Protein 4KBM (pdb70)

Organism: Mycobacterium tuberculosis (strain ATCC 25618 / H37Rv) (NCBI:txid83332)

Radius of gyration: 32.63 Å; Cα contacts (8 Å, |Δi|>4): 946; chains: 2; bounding box: 74×84×81 Å

Sequence (534 aa):
RGSHMMLLDVQTDSFEWLIGSPRWRESAAERGDVNPVGGLEEVLYELSPIEDFSGSMSLSFSDPRFDDVKAPVDECKDKDMTYAAPLFVTAEFINNNTGEIKSQTVFMGDFPMMTEKGTFIINGTERVVVSQLVRSPGVYFDETIDKSTDKTLHSVKVIPSRGAWLEFDVDKRDTVGVRIDRKRRQPVTVLLKALGWTSEQIVERFGFSEIMRSTLEKDNTVGTDEALLDIYRKLRPGEPPTKESAQTLLENLFFKEKRYDLARVGRYKVNKKLGLHVGEPITSSTLTEEDVVATIEYLVRLHEGQTTMTVPGGVEVPVETDDIDHFGNRRLRTVGELIQNQIRVGMSRMERVVRERMTTQDVEAITPQTLINIRPVVAAIKEFFGIFKVGDTVVYPHHGAALVEAIETREQKEYLVLKVAQGDLTVRVPAENAEYVGVRDVVGQEGLDKVFQVLRAPWSRRYKANLEKLASGDVNKVAEVVRDLWRRDQERGLSAGEKRMLAKARQILVGELALAESTDDAKAETILDEVLAA

InterPro domains:
  IPR007120 DNA-directed RNA polymerase, subunit 2, hybrid-binding domain [PF00562] (643-1062)
  IPR007121 RNA polymerase, beta subunit, conserved site [PS01166] (882-894)
  IPR007641 RNA polymerase Rpb2, domain 7 [PF04560] (1064-1138)
  IPR007642 RNA polymerase Rpb2, domain 2 [PF04561] (181-379)
  IPR007644 RNA polymerase, beta subunit, protrusion [PF04563] (117-423)
  IPR007645 RNA polymerase Rpb2, domain 3 [PF04565] (438-506)
  IPR010243 DNA-directed RNA polymerase beta subunit, bacterial-type [MF_01321] (39-1140)
  IPR010243 DNA-directed RNA polymerase beta subunit, bacterial-type [TIGR02013] (250-856)
  IPR014724 RNA polymerase Rpb2, OB-fold [G3DSA:2.40.50.150] (752-878)
  IPR015712 DNA-directed RNA polymerase, subunit 2 [PTHR20856] (523-1135)
  IPR015712 DNA-directed RNA polymerase, subunit 2 [cd00653] (53-1137)
  IPR019462 DNA-directed RNA polymerase, beta subunit, external 1 domain [PF10385] (516-582)
  IPR037033 DNA-directed RNA polymerase, subunit 2, hybrid-binding domain superfamily [G3DSA:2.40.270.10] (41-1040)
  IPR037034 RNA polymerase Rpb2, domain 2 superfamily [G3DSA:3.90.1110.10] (185-371)
  IPR042107 DNA-directed RNA polymerase, beta subunit, external 1 domain superfamily [G3DSA:2.30.150.10] (517-584)

GO terms:
  GO:0005886 plasma membrane (C, HDA)
  GO:0005829 cytosol (C, TAS)
  GO:0005515 protein binding (F, IPI)

Foldseek 3Di:
DFDPDDDLVVQQLLQCQQQVHPVNVVVCVVVVPDPRAGLLQLLQLLPPWQAADPRFKTKGKHDKHWDDWPDDLVCCQVVQHWGWTWIKIKMWMAGNVVRDIFIDIDTQDTAFDADPRCWTRHSNDTGHDTWDKDFAFAKFKDWDADVPDRDIKIKMWGDAPFAAIWMWIQDPVLAIWIQTSNWDTAGLVLVVQLVPDDPVVQCVQCVVFPRSVVSVVPRPADGNQSSLQVVCCGVPPPDDGDRVVSNVCVCSRFPDPSGTFNDPVNQVNLCQQLFHPVVHDDDGGTDDPQSSSSSSVLRRCVSVVHFWDAGVVGDIDTRDGDPCVDPVRIDIQHPSNVLSVLLSVLVVVQSSQLNVCVVPDDSVPDHCVVRGDSVSNNVSSVVVVD/DDDAQAWKQQPPQGIWGQHDWDWPVTAIWTWIFRVRVRDTDIDGPVCCVVRPIDRAQEPVRVCLLLVLLQDDPPVVVVQLVVLVVVLPLNSLSNLLNVLVVCCVDVRDDPVSVVSNVVSLVSNLVRQCRHVVHDPPVSVVVVVVSNVD

Structure (mmCIF, N/CA/C/O backbone):
data_4KBM
#
_entry.id   4KBM
#
_cell.length_a   49.152
_cell.length_b   128.889
_cell.length_c   225.526
_cell.angle_alpha   90.00
_cell.angle_beta   90.00
_cell.angle_gamma   90.00
#
_symmetry.space_group_name_H-M   'C 2 2 21'
#
loop_
_entity.id
_entity.type
_entity.pdbx_description
1 polymer 'DNA-directed RNA polymerase subunit beta'
2 polymer 'RNA polymerase-binding transcription factor CarD'
3 water water
#
loop_
_atom_site.group_PDB
_atom_site.id
_atom_site.type_symbol
_atom_site.label_atom_id
_atom_site.label_alt_id
_atom_site.label_comp_id
_atom_site.label_asym_id
_atom_site.label_entity_id
_atom_site.label_seq_id
_atom_site.pdbx_PDB_ins_code
_atom_site.Cartn_x
_atom_site.Cartn_y
_atom_site.Cartn_z
_atom_site.occupancy
_atom_site.B_iso_or_equiv
_atom_site.auth_seq_id
_atom_site.auth_comp_id
_atom_site.auth_asym_id
_atom_site.auth_atom_id
_atom_site.pdbx_PDB_model_num
ATOM 1 N N . ARG A 1 17 ? -0.981 -22.659 52.045 1.00 63.56 -5 ARG A N 1
ATOM 2 C CA . ARG A 1 17 ? -0.169 -22.045 53.093 1.00 63.62 -5 ARG A CA 1
ATOM 3 C C . ARG A 1 17 ? -0.018 -20.541 52.878 1.00 59.85 -5 ARG A C 1
ATOM 4 O O . ARG A 1 17 ? 0.413 -20.098 51.811 1.00 53.30 -5 ARG A O 1
ATOM 6 N N . GLY A 1 18 ? -0.379 -19.759 53.892 1.00 61.63 -4 GLY A N 1
ATOM 7 C CA . GLY A 1 18 ? -0.189 -18.321 53.843 1.00 62.46 -4 GLY A CA 1
ATOM 8 C C . GLY A 1 18 ? 1.277 -17.966 54.009 1.00 65.53 -4 GLY A C 1
ATOM 9 O O . GLY A 1 18 ? 2.051 -18.741 54.580 1.00 67.14 -4 GLY A O 1
ATOM 10 N N . SER A 1 19 ? 1.663 -16.797 53.507 1.00 65.32 -3 SER A N 1
ATOM 11 C CA . SER A 1 19 ? 3.039 -16.328 53.635 1.00 66.10 -3 SER A CA 1
ATOM 12 C C . SER A 1 19 ? 3.384 -16.070 55.102 1.00 66.42 -3 SER A C 1
ATOM 13 O O . SER A 1 19 ? 2.490 -15.921 55.937 1.00 66.69 -3 SER A O 1
ATOM 16 N N . HIS A 1 20 ? 4.677 -16.021 55.411 1.00 65.69 -2 HIS A N 1
ATOM 17 C CA . HIS A 1 20 ? 5.140 -15.677 56.754 1.00 67.13 -2 HIS A CA 1
ATOM 18 C C . HIS A 1 20 ? 5.666 -14.239 56.767 1.00 60.92 -2 HIS A C 1
ATOM 19 O O . HIS A 1 20 ? 5.745 -13.590 57.816 1.00 55.60 -2 HIS A O 1
ATOM 26 N N . MET A 1 21 ? 6.022 -13.756 55.579 1.00 58.83 -1 MET A N 1
ATOM 27 C CA . MET A 1 21 ? 6.396 -12.362 55.372 1.00 53.75 -1 MET A CA 1
ATOM 28 C C . MET A 1 21 ? 5.926 -11.899 53.990 1.00 50.99 -1 MET A C 1
ATOM 29 O O . MET A 1 21 ? 6.032 -12.641 53.009 1.00 53.78 -1 MET A O 1
ATOM 34 N N . MET A 1 22 ? 5.382 -10.686 53.920 1.00 41.09 0 MET A N 1
ATOM 35 C CA . MET A 1 22 ? 4.898 -10.134 52.658 1.00 36.54 0 MET A CA 1
ATOM 36 C C . MET A 1 22 ? 5.644 -8.862 52.274 1.00 35.83 0 MET A C 1
ATOM 37 O O . MET A 1 22 ? 5.950 -8.033 53.130 1.00 34.41 0 MET A O 1
ATOM 42 N N . LEU A 1 23 ? 5.927 -8.714 50.983 1.00 32.47 47 LEU A N 1
ATOM 43 C CA . LEU A 1 23 ? 6.421 -7.450 50.445 1.00 31.43 47 LEU A CA 1
ATOM 44 C C . LEU A 1 23 ? 5.236 -6.521 50.178 1.00 29.48 47 LEU A C 1
ATOM 45 O O . LEU A 1 23 ? 4.395 -6.812 49.322 1.00 31.15 47 LEU A O 1
ATOM 50 N N . LEU A 1 24 ? 5.160 -5.410 50.908 1.00 23.44 48 LEU A N 1
ATOM 51 C CA . LEU A 1 24 ? 3.997 -4.524 50.819 1.00 26.91 48 LEU A CA 1
ATOM 52 C C . LEU A 1 24 ? 3.684 -4.065 49.389 1.00 27.11 48 LEU A C 1
ATOM 53 O O . LEU A 1 24 ? 2.535 -4.133 48.945 1.00 25.54 48 LEU A O 1
ATOM 58 N N . ASP A 1 25 ? 4.698 -3.602 48.667 1.00 25.58 49 ASP A N 1
ATOM 59 C CA . ASP A 1 25 ? 4.464 -3.033 47.340 1.00 31.64 49 ASP A CA 1
ATOM 60 C C . ASP A 1 25 ? 3.986 -4.057 46.311 1.00 25.51 49 ASP A C 1
ATOM 61 O O . ASP A 1 25 ? 3.233 -3.723 45.399 1.00 23.07 49 ASP A O 1
ATOM 66 N N . VAL A 1 26 ? 4.421 -5.303 46.459 1.00 27.10 50 VAL A N 1
ATOM 67 C CA . VAL A 1 26 ? 3.906 -6.379 45.616 1.00 26.49 50 VAL A CA 1
ATOM 68 C C . VAL A 1 26 ? 2.394 -6.530 45.805 1.00 30.19 50 VAL A C 1
ATOM 69 O O . VAL A 1 26 ? 1.648 -6.694 44.834 1.00 33.01 50 VAL A O 1
ATOM 73 N N . GLN A 1 27 ? 1.938 -6.450 47.053 1.00 27.39 51 GLN A N 1
ATOM 74 C CA . GLN A 1 27 ? 0.512 -6.600 47.350 1.00 21.96 51 GLN A CA 1
ATOM 75 C C . GLN A 1 27 ? -0.319 -5.405 46.903 1.00 23.02 51 GLN A C 1
ATOM 76 O O . GLN A 1 27 ? -1.406 -5.574 46.355 1.00 25.58 51 GLN A O 1
ATOM 82 N N . THR A 1 28 ? 0.167 -4.196 47.162 1.00 21.89 52 THR A N 1
ATOM 83 C CA . THR A 1 28 ? -0.593 -3.009 46.764 1.00 22.50 52 THR A CA 1
ATOM 84 C C . THR A 1 28 ? -0.640 -2.881 45.241 1.00 23.94 52 THR A C 1
ATOM 85 O O . THR A 1 28 ? -1.663 -2.493 44.676 1.00 26.59 52 THR A O 1
ATOM 89 N N . ASP A 1 29 ? 0.467 -3.211 44.582 1.00 26.63 53 ASP A N 1
ATOM 90 C CA . ASP A 1 29 ? 0.493 -3.226 43.119 1.00 28.81 53 ASP A CA 1
ATOM 91 C C . ASP A 1 29 ? -0.479 -4.263 42.567 1.00 27.00 53 ASP A C 1
ATOM 92 O O . ASP A 1 29 ? -1.125 -4.036 41.553 1.00 24.29 53 ASP A O 1
ATOM 97 N N . SER A 1 30 ? -0.582 -5.404 43.240 1.00 27.84 54 SER A N 1
ATOM 98 C CA . SER A 1 30 ? -1.501 -6.449 42.797 1.00 20.31 54 SER A CA 1
ATOM 99 C C . SER A 1 30 ? -2.942 -5.967 42.870 1.00 26.86 54 SER A C 1
ATOM 100 O O . SER A 1 30 ? -3.780 -6.354 42.051 1.00 25.48 54 SER A O 1
ATOM 103 N N . PHE A 1 31 ? -3.241 -5.109 43.840 1.00 24.72 55 PHE A N 1
ATOM 104 C CA . PHE A 1 31 ? -4.602 -4.600 43.948 1.00 24.99 55 PHE A CA 1
ATOM 105 C C . PHE A 1 31 ? -4.905 -3.585 42.856 1.00 20.65 55 PHE A C 1
ATOM 106 O O . PHE A 1 31 ? -6.010 -3.557 42.320 1.00 19.89 55 PHE A O 1
ATOM 114 N N . GLU A 1 32 ? -3.929 -2.744 42.537 1.00 25.70 56 GLU A N 1
ATOM 115 C CA . GLU A 1 32 ? -4.091 -1.765 41.466 1.00 26.28 56 GLU A CA 1
ATOM 116 C C . GLU A 1 32 ? -4.322 -2.480 40.141 1.00 26.50 56 GLU A C 1
ATOM 117 O O . GLU A 1 32 ? -5.112 -2.032 39.309 1.00 23.07 56 GLU A O 1
ATOM 123 N N . TRP A 1 33 ? -3.615 -3.590 39.947 1.00 23.02 57 TRP A N 1
ATOM 124 C CA . TRP A 1 33 ? -3.821 -4.441 38.777 1.00 23.69 57 TRP A CA 1
ATOM 125 C C . TRP A 1 33 ? -5.235 -4.991 38.753 1.00 23.45 57 TRP A C 1
ATOM 126 O O . TRP A 1 33 ? -5.906 -4.978 37.718 1.00 25.31 57 TRP A O 1
ATOM 137 N N . LEU A 1 34 ? -5.686 -5.487 39.900 1.00 21.67 58 LEU A N 1
ATOM 138 C CA . LEU A 1 34 ? -7.007 -6.099 39.994 1.00 20.13 58 LEU A CA 1
ATOM 139 C C . LEU A 1 34 ? -8.103 -5.143 39.532 1.00 21.60 58 LEU A C 1
ATOM 140 O O . LEU A 1 34 ? -8.964 -5.512 38.728 1.00 19.58 58 LEU A O 1
ATOM 145 N N . ILE A 1 35 ? -8.059 -3.912 40.038 1.00 17.01 59 ILE A N 1
ATOM 146 C CA . ILE A 1 35 ? -9.082 -2.919 39.721 1.00 20.77 59 ILE A CA 1
ATOM 147 C C . ILE A 1 35 ? -8.759 -2.148 38.438 1.00 23.65 59 ILE A C 1
ATOM 148 O O . ILE A 1 35 ? -9.512 -1.256 38.044 1.00 28.17 59 ILE A O 1
ATOM 153 N N . GLY A 1 36 ? -7.633 -2.480 37.805 1.00 25.20 60 GLY A N 1
ATOM 154 C CA . GLY A 1 36 ? -7.228 -1.847 36.555 1.00 23.02 60 GLY A CA 1
ATOM 155 C C . GLY A 1 36 ? -7.131 -0.329 36.636 1.00 26.98 60 GLY A C 1
ATOM 156 O O . GLY A 1 36 ? -7.585 0.388 35.739 1.00 28.18 60 GLY A O 1
ATOM 157 N N . SER A 1 37 ? -6.523 0.156 37.712 1.00 24.74 61 SER A N 1
ATOM 158 C CA . SER A 1 37 ? -6.465 1.585 37.995 1.00 27.77 61 SER A CA 1
ATOM 159 C C . SER A 1 37 ? -5.628 2.360 36.971 1.00 32.93 61 SER A C 1
ATOM 160 O O . SER A 1 37 ? -4.837 1.766 36.230 1.00 28.62 61 SER A O 1
ATOM 163 N N . PRO A 1 38 ? -5.820 3.691 36.908 1.00 33.40 62 PRO A N 1
ATOM 164 C CA . PRO A 1 38 ? -4.990 4.536 36.045 1.00 34.32 62 PRO A CA 1
ATOM 165 C C . PRO A 1 38 ? -3.491 4.387 36.307 1.00 32.35 62 PRO A C 1
ATOM 166 O O . PRO A 1 38 ? -2.724 4.311 35.346 1.00 34.08 62 PRO A O 1
ATOM 170 N N . ARG A 1 39 ? -3.069 4.347 37.568 1.00 29.73 63 ARG A N 1
ATOM 171 C CA . ARG A 1 39 ? -1.641 4.225 37.841 1.00 36.37 63 ARG A CA 1
ATOM 172 C C . ARG A 1 39 ? -1.094 2.839 37.473 1.00 30.01 63 ARG A C 1
ATOM 173 O O . ARG A 1 39 ? 0.060 2.725 37.077 1.00 30.81 63 ARG A O 1
ATOM 181 N N . TRP A 1 40 ? -1.909 1.790 37.580 1.00 24.06 64 TRP A N 1
ATOM 182 C CA . TRP A 1 40 ? -1.465 0.486 37.091 1.00 25.84 64 TRP A CA 1
ATOM 183 C C . TRP A 1 40 ? -1.340 0.543 35.577 1.00 25.98 64 TRP A C 1
ATOM 184 O O . TRP A 1 40 ? -0.403 0.003 35.001 1.00 25.90 64 TRP A O 1
ATOM 195 N N . ARG A 1 41 ? -2.306 1.192 34.937 1.00 29.90 65 ARG A N 1
ATOM 196 C CA . ARG A 1 41 ? -2.340 1.266 33.480 1.00 33.89 65 ARG A CA 1
ATOM 197 C C . ARG A 1 41 ? -1.168 2.072 32.923 1.00 34.05 65 ARG A C 1
ATOM 198 O O . ARG A 1 41 ? -0.566 1.689 31.920 1.00 35.02 65 ARG A O 1
ATOM 206 N N . GLU A 1 42 ? -0.833 3.178 33.581 1.00 36.05 66 GLU A N 1
ATOM 207 C CA . GLU A 1 42 ? 0.285 4.007 33.135 1.00 37.64 66 GLU A CA 1
ATOM 208 C C . GLU A 1 42 ? 1.624 3.318 33.362 1.00 31.48 66 GLU A C 1
ATOM 209 O O . GLU A 1 42 ? 2.539 3.439 32.549 1.00 30.06 66 GLU A O 1
ATOM 215 N N . SER A 1 43 ? 1.740 2.599 34.472 1.00 30.63 67 SER A N 1
ATOM 216 C CA . SER A 1 43 ? 2.952 1.832 34.743 1.00 35.05 67 SER A CA 1
ATOM 217 C C . SER A 1 43 ? 3.155 0.721 33.716 1.00 32.32 67 SER A C 1
ATOM 218 O O . SER A 1 43 ? 4.284 0.432 33.334 1.00 34.25 67 SER A O 1
ATOM 221 N N . ALA A 1 44 ? 2.062 0.101 33.278 1.00 29.55 68 ALA A N 1
ATOM 222 C CA . ALA A 1 44 ? 2.131 -0.916 32.230 1.00 28.51 68 ALA A CA 1
ATOM 223 C C . ALA A 1 44 ? 2.620 -0.299 30.922 1.00 31.97 68 ALA A C 1
ATOM 224 O O . ALA A 1 44 ? 3.450 -0.878 30.222 1.00 35.49 68 ALA A O 1
ATOM 226 N N . ALA A 1 45 ? 2.096 0.880 30.601 1.00 30.91 69 ALA A N 1
ATOM 227 C CA . ALA A 1 45 ? 2.516 1.623 29.416 1.00 33.51 69 ALA A CA 1
ATOM 228 C C . ALA A 1 45 ? 3.996 1.996 29.466 1.00 41.20 69 ALA A C 1
ATOM 229 O O . ALA A 1 45 ? 4.675 2.006 28.435 1.00 43.79 69 ALA A O 1
ATOM 231 N N . GLU A 1 46 ? 4.494 2.319 30.657 1.00 41.61 70 GLU A N 1
ATOM 232 C CA . GLU A 1 46 ? 5.899 2.695 30.811 1.00 47.64 70 GLU A CA 1
ATOM 233 C C . GLU A 1 46 ? 6.830 1.506 30.592 1.00 44.23 70 GLU A C 1
ATOM 234 O O . GLU A 1 46 ? 7.907 1.649 30.012 1.00 41.74 70 GLU A O 1
ATOM 240 N N . ARG A 1 47 ? 6.411 0.335 31.066 1.00 42.93 71 ARG A N 1
ATOM 241 C CA . ARG A 1 47 ? 7.190 -0.887 30.888 1.00 42.41 71 ARG A CA 1
ATOM 242 C C . ARG A 1 47 ? 7.052 -1.414 29.461 1.00 37.84 71 ARG A C 1
ATOM 243 O O . ARG A 1 47 ? 7.806 -2.292 29.038 1.00 38.89 71 ARG A O 1
ATOM 251 N N . GLY A 1 48 ? 6.092 -0.863 28.723 1.00 35.53 72 GLY A N 1
ATOM 252 C CA . GLY A 1 48 ? 5.815 -1.309 27.370 1.00 37.14 72 GLY A CA 1
ATOM 253 C C . GLY A 1 48 ? 5.119 -2.660 27.353 1.00 35.85 72 GLY A C 1
ATOM 254 O O . GLY A 1 48 ? 5.305 -3.447 26.421 1.00 32.04 72 GLY A O 1
ATOM 255 N N . ASP A 1 49 ? 4.336 -2.931 28.396 1.00 34.56 73 ASP A N 1
ATOM 256 C CA . ASP A 1 49 ? 3.556 -4.163 28.481 1.00 40.24 73 ASP A CA 1
ATOM 257 C C . ASP A 1 49 ? 2.687 -4.333 27.233 1.00 41.81 73 ASP A C 1
ATOM 258 O O . ASP A 1 49 ? 2.042 -3.382 26.777 1.00 42.96 73 ASP A O 1
ATOM 263 N N . VAL A 1 50 ? 2.686 -5.537 26.673 1.00 39.51 74 VAL A N 1
ATOM 264 C CA . VAL A 1 50 ? 1.862 -5.829 25.505 1.00 44.27 74 VAL A CA 1
ATOM 265 C C . VAL A 1 50 ? 0.460 -6.264 25.933 1.00 48.55 74 VAL A C 1
ATOM 266 O O . VAL A 1 50 ? 0.308 -7.244 26.667 1.00 51.36 74 VAL A O 1
ATOM 270 N N . ASN A 1 51 ? -0.552 -5.524 25.480 1.00 50.60 75 ASN A N 1
ATOM 271 C CA . ASN A 1 51 ? -1.946 -5.776 25.860 1.00 51.45 75 ASN A CA 1
ATOM 272 C C . ASN A 1 51 ? -2.136 -5.914 27.374 1.00 46.45 75 ASN A C 1
ATOM 273 O O . ASN A 1 51 ? -2.363 -7.018 27.876 1.00 46.86 75 ASN A O 1
ATOM 278 N N . PRO A 1 52 ? -2.026 -4.794 28.110 1.00 43.83 76 PRO A N 1
ATOM 279 C CA . PRO A 1 52 ? -2.205 -4.844 29.566 1.00 39.86 76 PRO A CA 1
ATOM 280 C C . PRO A 1 52 ? -3.669 -5.108 29.875 1.00 35.41 76 PRO A C 1
ATOM 281 O O . PRO A 1 52 ? -4.526 -4.422 29.317 1.00 34.48 76 PRO A O 1
ATOM 285 N N . VAL A 1 53 ? -3.954 -6.084 30.732 1.00 32.76 77 VAL A N 1
ATOM 286 C CA . VAL A 1 53 ? -5.328 -6.391 31.117 1.00 27.70 77 VAL A CA 1
ATOM 287 C C . VAL A 1 53 ? -5.442 -6.468 32.637 1.00 23.89 77 VAL A C 1
ATOM 288 O O . VAL A 1 53 ? -4.665 -7.181 33.286 1.00 20.49 77 VAL A O 1
ATOM 292 N N . GLY A 1 54 ? -6.401 -5.733 33.202 1.00 20.19 78 GLY A N 1
ATOM 293 C CA . GLY A 1 54 ? -6.619 -5.744 34.643 1.00 24.04 78 GLY A CA 1
ATOM 294 C C . GLY A 1 54 ? -7.269 -7.033 35.136 1.00 24.04 78 GLY A C 1
ATOM 295 O O . GLY A 1 54 ? -7.807 -7.801 34.335 1.00 26.47 78 GLY A O 1
ATOM 296 N N . GLY A 1 55 ? -7.238 -7.262 36.449 1.00 22.23 79 GLY A N 1
ATOM 297 C CA . GLY A 1 55 ? -7.761 -8.490 37.031 1.00 21.82 79 GLY A CA 1
ATOM 298 C C . GLY A 1 55 ? -9.248 -8.716 36.814 1.00 23.70 79 GLY A C 1
ATOM 299 O O . GLY A 1 55 ? -9.671 -9.796 36.388 1.00 22.07 79 GLY A O 1
ATOM 300 N N . LEU A 1 56 ? -10.049 -7.700 37.115 1.00 22.09 80 LEU A N 1
ATOM 301 C CA . LEU A 1 56 ? -11.491 -7.800 36.934 1.00 23.41 80 LEU A CA 1
ATOM 302 C C . LEU A 1 56 ? -11.803 -7.856 35.448 1.00 25.07 80 LEU A C 1
ATOM 303 O O . LEU A 1 56 ? -12.710 -8.561 35.018 1.00 23.93 80 LEU A O 1
ATOM 308 N N . GLU A 1 57 ? -11.034 -7.111 34.667 1.00 25.06 81 GLU A N 1
ATOM 309 C CA . GLU A 1 57 ? -11.216 -7.061 33.221 1.00 27.76 81 GLU A CA 1
ATOM 310 C C . GLU A 1 57 ? -10.982 -8.444 32.605 1.00 25.54 81 GLU A C 1
ATOM 311 O O . GLU A 1 57 ? -11.661 -8.853 31.657 1.00 21.32 81 GLU A O 1
ATOM 317 N N . GLU A 1 58 ? -10.018 -9.166 33.163 1.00 20.83 82 GLU A N 1
ATOM 318 C CA . GLU A 1 58 ? -9.678 -10.501 32.678 1.00 22.29 82 GLU A CA 1
ATOM 319 C C . GLU A 1 58 ? -10.802 -11.494 32.971 1.00 22.05 82 GLU A C 1
ATOM 320 O O . GLU A 1 58 ? -11.121 -12.339 32.135 1.00 24.90 82 GLU A O 1
ATOM 326 N N . VAL A 1 59 ? -11.408 -11.381 34.152 1.00 20.44 83 VAL A N 1
ATOM 327 C CA . VAL A 1 59 ? -12.531 -12.246 34.531 1.00 22.75 83 VAL A CA 1
ATOM 328 C C . VAL A 1 59 ? -13.730 -12.045 33.601 1.00 26.46 83 VAL A C 1
ATOM 329 O O . VAL A 1 59 ? -14.367 -13.007 33.163 1.00 22.62 83 VAL A O 1
ATOM 333 N N . LEU A 1 60 ? -14.031 -10.787 33.300 1.00 21.58 84 LEU A N 1
ATOM 334 C CA . LEU A 1 60 ? -15.138 -10.455 32.405 1.00 20.99 84 LEU A CA 1
ATOM 335 C C . LEU A 1 60 ? -14.887 -10.990 30.998 1.00 21.04 84 LEU A C 1
ATOM 336 O O . LEU A 1 60 ? -15.808 -11.459 30.322 1.00 24.59 84 LEU A O 1
ATOM 341 N N . TYR A 1 61 ? -13.636 -10.906 30.557 1.00 18.51 85 TYR A N 1
ATOM 342 C CA . TYR A 1 61 ? -13.237 -11.425 29.255 1.00 23.12 85 TYR A CA 1
ATOM 343 C C . TYR A 1 61 ? -13.348 -12.950 29.232 1.00 27.48 85 TYR A C 1
ATOM 344 O O . TYR A 1 61 ? -13.729 -13.539 28.216 1.00 26.48 85 TYR A O 1
ATOM 353 N N . GLU A 1 62 ? -13.000 -13.584 30.349 1.00 24.62 86 GLU A N 1
ATOM 354 C CA . GLU A 1 62 ? -13.008 -15.046 30.441 1.00 26.81 86 GLU A CA 1
ATOM 355 C C . GLU A 1 62 ? -14.381 -15.640 30.166 1.00 33.03 86 GLU A C 1
ATOM 356 O O . GLU A 1 62 ? -14.493 -16.692 29.538 1.00 33.52 86 GLU A O 1
ATOM 362 N N . LEU A 1 63 ? -15.424 -14.969 30.647 1.00 32.47 87 LEU A N 1
ATOM 363 C CA . LEU A 1 63 ? -16.780 -15.520 30.570 1.00 34.34 87 LEU A CA 1
ATOM 364 C C . LEU A 1 63 ? -17.594 -15.008 29.378 1.00 28.40 87 LEU A C 1
ATOM 365 O O . LEU A 1 63 ? -18.684 -15.506 29.102 1.00 27.41 87 LEU A O 1
ATOM 370 N N . SER A 1 64 ? -17.058 -14.019 28.671 1.00 23.54 88 SER A N 1
ATOM 371 C CA . SER A 1 64 ? -17.732 -13.478 27.495 1.00 27.10 88 SER A CA 1
ATOM 372 C C . SER A 1 64 ? -17.301 -14.238 26.250 1.00 25.50 88 SER A C 1
ATOM 373 O O . SER A 1 64 ? -16.108 -14.433 26.029 1.00 26.40 88 SER A O 1
ATOM 376 N N . PRO A 1 65 ? -18.273 -14.656 25.421 1.00 27.14 89 PRO A N 1
ATOM 377 C CA . PRO A 1 65 ? -19.705 -14.431 25.643 1.00 23.16 89 PRO A CA 1
ATOM 378 C C . PRO A 1 65 ? -20.392 -15.608 26.333 1.00 31.76 89 PRO A C 1
ATOM 379 O O . PRO A 1 65 ? -19.930 -16.750 26.237 1.00 30.44 89 PRO A O 1
ATOM 383 N N . ILE A 1 66 ? -21.489 -15.324 27.028 1.00 30.02 90 ILE A N 1
ATOM 384 C CA . ILE A 1 66 ? -22.376 -16.375 27.503 1.00 29.32 90 ILE A CA 1
ATOM 385 C C . ILE A 1 66 ? -23.411 -16.598 26.408 1.00 30.68 90 ILE A C 1
ATOM 386 O O . ILE A 1 66 ? -24.152 -15.680 26.061 1.00 22.10 90 ILE A O 1
ATOM 391 N N . GLU A 1 67 ? -23.451 -17.804 25.851 1.00 30.46 91 GLU A N 1
ATOM 392 C CA . GLU A 1 67 ? -24.375 -18.110 24.763 1.00 38.35 91 GLU A CA 1
ATOM 393 C C . GLU A 1 67 ? -25.455 -19.056 25.252 1.00 39.45 91 GLU A C 1
ATOM 394 O O . GLU A 1 67 ? -25.228 -19.844 26.175 1.00 38.04 91 GLU A O 1
ATOM 400 N N . ASP A 1 68 ? -26.627 -18.993 24.627 1.00 35.10 92 ASP A N 1
ATOM 401 C CA . ASP A 1 68 ? -27.682 -19.938 24.950 1.00 40.10 92 ASP A CA 1
ATOM 402 C C . ASP A 1 68 ? -27.461 -21.266 24.231 1.00 45.71 92 ASP A C 1
ATOM 403 O O . ASP A 1 68 ? -26.457 -21.469 23.541 1.00 41.15 92 ASP A O 1
ATOM 408 N N . PHE A 1 69 ? -28.430 -22.153 24.426 1.00 54.79 93 PHE A N 1
ATOM 409 C CA . PHE A 1 69 ? -28.585 -23.421 23.726 1.00 68.93 93 PHE A CA 1
ATOM 410 C C . PHE A 1 69 ? -28.006 -23.470 22.311 1.00 70.17 93 PHE A C 1
ATOM 411 O O . PHE A 1 69 ? -27.096 -24.251 22.021 1.00 66.88 93 PHE A O 1
ATOM 419 N N . SER A 1 70 ? -28.551 -22.622 21.443 1.00 69.55 94 SER A N 1
ATOM 420 C CA . SER A 1 70 ? -28.401 -22.766 19.997 1.00 67.06 94 SER A CA 1
ATOM 421 C C . SER A 1 70 ? -27.404 -21.806 19.364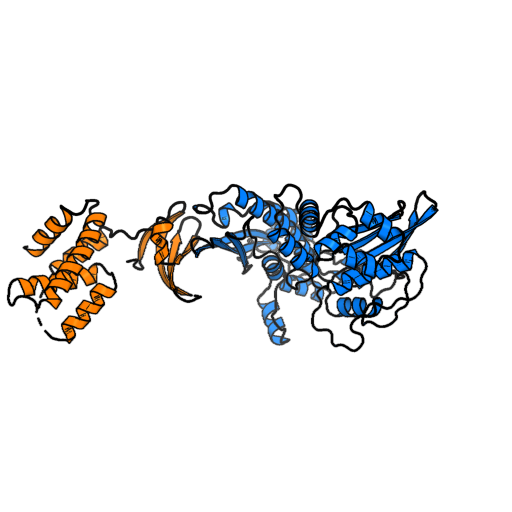 1.00 62.82 94 SER A C 1
ATOM 422 O O . SER A 1 70 ? -27.240 -21.789 18.142 1.00 61.92 94 SER A O 1
ATOM 425 N N . GLY A 1 71 ? -26.742 -21.003 20.188 1.00 57.79 95 GLY A N 1
ATOM 426 C CA . GLY A 1 71 ? -25.788 -20.045 19.671 1.00 57.74 95 GLY A CA 1
ATOM 427 C C . GLY A 1 71 ? -26.477 -18.882 18.984 1.00 60.90 95 GLY A C 1
ATOM 428 O O . GLY A 1 71 ? -25.857 -18.169 18.195 1.00 64.52 95 GLY A O 1
ATOM 429 N N . SER A 1 72 ? -27.761 -18.688 19.277 1.00 56.73 96 SER A N 1
ATOM 430 C CA . SER A 1 72 ? -28.479 -17.524 18.767 1.00 57.84 96 SER A CA 1
ATOM 431 C C . SER A 1 72 ? -28.201 -16.274 19.607 1.00 57.95 96 SER A C 1
ATOM 432 O O . SER A 1 72 ? -27.775 -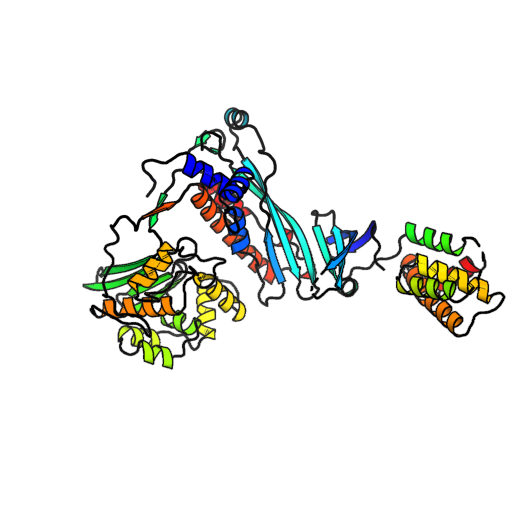15.248 19.083 1.00 62.86 96 SER A O 1
ATOM 435 N N . MET A 1 73 ? -28.428 -16.352 20.912 1.00 48.54 97 MET A N 1
ATOM 436 C CA . MET A 1 73 ? -28.230 -15.176 21.751 1.00 41.74 97 MET A CA 1
ATOM 437 C C . MET A 1 73 ? -26.912 -15.228 22.527 1.00 36.02 97 MET A C 1
ATOM 438 O O . MET A 1 73 ? -26.337 -16.301 22.752 1.00 31.58 97 MET A O 1
ATOM 443 N N . SER A 1 74 ? -26.421 -14.058 22.920 1.00 28.77 98 SER A N 1
ATOM 444 C CA . SER A 1 74 ? -25.196 -13.987 23.699 1.00 27.45 98 SER A CA 1
ATOM 445 C C . SER A 1 74 ? -25.201 -12.800 24.649 1.00 30.56 98 SER A C 1
ATOM 446 O O . SER A 1 74 ? -25.780 -11.747 24.353 1.00 29.55 98 SER A O 1
ATOM 449 N N . LEU A 1 75 ? -24.554 -12.977 25.795 1.00 25.99 99 LEU A N 1
ATOM 450 C CA . LEU A 1 75 ? -24.351 -11.885 26.740 1.00 21.97 99 LEU A CA 1
ATOM 451 C C . LEU A 1 75 ? -22.848 -11.732 26.995 1.00 26.29 99 LEU A C 1
ATOM 452 O O . LEU A 1 75 ? -22.165 -12.711 27.329 1.00 21.34 99 LEU A O 1
ATOM 457 N N . SER A 1 76 ? -22.334 -10.513 26.826 1.00 24.98 100 SER A N 1
ATOM 458 C CA . SER A 1 76 ? -20.908 -10.229 27.032 1.00 25.64 100 SER A CA 1
ATOM 459 C C . SER A 1 76 ? -20.697 -9.112 28.050 1.00 27.53 100 SER A C 1
ATOM 460 O O . SER A 1 76 ? -21.565 -8.257 28.230 1.00 24.66 100 SER A O 1
ATOM 463 N N . PHE A 1 77 ? -19.535 -9.114 28.702 1.00 27.24 101 PHE A N 1
ATOM 464 C CA . PHE A 1 77 ? -19.230 -8.135 29.745 1.00 22.37 101 PHE A CA 1
ATOM 465 C C . PHE A 1 77 ? -17.933 -7.391 29.432 1.00 24.48 101 PHE A C 1
ATOM 466 O O . PHE A 1 77 ? -16.985 -7.981 28.911 1.00 25.07 101 PHE A O 1
ATOM 474 N N . SER A 1 78 ? -17.881 -6.102 29.759 1.00 22.89 102 SER A N 1
ATOM 475 C CA . SER A 1 78 ? -16.663 -5.325 29.532 1.00 25.00 102 SER A CA 1
ATOM 476 C C . SER A 1 78 ? -16.559 -4.122 30.460 1.00 23.01 102 SER A C 1
ATOM 477 O O . SER A 1 78 ? -17.515 -3.782 31.164 1.00 21.56 102 SER A O 1
ATOM 480 N N . ASP A 1 79 ? -15.384 -3.493 30.455 1.00 23.92 103 ASP A N 1
ATOM 481 C CA . ASP A 1 79 ? -15.178 -2.177 31.067 1.00 25.45 103 ASP A CA 1
ATOM 482 C C . ASP A 1 79 ? -15.577 -2.094 32.539 1.00 23.59 103 ASP A C 1
ATOM 483 O O . ASP A 1 79 ? -16.453 -1.313 32.904 1.00 21.51 103 ASP A O 1
ATOM 488 N N . PRO A 1 80 ? -14.929 -2.891 33.397 1.00 27.55 104 PRO A N 1
ATOM 489 C CA . PRO A 1 80 ? -15.235 -2.741 34.821 1.00 28.55 104 PRO A CA 1
ATOM 490 C C . PRO A 1 80 ? -14.724 -1.391 35.306 1.00 30.71 104 PRO A C 1
ATOM 491 O O . PRO A 1 80 ? -13.611 -1.001 34.943 1.00 32.16 104 PRO A O 1
ATOM 495 N N . ARG A 1 81 ? -15.524 -0.682 36.095 1.00 26.40 105 ARG A N 1
ATOM 496 C CA . ARG A 1 81 ? -15.120 0.633 36.580 1.00 30.01 105 ARG A CA 1
ATOM 497 C C . ARG A 1 81 ? -15.812 0.987 37.887 1.00 31.40 105 ARG A C 1
ATOM 498 O O . ARG A 1 81 ? -16.795 0.356 38.278 1.00 34.14 105 ARG A O 1
ATOM 506 N N . PHE A 1 82 ? -15.293 2.004 38.563 1.00 28.61 106 PHE A N 1
ATOM 507 C CA . PHE A 1 82 ? -15.797 2.355 39.879 1.00 27.72 106 PHE A CA 1
ATOM 508 C C . PHE A 1 82 ? -16.235 3.810 39.954 1.00 32.34 106 PHE A C 1
ATOM 509 O O . PHE A 1 82 ? -15.647 4.676 39.300 1.00 30.59 106 PHE A O 1
ATOM 517 N N . ASP A 1 83 ? -17.280 4.075 40.734 1.00 33.08 107 ASP A N 1
ATOM 518 C CA . ASP A 1 83 ? -17.547 5.440 41.171 1.00 38.37 107 ASP A CA 1
ATOM 519 C C . ASP A 1 83 ? -16.644 5.695 42.375 1.00 40.11 107 ASP A C 1
ATOM 520 O O . ASP A 1 83 ? -15.912 4.795 42.798 1.00 34.01 107 ASP A O 1
ATOM 525 N N . ASP A 1 84 ? -16.687 6.909 42.919 1.00 40.84 108 ASP A N 1
ATOM 526 C CA . ASP A 1 84 ? -15.876 7.249 44.083 1.00 40.60 108 ASP A CA 1
ATOM 527 C C . ASP A 1 84 ? -16.240 6.364 45.274 1.00 35.11 108 ASP A C 1
ATOM 528 O O . ASP A 1 84 ? -17.340 5.812 45.323 1.00 33.42 108 ASP A O 1
ATOM 533 N N . VAL A 1 85 ? -15.317 6.217 46.223 1.00 36.36 109 VAL A N 1
ATOM 534 C CA . VAL A 1 85 ? -15.617 5.493 47.458 1.00 37.30 109 VAL A CA 1
ATOM 535 C C . VAL A 1 85 ? -16.802 6.150 48.157 1.00 38.19 109 VAL A C 1
ATOM 536 O O . VAL A 1 85 ? -16.967 7.373 48.087 1.00 37.20 109 VAL A O 1
ATOM 540 N N . LYS A 1 86 ? -17.634 5.341 48.808 1.00 41.12 110 LYS A N 1
ATOM 541 C CA . LYS A 1 86 ? -18.839 5.852 49.458 1.00 45.20 110 LYS A CA 1
ATOM 542 C C . LYS A 1 86 ? -18.494 6.838 50.572 1.00 43.00 110 LYS A C 1
ATOM 543 O O . LYS A 1 86 ? -19.230 7.797 50.807 1.00 40.76 110 LYS A O 1
ATOM 549 N N . ALA A 1 87 ? -17.370 6.603 51.247 1.00 43.54 111 ALA A N 1
ATOM 550 C CA . ALA A 1 87 ? -16.968 7.431 52.384 1.00 47.75 111 ALA A CA 1
ATOM 551 C C . ALA A 1 87 ? -15.469 7.357 52.676 1.00 46.69 111 ALA A C 1
ATOM 552 O O . ALA A 1 87 ? -14.832 6.339 52.405 1.00 46.73 111 ALA A O 1
ATOM 554 N N . PRO A 1 88 ? -14.907 8.443 53.235 1.00 48.57 112 PRO A N 1
ATOM 555 C CA . PRO A 1 88 ? -13.493 8.508 53.640 1.00 47.06 112 PRO A CA 1
ATOM 556 C C . PRO A 1 88 ? -13.112 7.406 54.639 1.00 41.34 112 PRO A C 1
ATOM 557 O O . PRO A 1 88 ? -13.986 6.931 55.369 1.00 38.76 112 PRO A O 1
ATOM 561 N N . VAL A 1 89 ? -11.835 7.021 54.681 1.00 42.31 113 VAL A N 1
ATOM 562 C CA . VAL A 1 89 ? -11.370 5.960 55.585 1.00 46.48 113 VAL A CA 1
ATOM 563 C C . VAL A 1 89 ? -11.719 6.222 57.055 1.00 50.25 113 VAL A C 1
ATOM 564 O O . VAL A 1 89 ? -12.212 5.330 57.751 1.00 50.09 113 VAL A O 1
ATOM 568 N N . ASP A 1 90 ? -11.464 7.448 57.511 1.00 54.14 114 ASP A N 1
ATOM 569 C CA . ASP A 1 90 ? -11.697 7.844 58.901 1.00 56.68 114 ASP A CA 1
ATOM 570 C C . ASP A 1 90 ? -13.159 7.695 59.302 1.00 48.87 114 ASP A C 1
ATOM 571 O O . ASP A 1 90 ? -13.465 7.217 60.398 1.00 49.77 114 ASP A O 1
ATOM 576 N N . GLU A 1 91 ? -14.051 8.119 58.410 1.00 40.20 115 GLU A N 1
ATOM 577 C CA . GLU A 1 91 ? -15.487 8.015 58.628 1.00 47.13 115 GLU A CA 1
ATOM 578 C C . GLU A 1 91 ? -15.931 6.559 58.692 1.00 45.90 115 GLU A C 1
ATOM 579 O O . GLU A 1 91 ? -16.808 6.199 59.482 1.00 47.05 115 GLU A O 1
ATOM 585 N N . CYS A 1 92 ? -15.337 5.729 57.838 1.00 41.72 116 CYS A N 1
ATOM 586 C CA . CYS A 1 92 ? -15.626 4.301 57.847 1.00 38.39 116 CYS A CA 1
ATOM 587 C C . CYS A 1 92 ? -15.204 3.705 59.185 1.00 36.48 116 CYS A C 1
ATOM 588 O O . CYS A 1 92 ? -15.901 2.864 59.746 1.00 39.59 116 CYS A O 1
ATOM 591 N N . LYS A 1 93 ? -14.063 4.156 59.698 1.00 36.48 117 LYS A N 1
ATOM 592 C CA . LYS A 1 93 ? -13.600 3.728 61.016 1.00 44.49 117 LYS A CA 1
ATOM 593 C C . LYS A 1 93 ? -14.480 4.282 62.136 1.00 49.16 117 LYS A C 1
ATOM 594 O O . LYS A 1 93 ? -14.872 3.547 63.041 1.00 50.74 117 LYS A O 1
ATOM 600 N N . ASP A 1 94 ? -14.795 5.574 62.063 1.00 53.77 118 ASP A N 1
ATOM 601 C CA . ASP A 1 94 ? -15.557 6.253 63.115 1.00 59.94 118 ASP A CA 1
ATOM 602 C C . ASP A 1 94 ? -17.047 5.895 63.130 1.00 60.50 118 ASP A C 1
ATOM 603 O O . ASP A 1 94 ? -17.709 6.023 64.158 1.00 63.32 118 ASP A O 1
ATOM 608 N N . LYS A 1 95 ? -17.574 5.459 61.990 1.00 58.81 119 LYS A N 1
ATOM 609 C CA . LYS A 1 95 ? -18.983 5.086 61.901 1.00 57.99 119 LYS A CA 1
ATOM 610 C C . LYS A 1 95 ? -19.137 3.595 61.611 1.00 52.68 119 LYS A C 1
ATOM 611 O O . LYS A 1 95 ? -20.218 3.132 61.239 1.00 49.57 119 LYS A O 1
ATOM 617 N N . ASP A 1 96 ? -18.043 2.857 61.787 1.00 49.56 120 ASP A N 1
ATOM 618 C CA . ASP A 1 96 ? -18.031 1.405 61.610 1.00 52.57 120 ASP A CA 1
ATOM 619 C C . ASP A 1 96 ? -18.572 0.959 60.248 1.00 48.84 120 ASP A C 1
ATOM 620 O O . ASP A 1 96 ? -19.418 0.069 60.163 1.00 47.08 120 ASP A O 1
ATOM 625 N N . MET A 1 97 ? -18.078 1.590 59.188 1.00 46.23 121 MET A N 1
ATOM 626 C CA . MET A 1 97 ? -18.512 1.268 57.834 1.00 45.12 121 MET A CA 1
ATOM 627 C C . MET A 1 97 ? -17.431 0.516 57.068 1.00 41.81 121 MET A C 1
ATOM 628 O O . MET A 1 97 ? -16.290 0.410 57.522 1.00 40.59 121 MET A O 1
ATOM 633 N N . THR A 1 98 ? -17.799 -0.007 55.903 1.00 36.90 122 THR A N 1
ATOM 634 C CA . THR A 1 98 ? -16.842 -0.665 55.023 1.00 34.22 122 THR A CA 1
ATOM 635 C C . THR A 1 98 ? -16.351 0.320 53.967 1.00 34.14 122 THR A C 1
ATOM 636 O O . THR A 1 98 ? -17.150 0.927 53.254 1.00 34.11 122 THR A O 1
ATOM 640 N N . TYR A 1 99 ? -15.032 0.485 53.886 1.00 33.11 123 TYR A N 1
ATOM 641 C CA . TYR A 1 99 ? -14.417 1.367 52.899 1.00 29.93 123 TYR A CA 1
ATOM 642 C C . TYR A 1 99 ? -14.504 0.712 51.520 1.00 27.87 123 TYR A C 1
ATOM 643 O O . TYR A 1 99 ? -13.810 -0.269 51.236 1.00 25.15 123 TYR A O 1
ATOM 652 N N . ALA A 1 100 ? -15.372 1.247 50.665 1.00 25.91 124 ALA A N 1
ATOM 653 C CA . ALA A 1 100 ? -15.666 0.603 49.387 1.00 24.41 124 ALA A CA 1
ATOM 654 C C . ALA A 1 100 ? -16.098 1.567 48.288 1.00 27.31 124 ALA A C 1
ATOM 655 O O . ALA A 1 100 ? -16.537 2.682 48.566 1.00 30.23 124 ALA A O 1
ATOM 657 N N . ALA A 1 101 ? -15.998 1.105 47.043 1.00 22.54 125 ALA A N 1
ATOM 658 C CA . ALA A 1 101 ? -16.491 1.847 45.886 1.00 24.02 125 ALA A CA 1
ATOM 659 C C . ALA A 1 101 ? -17.434 0.958 45.086 1.00 28.17 125 ALA A C 1
ATOM 660 O O . ALA A 1 101 ? -17.184 -0.242 44.945 1.00 27.22 125 ALA A O 1
ATOM 662 N N . PRO A 1 102 ? -18.525 1.542 44.563 1.00 28.56 126 PRO A N 1
ATOM 663 C CA . PRO A 1 102 ? -19.459 0.794 43.712 1.00 28.37 126 PRO A CA 1
ATOM 664 C C . PRO A 1 102 ? -18.800 0.343 42.407 1.00 25.72 126 PRO A C 1
ATOM 665 O O . PRO A 1 102 ? -18.190 1.167 41.715 1.00 24.85 126 PRO A O 1
ATOM 669 N N . LEU A 1 103 ? -18.922 -0.944 42.087 1.00 22.25 127 LEU A N 1
ATOM 670 C CA . LEU A 1 103 ? -18.407 -1.503 40.837 1.00 24.32 127 LEU A CA 1
ATOM 671 C C . LEU A 1 103 ? -19.485 -1.555 39.755 1.00 21.80 127 LEU A C 1
ATOM 672 O O . LEU A 1 103 ? -20.604 -2.015 39.998 1.00 22.63 127 LEU A O 1
ATOM 677 N N . PHE A 1 104 ? -19.137 -1.104 38.554 1.00 21.53 128 PHE A N 1
ATOM 678 C CA . PHE A 1 104 ? -20.050 -1.170 37.415 1.00 19.49 128 PHE A CA 1
ATOM 679 C C . PHE A 1 104 ? -19.365 -1.879 36.258 1.00 27.45 128 PHE A C 1
ATOM 680 O O . PHE A 1 104 ? -18.139 -1.839 36.142 1.00 23.89 128 PHE A O 1
ATOM 688 N N . VAL A 1 105 ? -20.155 -2.541 35.416 1.00 18.35 129 VAL A N 1
ATOM 689 C CA . VAL A 1 105 ? -19.630 -3.158 34.209 1.00 21.56 129 VAL A CA 1
ATOM 690 C C . VAL A 1 105 ? -20.586 -2.817 33.092 1.00 19.28 129 VAL A C 1
ATOM 691 O O . VAL A 1 105 ? -21.737 -2.480 33.346 1.00 24.85 129 VAL A O 1
ATOM 695 N N . THR A 1 106 ? -20.114 -2.894 31.855 1.00 17.33 130 THR A N 1
ATOM 696 C CA . THR A 1 106 ? -21.020 -2.752 30.726 1.00 19.81 130 THR A CA 1
ATOM 697 C C . THR A 1 106 ? -21.404 -4.152 30.261 1.00 21.67 130 THR A C 1
ATOM 698 O O . THR A 1 106 ? -20.541 -4.993 30.050 1.00 23.01 130 THR A O 1
ATOM 702 N N . ALA A 1 107 ? -22.700 -4.409 30.119 1.00 23.93 131 ALA A N 1
ATOM 703 C CA . ALA A 1 107 ? -23.154 -5.727 29.688 1.00 22.31 131 ALA A CA 1
ATOM 704 C C . ALA A 1 107 ? -23.942 -5.594 28.402 1.00 22.50 131 ALA A C 1
ATOM 705 O O . ALA A 1 107 ? -24.762 -4.685 28.256 1.00 18.20 131 ALA A O 1
ATOM 707 N N . GLU A 1 108 ? -23.707 -6.509 27.471 1.00 18.60 132 GLU A N 1
ATOM 708 C CA . GLU A 1 108 ? -24.277 -6.377 26.141 1.00 20.54 132 GLU A CA 1
ATOM 709 C C . GLU A 1 108 ? -24.952 -7.667 25.684 1.00 26.02 132 GLU A C 1
ATOM 710 O O . GLU A 1 108 ? -24.302 -8.709 25.546 1.00 25.16 132 GLU A O 1
ATOM 716 N N . PHE A 1 109 ? -26.260 -7.592 25.455 1.00 21.54 133 PHE A N 1
ATOM 717 C CA . PHE A 1 109 ? -27.009 -8.731 24.951 1.00 22.94 133 PHE A CA 1
ATOM 718 C C . PHE A 1 109 ? -27.215 -8.600 23.444 1.00 25.56 133 PHE A C 1
ATOM 719 O O . PHE A 1 109 ? -27.620 -7.542 22.954 1.00 20.24 133 PHE A O 1
ATOM 727 N N . ILE A 1 110 ? -26.943 -9.678 22.715 1.00 20.31 134 ILE A N 1
ATOM 728 C CA . ILE A 1 110 ? -27.103 -9.679 21.269 1.00 26.88 134 ILE A CA 1
ATOM 729 C C . ILE A 1 110 ? -28.050 -10.785 20.801 1.00 32.33 134 ILE A C 1
ATOM 730 O O . ILE A 1 110 ? -27.854 -11.963 21.122 1.00 30.96 134 ILE A O 1
ATOM 735 N N . ASN A 1 111 ? -29.074 -10.395 20.046 1.00 28.15 135 ASN A N 1
ATOM 736 C CA . ASN A 1 111 ? -29.934 -11.348 19.352 1.00 30.93 135 ASN A CA 1
ATOM 737 C C . ASN A 1 111 ? -29.436 -11.503 17.919 1.00 33.11 135 ASN A C 1
ATOM 738 O O . ASN A 1 111 ? -29.605 -10.594 17.096 1.00 28.39 135 ASN A O 1
ATOM 743 N N . ASN A 1 112 ? -28.827 -12.649 17.620 1.00 37.43 136 ASN A N 1
ATOM 744 C CA . ASN A 1 112 ? -28.295 -12.907 16.281 1.00 47.06 136 ASN A CA 1
ATOM 745 C C . ASN A 1 112 ? -29.362 -12.974 15.195 1.00 44.80 136 ASN A C 1
ATOM 746 O O . ASN A 1 112 ? -29.065 -12.725 14.026 1.00 48.03 136 ASN A O 1
ATOM 751 N N . ASN A 1 113 ? -30.591 -13.324 15.574 1.00 40.33 137 ASN A N 1
ATOM 752 C CA . ASN A 1 113 ? -31.698 -13.369 14.620 1.00 43.02 137 ASN A CA 1
ATOM 753 C C . ASN A 1 113 ? -32.046 -11.992 14.070 1.00 39.46 137 ASN A C 1
ATOM 754 O O . ASN A 1 113 ? -32.151 -11.800 12.860 1.00 43.78 137 ASN A O 1
ATOM 759 N N . THR A 1 114 ? -32.234 -11.039 14.977 1.00 31.76 138 THR A N 1
ATOM 760 C CA . THR A 1 114 ? -32.694 -9.703 14.615 1.00 28.96 138 THR A CA 1
ATOM 761 C C . THR A 1 114 ? -31.553 -8.699 14.480 1.00 31.23 138 THR A C 1
ATOM 762 O O . THR A 1 114 ? -31.732 -7.617 13.914 1.00 36.03 138 THR A O 1
ATOM 766 N N . GLY A 1 115 ? -30.392 -9.044 15.026 1.00 35.59 139 GLY A N 1
ATOM 767 C CA . GLY A 1 115 ? -29.261 -8.134 15.028 1.00 37.31 139 GLY A CA 1
ATOM 768 C C . GLY A 1 115 ? -29.392 -7.050 16.086 1.00 33.96 139 GLY A C 1
ATOM 769 O O . GLY A 1 115 ? -28.610 -6.094 16.115 1.00 37.70 139 GLY A O 1
ATOM 770 N N . GLU A 1 116 ? -30.394 -7.193 16.949 1.00 25.70 140 GLU A N 1
ATOM 771 C CA . GLU A 1 116 ? -30.560 -6.294 18.087 1.00 26.20 140 GLU A CA 1
ATOM 772 C C . GLU A 1 116 ? -29.359 -6.391 19.022 1.00 24.43 140 GLU A C 1
ATOM 773 O O . GLU A 1 116 ? -28.917 -7.487 19.370 1.00 25.47 140 GLU A O 1
ATOM 779 N N . ILE A 1 117 ? -28.836 -5.240 19.426 1.00 19.08 141 ILE A N 1
ATOM 780 C CA . ILE A 1 117 ? -27.777 -5.184 20.425 1.00 24.34 141 ILE A CA 1
ATOM 781 C C . ILE A 1 117 ? -28.296 -4.328 21.580 1.00 28.27 141 ILE A C 1
ATOM 782 O O . ILE A 1 117 ? -28.615 -3.143 21.399 1.00 24.84 141 ILE A O 1
ATOM 787 N N . LYS A 1 118 ? -28.417 -4.931 22.760 1.00 21.83 142 LYS A N 1
ATOM 788 C CA . LYS A 1 118 ? -29.027 -4.238 23.895 1.00 19.33 142 LYS A CA 1
ATOM 789 C C . LYS A 1 118 ? -28.018 -4.160 25.017 1.00 23.30 142 LYS A C 1
ATOM 790 O O . LYS A 1 118 ? -27.568 -5.185 25.534 1.00 19.80 142 LYS A O 1
ATOM 796 N N . SER A 1 119 ? -27.634 -2.945 25.384 1.00 22.48 143 SER A N 1
ATOM 797 C CA . SER A 1 119 ? -26.561 -2.795 26.349 1.00 23.68 143 SER A CA 1
ATOM 798 C C . SER A 1 119 ? -26.918 -1.823 27.455 1.00 24.21 143 SER A C 1
ATOM 799 O O . SER A 1 119 ? -27.659 -0.854 27.248 1.00 21.55 143 SER A O 1
ATOM 802 N N . GLN A 1 120 ? -26.389 -2.089 28.641 1.00 23.90 144 GLN A N 1
ATOM 803 C CA . GLN A 1 120 ? -26.594 -1.188 29.758 1.00 24.84 144 GLN A CA 1
ATOM 804 C C . GLN A 1 120 ? -25.476 -1.327 30.774 1.00 24.40 144 GLN A C 1
ATOM 805 O O . GLN A 1 120 ? -24.721 -2.302 30.772 1.00 22.26 144 GLN A O 1
ATOM 811 N N . THR A 1 121 ? -25.361 -0.322 31.624 1.00 24.71 145 THR A N 1
ATOM 812 C CA . THR A 1 121 ? -24.382 -0.336 32.695 1.00 24.76 145 THR A CA 1
ATOM 813 C C . THR A 1 121 ? -25.013 -1.101 33.842 1.00 25.15 145 THR A C 1
ATOM 814 O O . THR A 1 121 ? -26.162 -0.848 34.194 1.00 28.07 145 THR A O 1
ATOM 818 N N . VAL A 1 122 ? -24.276 -2.051 34.411 1.00 28.73 146 VAL A N 1
ATOM 819 C CA . VAL A 1 122 ? -24.827 -2.910 35.459 1.00 26.91 146 VAL A CA 1
ATOM 820 C C . VAL A 1 122 ? -24.035 -2.806 36.772 1.00 24.13 146 VAL A C 1
ATOM 821 O O . VAL A 1 122 ? -22.814 -2.981 36.787 1.00 23.64 146 VAL A O 1
ATOM 825 N N . PHE A 1 123 ? -24.741 -2.510 37.862 1.00 21.35 147 PHE A N 1
ATOM 826 C CA . PHE A 1 123 ? -24.145 -2.447 39.193 1.00 22.63 147 PHE A CA 1
ATOM 827 C C . PHE A 1 123 ? -23.797 -3.859 39.654 1.00 27.12 147 PHE A C 1
ATOM 828 O O . PHE A 1 123 ? -24.654 -4.746 39.655 1.00 26.11 147 PHE A O 1
ATOM 836 N N . MET A 1 124 ? -22.542 -4.063 40.043 1.00 26.74 148 MET A N 1
ATOM 837 C CA . MET A 1 124 ? -22.064 -5.393 40.410 1.00 32.74 148 MET A CA 1
ATOM 838 C C . MET A 1 124 ? -21.733 -5.529 41.893 1.00 36.93 148 MET A C 1
ATOM 839 O O . MET A 1 124 ? -21.216 -6.561 42.324 1.00 40.20 148 MET A O 1
ATOM 844 N N . GLY A 1 125 ? -22.034 -4.493 42.670 1.00 31.76 149 GLY A N 1
ATOM 845 C CA . GLY A 1 125 ? -21.801 -4.536 44.101 1.00 30.71 149 GLY A CA 1
ATOM 846 C C . GLY A 1 125 ? -20.782 -3.515 44.578 1.00 29.34 149 GLY A C 1
ATOM 847 O O . GLY A 1 125 ? -19.967 -3.020 43.794 1.00 29.75 149 GLY A O 1
ATOM 848 N N . ASP A 1 126 ? -20.835 -3.189 45.865 1.00 25.29 150 ASP A N 1
ATOM 849 C CA . ASP A 1 126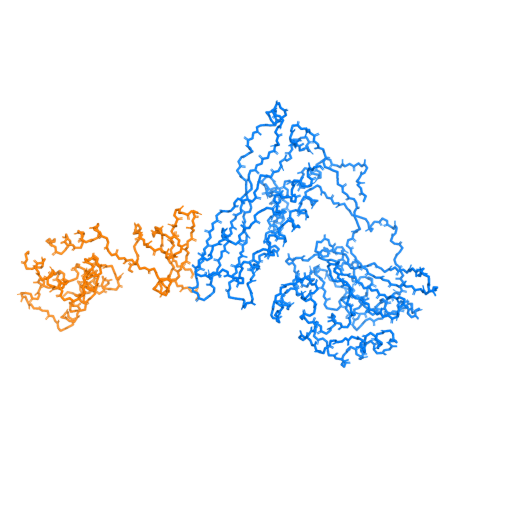 ? -19.827 -2.335 46.467 1.00 27.97 150 ASP A CA 1
ATOM 850 C C . ASP A 1 126 ? -18.572 -3.161 46.705 1.00 28.87 150 ASP A C 1
ATOM 851 O O . ASP A 1 126 ? -18.632 -4.258 47.263 1.00 30.50 150 ASP A O 1
ATOM 856 N N . PHE A 1 127 ? -17.439 -2.628 46.265 1.00 27.42 151 PHE A N 1
ATOM 857 C CA . PHE A 1 127 ? -16.188 -3.367 46.215 1.00 27.19 151 PHE A CA 1
ATOM 858 C C . PHE A 1 127 ? -15.216 -2.776 47.238 1.00 28.56 151 PHE A C 1
ATOM 859 O O . PHE A 1 127 ? -14.844 -1.605 47.136 1.00 28.65 151 PHE A O 1
ATOM 867 N N . PRO A 1 128 ? -14.822 -3.576 48.243 1.00 27.29 152 PRO A N 1
ATOM 868 C CA . PRO A 1 128 ? -13.904 -3.076 49.277 1.00 24.77 152 PRO A CA 1
ATOM 869 C C . PRO A 1 128 ? -12.583 -2.600 48.673 1.00 24.39 152 PRO A C 1
ATOM 870 O O . PRO A 1 128 ? -11.949 -3.326 47.901 1.00 23.88 152 PRO A O 1
ATOM 874 N N . MET A 1 129 ? -12.178 -1.381 49.017 1.00 24.75 153 MET A N 1
ATOM 875 C CA . MET A 1 129 ? -10.969 -0.791 48.447 1.00 26.56 153 MET A CA 1
ATOM 876 C C . MET A 1 129 ? -9.787 -0.856 49.419 1.00 26.79 153 MET A C 1
ATOM 877 O O . MET A 1 129 ? -9.962 -0.706 50.631 1.00 26.23 153 MET A O 1
ATOM 882 N N . MET A 1 130 ? -8.589 -1.079 48.880 1.00 24.22 154 MET A N 1
ATOM 883 C CA . MET A 1 130 ? -7.368 -1.132 49.685 1.00 27.73 154 MET A CA 1
ATOM 884 C C . MET A 1 130 ? -6.925 0.281 50.072 1.00 32.02 154 MET A C 1
ATOM 885 O O . MET A 1 130 ? -7.106 1.229 49.304 1.00 29.15 154 MET A O 1
ATOM 890 N N . THR A 1 131 ? -6.371 0.425 51.274 1.00 34.57 155 THR A N 1
ATOM 891 C CA . THR A 1 131 ? -5.874 1.721 51.735 1.00 37.23 155 THR A CA 1
ATOM 892 C C . THR A 1 131 ? -4.412 1.955 51.368 1.00 40.38 155 THR A C 1
ATOM 893 O O . THR A 1 131 ? -3.717 1.063 50.866 1.00 38.79 155 THR A O 1
ATOM 897 N N . GLU A 1 132 ? -3.964 3.172 51.654 1.00 50.73 156 GLU A N 1
ATOM 898 C CA . GLU A 1 132 ? -2.570 3.564 51.540 1.00 57.61 156 GLU A CA 1
ATOM 899 C C . GLU A 1 132 ? -1.667 2.589 52.285 1.00 55.17 156 GLU A C 1
ATOM 900 O O . GLU A 1 132 ? -0.541 2.326 51.859 1.00 64.03 156 GLU A O 1
ATOM 906 N N . LYS A 1 133 ? -2.182 2.051 53.391 1.00 47.06 157 LYS A N 1
ATOM 907 C CA . LYS A 1 133 ? -1.452 1.120 54.259 1.00 43.08 157 LYS A CA 1
ATOM 908 C C . LYS A 1 133 ? -1.443 -0.314 53.741 1.00 39.41 157 LYS A C 1
ATOM 909 O O . LYS A 1 133 ? -0.815 -1.193 54.335 1.00 43.60 157 LYS A O 1
ATOM 915 N N . GLY A 1 134 ? -2.158 -0.559 52.651 1.00 35.28 158 GLY A N 1
ATOM 916 C CA . GLY A 1 134 ? -2.289 -1.910 52.139 1.00 31.25 158 GLY A CA 1
ATOM 917 C C . GLY A 1 134 ? -3.321 -2.701 52.927 1.00 34.59 158 GLY A C 1
ATOM 918 O O . GLY A 1 134 ? -3.292 -3.934 52.952 1.00 37.10 158 GLY A O 1
ATOM 919 N N . THR A 1 135 ? -4.239 -1.986 53.573 1.00 31.77 159 THR A N 1
ATOM 920 C CA . THR A 1 135 ? -5.294 -2.616 54.360 1.00 26.98 159 THR A CA 1
ATOM 921 C C . THR A 1 135 ? -6.676 -2.394 53.754 1.00 29.73 159 THR A C 1
ATOM 922 O O . THR A 1 135 ? -6.850 -1.603 52.825 1.00 34.25 159 THR A O 1
ATOM 926 N N . PHE A 1 136 ? -7.654 -3.104 54.304 1.00 28.55 160 PHE A N 1
ATOM 927 C CA . PHE A 1 136 ? -9.055 -2.904 53.972 1.00 27.91 160 PHE A CA 1
ATOM 928 C C . PHE A 1 136 ? -9.785 -2.510 55.258 1.00 31.41 160 PHE A C 1
ATOM 929 O O . PHE A 1 136 ? -9.400 -2.936 56.352 1.00 30.49 160 PHE A O 1
ATOM 937 N N . ILE A 1 137 ? -10.810 -1.671 55.138 1.00 27.00 161 ILE A N 1
ATOM 938 C CA . ILE A 1 137 ? -11.648 -1.338 56.286 1.00 26.92 161 ILE A CA 1
ATOM 939 C C . ILE A 1 137 ? -12.965 -2.065 56.097 1.00 29.97 161 ILE A C 1
ATOM 940 O O . ILE A 1 137 ? -13.725 -1.753 55.177 1.00 30.04 161 ILE A O 1
ATOM 945 N N . ILE A 1 138 ? -13.224 -3.044 56.954 1.00 29.37 162 ILE A N 1
ATOM 946 C CA . ILE A 1 138 ? -14.425 -3.856 56.841 1.00 29.09 162 ILE A CA 1
ATOM 947 C C . ILE A 1 138 ? -15.298 -3.642 58.071 1.00 36.35 162 ILE A C 1
ATOM 948 O O . ILE A 1 138 ? -14.966 -4.118 59.162 1.00 37.31 162 ILE A O 1
ATOM 953 N N . ASN A 1 139 ? -16.401 -2.917 57.890 1.00 35.58 163 ASN A N 1
ATOM 954 C CA . ASN A 1 139 ? -17.305 -2.581 58.986 1.00 43.09 163 ASN A CA 1
ATOM 955 C C . ASN A 1 139 ? -16.575 -1.928 60.156 1.00 42.91 163 ASN A C 1
ATOM 956 O O . ASN A 1 139 ? -16.796 -2.279 61.313 1.00 45.05 163 ASN A O 1
ATOM 961 N N . GLY A 1 140 ? -15.687 -0.991 59.834 1.00 39.09 164 GLY A N 1
ATOM 962 C CA . GLY A 1 140 ? -14.988 -0.217 60.842 1.00 37.74 164 GLY A CA 1
ATOM 963 C C . GLY A 1 140 ? -13.610 -0.719 61.237 1.00 40.78 164 GLY A C 1
ATOM 964 O O . GLY A 1 140 ? -12.783 0.060 61.719 1.00 42.46 164 GLY A O 1
ATOM 965 N N . THR A 1 141 ? -13.355 -2.011 61.039 1.00 37.71 165 THR A N 1
ATOM 966 C CA . THR A 1 141 ? -12.093 -2.597 61.479 1.00 38.66 165 THR A CA 1
ATOM 967 C C . THR A 1 141 ? -11.078 -2.756 60.343 1.00 32.76 165 THR A C 1
ATOM 968 O O . THR A 1 141 ? -11.411 -3.209 59.243 1.00 27.55 165 THR A O 1
ATOM 972 N N . GLU A 1 142 ? -9.836 -2.377 60.626 1.00 32.13 166 GLU A N 1
ATOM 973 C CA . GLU A 1 142 ? -8.773 -2.393 59.628 1.00 31.38 166 GLU A CA 1
ATOM 974 C C . GLU A 1 142 ? -8.103 -3.764 59.567 1.00 32.89 166 GLU A C 1
ATOM 975 O O . GLU A 1 142 ? -7.622 -4.280 60.580 1.00 30.57 166 GLU A O 1
ATOM 981 N N . ARG A 1 143 ? -8.074 -4.356 58.377 1.00 31.86 167 ARG A N 1
ATOM 982 C CA . ARG A 1 143 ? -7.599 -5.728 58.228 1.00 39.06 167 ARG A CA 1
ATOM 983 C C . ARG A 1 143 ? -6.578 -5.878 57.098 1.00 36.72 167 ARG A C 1
ATOM 984 O O . ARG A 1 143 ? -6.599 -5.131 56.117 1.00 35.66 167 ARG A O 1
ATOM 992 N N . VAL A 1 144 ? -5.689 -6.854 57.248 1.00 31.61 168 VAL A N 1
ATOM 993 C CA . VAL A 1 144 ? -4.678 -7.141 56.240 1.00 30.09 168 VAL A CA 1
ATOM 994 C C . VAL A 1 144 ? -4.925 -8.514 55.618 1.00 29.61 168 VAL A C 1
ATOM 995 O O . VAL A 1 144 ? -5.017 -9.513 56.332 1.00 32.14 168 VAL A O 1
ATOM 999 N N . VAL A 1 145 ? -5.037 -8.561 54.292 1.00 27.18 169 VAL A N 1
ATOM 1000 C CA . VAL A 1 145 ? -5.158 -9.833 53.582 1.00 28.39 169 VAL A CA 1
ATOM 1001 C C . VAL A 1 145 ? -3.771 -10.446 53.397 1.00 30.67 169 VAL A C 1
ATOM 1002 O O . VAL A 1 145 ? -2.830 -9.765 52.982 1.00 34.35 169 VAL A O 1
ATOM 1006 N N . VAL A 1 146 ? -3.641 -11.728 53.720 1.00 29.10 170 VAL A N 1
ATOM 1007 C CA . VAL A 1 146 ? -2.353 -12.405 53.627 1.00 30.57 170 VAL A CA 1
ATOM 1008 C C . VAL A 1 146 ? -2.275 -13.223 52.342 1.00 36.03 170 VAL A C 1
ATOM 1009 O O . VAL A 1 146 ? -3.179 -14.003 52.035 1.00 37.98 170 VAL A O 1
ATOM 1013 N N . SER A 1 147 ? -1.199 -13.033 51.586 1.00 33.24 171 SER A N 1
ATOM 1014 C CA . SER A 1 147 ? -0.986 -13.803 50.365 1.00 36.60 171 SER A CA 1
ATOM 1015 C C . SER A 1 147 ? -0.781 -15.288 50.686 1.00 38.33 171 SER A C 1
ATOM 1016 O O . SER A 1 147 ? -0.584 -15.663 51.846 1.00 36.46 171 SER A O 1
ATOM 1019 N N . GLN A 1 148 ? -0.837 -16.132 49.661 1.00 38.14 172 GLN A N 1
ATOM 1020 C CA . GLN A 1 148 ? -0.726 -17.573 49.860 1.00 42.75 172 GLN A CA 1
ATOM 1021 C C . GLN A 1 148 ? 0.363 -18.176 48.984 1.00 46.24 172 GLN A C 1
ATOM 1022 O O . GLN A 1 148 ? 0.642 -17.670 47.898 1.00 47.81 172 GLN A O 1
ATOM 1028 N N . LEU A 1 149 ? 0.977 -19.255 49.460 1.00 47.92 173 LEU A N 1
ATOM 1029 C CA . LEU A 1 149 ? 1.878 -20.047 48.631 1.00 48.55 173 LEU A CA 1
ATOM 1030 C C . LEU A 1 149 ? 1.108 -21.250 48.091 1.00 46.86 173 LEU A C 1
ATOM 1031 O O . LEU A 1 149 ? 0.564 -22.041 48.864 1.00 46.40 173 LEU A O 1
ATOM 1036 N N . VAL A 1 150 ? 1.042 -21.369 46.767 1.00 45.35 174 VAL A N 1
ATOM 1037 C CA . VAL A 1 150 ? 0.356 -22.487 46.125 1.00 43.96 174 VAL A CA 1
ATOM 1038 C C . VAL A 1 150 ? 1.305 -23.185 45.154 1.00 44.42 174 VAL A C 1
ATOM 1039 O O . VAL A 1 150 ? 2.346 -22.630 44.800 1.00 41.46 174 VAL A O 1
ATOM 1043 N N . ARG A 1 151 ? 0.952 -24.395 44.727 1.00 44.74 175 ARG A N 1
ATOM 1044 C CA . ARG A 1 151 ? 1.781 -25.147 43.782 1.00 46.85 175 ARG A CA 1
ATOM 1045 C C . ARG A 1 151 ? 1.937 -24.386 42.461 1.00 36.82 175 ARG A C 1
ATOM 1046 O O . ARG A 1 151 ? 0.965 -23.866 41.915 1.00 36.12 175 ARG A O 1
ATOM 1054 N N . SER A 1 152 ? 3.164 -24.309 41.959 1.00 36.74 176 SER A N 1
ATOM 1055 C CA . SER A 1 152 ? 3.436 -23.604 40.714 1.00 35.06 176 SER A CA 1
ATOM 1056 C C . SER A 1 152 ? 2.983 -24.440 39.513 1.00 36.91 176 SER A C 1
ATOM 1057 O O . SER A 1 152 ? 2.848 -25.670 39.621 1.00 26.76 176 SER A O 1
ATOM 1060 N N . PRO A 1 153 ? 2.716 -23.774 38.372 1.00 37.04 177 PRO A N 1
ATOM 1061 C CA . PRO A 1 153 ? 2.265 -24.496 37.176 1.00 34.89 177 PRO A CA 1
ATOM 1062 C C . PRO A 1 153 ? 3.221 -25.602 36.738 1.00 31.64 177 PRO A C 1
ATOM 1063 O O . PRO A 1 153 ? 4.435 -25.475 36.885 1.00 28.46 177 PRO A O 1
ATOM 1067 N N . GLY A 1 154 ? 2.663 -26.683 36.206 1.00 29.40 178 GLY A N 1
ATOM 1068 C CA . GLY A 1 154 ? 3.458 -27.830 35.805 1.00 29.77 178 GLY A CA 1
ATOM 1069 C C . GLY A 1 154 ? 2.621 -29.091 35.802 1.00 25.78 178 GLY A C 1
ATOM 1070 O O . GLY A 1 154 ? 1.408 -29.039 36.007 1.00 25.33 178 GLY A O 1
ATOM 1071 N N . VAL A 1 155 ? 3.262 -30.228 35.565 1.00 28.65 179 VAL A N 1
ATOM 1072 C CA . VAL A 1 155 ? 2.561 -31.507 35.590 1.00 28.68 179 VAL A CA 1
ATOM 1073 C C . VAL A 1 155 ? 3.220 -32.409 36.636 1.00 27.15 179 VAL A C 1
ATOM 1074 O O . VAL A 1 155 ? 4.425 -32.641 36.596 1.00 29.10 179 VAL A O 1
ATOM 1078 N N . TYR A 1 156 ? 2.434 -32.893 37.591 1.00 25.48 180 TYR A N 1
ATOM 1079 C CA . TYR A 1 156 ? 2.999 -33.569 38.754 1.00 29.13 180 TYR A CA 1
ATOM 1080 C C . TYR A 1 156 ? 2.462 -34.985 38.918 1.00 27.83 180 TYR A C 1
ATOM 1081 O O . TYR A 1 156 ? 1.257 -35.183 39.062 1.00 26.23 180 TYR A O 1
ATOM 1090 N N . PHE A 1 157 ? 3.359 -35.966 38.894 1.00 30.77 181 PHE A N 1
ATOM 1091 C CA . PHE A 1 157 ? 2.974 -37.368 39.058 1.00 31.25 181 PHE A CA 1
ATOM 1092 C C . PHE A 1 157 ? 3.313 -37.841 40.467 1.00 33.34 181 PHE A C 1
ATOM 1093 O O . PHE A 1 157 ? 4.358 -37.481 41.012 1.00 32.24 181 PHE A O 1
ATOM 1101 N N . ASP A 1 158 ? 2.427 -38.642 41.056 1.00 31.34 182 ASP A N 1
ATOM 1102 C CA . ASP A 1 158 ? 2.623 -39.157 42.414 1.00 36.44 182 ASP A CA 1
ATOM 1103 C C . ASP A 1 158 ? 2.219 -40.631 42.564 1.00 40.22 182 ASP A C 1
ATOM 1104 O O . ASP A 1 158 ? 1.431 -41.149 41.774 1.00 34.87 182 ASP A O 1
ATOM 1109 N N . GLU A 1 159 ? 2.770 -41.295 43.578 1.00 42.52 183 GLU A N 1
ATOM 1110 C CA . GLU A 1 159 ? 2.496 -42.700 43.825 1.00 44.25 183 GLU A CA 1
ATOM 1111 C C . GLU A 1 159 ? 2.093 -42.877 45.282 1.00 44.39 183 GLU A C 1
ATOM 1112 O O . GLU A 1 159 ? 2.743 -42.336 46.176 1.00 44.92 183 GLU A O 1
ATOM 1118 N N . THR A 1 160 ? 1.014 -43.615 45.519 1.00 45.14 184 THR A N 1
ATOM 1119 C CA . THR A 1 160 ? 0.574 -43.911 46.882 1.00 49.03 184 THR A CA 1
ATOM 1120 C C . THR A 1 160 ? 0.226 -45.394 47.044 1.00 49.86 184 THR A C 1
ATOM 1121 O O . THR A 1 160 ? 0.234 -46.153 46.074 1.00 42.81 184 THR A O 1
ATOM 1125 N N . ILE A 1 161 ? -0.077 -45.796 48.277 1.00 53.50 185 ILE A N 1
ATOM 1126 C CA . ILE A 1 161 ? -0.516 -47.159 48.571 1.00 56.56 185 ILE A CA 1
ATOM 1127 C C . ILE A 1 161 ? -1.917 -47.098 49.183 1.00 60.08 185 ILE A C 1
ATOM 1128 O O . ILE A 1 161 ? -2.154 -46.308 50.097 1.00 58.24 185 ILE A O 1
ATOM 1133 N N . ASP A 1 162 ? -2.842 -47.919 48.684 1.00 65.53 186 ASP A N 1
ATOM 1134 C CA . ASP A 1 162 ? -4.241 -47.867 49.129 1.00 73.01 186 ASP A CA 1
ATOM 1135 C C . ASP A 1 162 ? -4.457 -48.464 50.521 1.00 78.49 186 ASP A C 1
ATOM 1136 O O . ASP A 1 162 ? -3.772 -49.406 50.918 1.00 73.51 186 ASP A O 1
ATOM 1141 N N . LYS A 1 163 ? -5.418 -47.896 51.242 1.00 89.32 187 LYS A N 1
ATOM 1142 C CA . LYS A 1 163 ? -5.925 -48.511 52.453 1.00 98.52 187 LYS A CA 1
ATOM 1143 C C . LYS A 1 163 ? -7.415 -48.831 52.275 1.00 100.38 187 LYS A C 1
ATOM 1144 O O . LYS A 1 163 ? -8.233 -47.919 52.164 1.00 103.12 187 LYS A O 1
ATOM 1150 N N . SER A 1 164 ? -7.725 -50.124 52.286 1.00 96.39 188 SER A N 1
ATOM 1151 C CA . SER A 1 164 ? -6.658 -51.116 52.247 1.00 93.52 188 SER A CA 1
ATOM 1152 C C . SER A 1 164 ? -6.869 -52.160 51.156 1.00 86.50 188 SER A C 1
ATOM 1153 O O . SER A 1 164 ? -7.739 -53.022 51.270 1.00 87.71 188 SER A O 1
ATOM 1156 N N . THR A 1 165 ? -6.055 -52.088 50.107 1.00 77.89 189 THR A N 1
ATOM 1157 C CA . THR A 1 165 ? -5.998 -53.136 49.097 1.00 73.08 189 THR A CA 1
ATOM 1158 C C . THR A 1 165 ? -4.581 -53.682 48.979 1.00 72.05 189 THR A C 1
ATOM 1159 O O . THR A 1 165 ? -4.366 -54.788 48.485 1.00 77.91 189 THR A O 1
ATOM 1163 N N . ASP A 1 166 ? -3.624 -52.875 49.429 1.00 68.01 190 ASP A N 1
ATOM 1164 C CA . ASP A 1 166 ? -2.199 -53.169 49.304 1.00 67.66 190 ASP A CA 1
ATOM 1165 C C . ASP A 1 166 ? -1.706 -52.797 47.906 1.00 61.05 190 ASP A C 1
ATOM 1166 O O . ASP A 1 166 ? -0.538 -52.993 47.574 1.00 63.55 190 ASP A O 1
ATOM 1171 N N . LYS A 1 167 ? -2.612 -52.260 47.095 1.00 57.25 191 LYS A N 1
ATOM 1172 C CA . LYS A 1 167 ? -2.294 -51.831 45.736 1.00 54.26 191 LYS A CA 1
ATOM 1173 C C . LYS A 1 167 ? -1.472 -50.545 45.694 1.00 44.54 191 LYS A C 1
ATOM 1174 O O . LYS A 1 167 ? -1.622 -49.675 46.551 1.00 39.22 191 LYS A O 1
ATOM 1180 N N . THR A 1 168 ? -0.614 -50.425 44.686 1.00 42.81 192 THR A N 1
ATOM 1181 C CA . THR A 1 168 ? 0.130 -49.193 44.462 1.00 42.62 192 THR A CA 1
ATOM 1182 C C . THR A 1 168 ? -0.645 -48.334 43.464 1.00 39.95 192 THR A C 1
ATOM 1183 O O . THR A 1 168 ? -0.900 -48.762 42.339 1.00 43.47 192 THR A O 1
ATOM 1187 N N . LEU A 1 169 ? -1.030 -47.132 43.883 1.00 38.42 193 LEU A N 1
ATOM 1188 C CA . LEU A 1 169 ? -1.825 -46.245 43.041 1.00 35.96 193 LEU A CA 1
ATOM 1189 C C . LEU A 1 169 ? -0.994 -45.086 42.498 1.00 35.68 193 LEU A C 1
ATOM 1190 O O . LEU A 1 169 ? -0.034 -44.648 43.135 1.00 35.96 193 LEU A O 1
ATOM 1195 N N . HIS A 1 170 ? -1.366 -44.594 41.318 1.00 32.91 194 HIS A N 1
ATOM 1196 C CA . HIS A 1 170 ? -0.684 -43.454 40.715 1.00 30.27 194 HIS A CA 1
ATOM 1197 C C . HIS A 1 170 ? -1.692 -42.408 40.254 1.00 30.86 194 HIS A C 1
ATOM 1198 O O . HIS A 1 170 ? -2.823 -42.737 39.899 1.00 29.59 194 HIS A O 1
ATOM 1205 N N . SER A 1 171 ? -1.276 -41.148 40.265 1.00 28.36 195 SER A N 1
ATOM 1206 C CA . SER A 1 171 ? -2.139 -40.050 39.853 1.00 25.11 195 SER A CA 1
ATOM 1207 C C . SER A 1 171 ? -1.270 -38.909 39.351 1.00 25.64 195 SER A C 1
ATOM 1208 O O . SER A 1 171 ? -0.060 -38.886 39.598 1.00 26.38 195 SER A O 1
ATOM 1211 N N . VAL A 1 172 ? -1.882 -37.967 38.644 1.00 22.63 196 VAL A N 1
ATOM 1212 C CA . VAL A 1 172 ? -1.141 -36.849 38.079 1.00 21.47 196 VAL A CA 1
ATOM 1213 C C . VAL A 1 172 ? -2.046 -35.627 38.039 1.00 23.91 196 VAL A C 1
ATOM 1214 O O . VAL A 1 172 ? -3.244 -35.750 37.812 1.00 24.37 196 VAL A O 1
ATOM 1218 N N . LYS A 1 173 ? -1.479 -34.455 38.297 1.00 21.93 197 LYS A N 1
ATOM 1219 C CA . LYS A 1 173 ? -2.233 -33.219 38.197 1.00 29.05 197 LYS A CA 1
ATOM 1220 C C . LYS A 1 173 ? -1.549 -32.305 37.197 1.00 25.13 197 LYS A C 1
ATOM 1221 O O . LYS A 1 173 ? -0.333 -32.145 37.228 1.00 24.04 197 LYS A O 1
ATOM 1227 N N . VAL A 1 174 ? -2.329 -31.726 36.296 1.00 27.96 198 VAL A N 1
ATOM 1228 C CA . VAL A 1 174 ? -1.829 -30.674 35.432 1.00 25.68 198 VAL A CA 1
ATOM 1229 C C . VAL A 1 174 ? -2.334 -29.374 36.038 1.00 25.81 198 VAL A C 1
ATOM 1230 O O . VAL A 1 174 ? -3.537 -29.137 36.088 1.00 23.30 198 VAL A O 1
ATOM 1234 N N . ILE A 1 175 ? -1.415 -28.547 36.521 1.00 26.21 199 ILE A N 1
ATOM 1235 C CA . ILE A 1 175 ? -1.785 -27.306 37.196 1.00 28.69 199 ILE A CA 1
ATOM 1236 C C . ILE A 1 175 ? -1.335 -26.110 36.370 1.00 19.07 199 ILE A C 1
ATOM 1237 O O . ILE A 1 175 ? -0.162 -26.000 36.042 1.00 23.85 199 ILE A O 1
ATOM 1242 N N . PRO A 1 176 ? -2.272 -25.223 36.003 1.00 23.64 200 PRO A N 1
ATOM 1243 C CA . PRO A 1 176 ? -1.897 -24.060 35.191 1.00 27.15 200 PRO A CA 1
ATOM 1244 C C . PRO A 1 176 ? -1.550 -22.876 36.079 1.00 28.13 200 PRO A C 1
ATOM 1245 O O . PRO A 1 176 ? -1.618 -22.998 37.303 1.00 30.04 200 PRO A O 1
ATOM 1249 N N . SER A 1 177 ? -1.176 -21.750 35.479 1.00 26.45 201 SER A N 1
ATOM 1250 C CA . SER A 1 177 ? -1.031 -20.517 36.243 1.00 26.67 201 SER A CA 1
ATOM 1251 C C . SER A 1 177 ? -2.426 -19.948 36.482 1.00 27.72 201 SER A C 1
ATOM 1252 O O . SER A 1 177 ? -2.745 -19.477 37.579 1.00 28.42 201 SER A O 1
ATOM 1255 N N . ARG A 1 178 ? -3.253 -20.013 35.440 1.00 24.81 202 ARG A N 1
ATOM 1256 C CA . ARG A 1 178 ? -4.643 -19.565 35.490 1.00 28.61 202 ARG A CA 1
ATOM 1257 C C . ARG A 1 178 ? -5.524 -20.574 34.756 1.00 26.24 202 ARG A C 1
ATOM 1258 O O . ARG A 1 178 ? -5.217 -20.958 33.624 1.00 28.38 202 ARG A O 1
ATOM 1266 N N . GLY A 1 179 ? -6.610 -21.009 35.390 1.00 23.11 203 GLY A N 1
ATOM 1267 C CA . GLY A 1 179 ? -7.563 -21.881 34.720 1.00 26.61 203 GLY A CA 1
ATOM 1268 C C . GLY A 1 179 ? -7.866 -23.189 35.432 1.00 25.78 203 GLY A C 1
ATOM 1269 O O . GLY A 1 179 ? -7.430 -23.420 36.559 1.00 22.03 203 GLY A O 1
ATOM 1270 N N . ALA A 1 180 ? -8.615 -24.057 34.762 1.00 27.21 204 ALA A N 1
ATOM 1271 C CA . ALA A 1 180 ? -9.091 -25.294 35.380 1.00 27.55 204 ALA A CA 1
ATOM 1272 C C . ALA A 1 180 ? -8.002 -26.357 35.544 1.00 25.70 204 ALA A C 1
ATOM 1273 O O . ALA A 1 180 ? -7.060 -26.440 34.749 1.00 24.14 204 ALA A O 1
ATOM 1275 N N . TRP A 1 181 ? -8.146 -27.173 36.581 1.00 31.14 205 TRP A N 1
ATOM 1276 C CA . TRP A 1 181 ? -7.251 -28.306 36.798 1.00 34.48 205 TRP A CA 1
ATOM 1277 C C . TRP A 1 181 ? -7.601 -29.467 35.879 1.00 30.37 205 TRP A C 1
ATOM 1278 O O . TRP A 1 181 ? -8.724 -29.567 35.379 1.00 27.96 205 TRP A O 1
ATOM 1289 N N . LEU A 1 182 ? -6.624 -30.339 35.657 1.00 27.18 206 LEU A N 1
ATOM 1290 C CA . LEU A 1 182 ? -6.848 -31.583 34.934 1.00 24.95 206 LEU A CA 1
ATOM 1291 C C . LEU A 1 182 ? -6.098 -32.673 35.673 1.00 23.74 206 LEU A C 1
ATOM 1292 O O . LEU A 1 182 ? -4.873 -32.602 35.827 1.00 28.70 206 LEU A O 1
ATOM 1297 N N . GLU A 1 183 ? -6.828 -33.678 36.140 1.00 23.58 207 GLU A N 1
ATOM 1298 C CA . GLU A 1 183 ? -6.232 -34.723 36.958 1.00 28.92 207 GLU A CA 1
ATOM 1299 C C . GLU A 1 183 ? -6.519 -36.102 36.377 1.00 30.40 207 GLU A C 1
ATOM 1300 O O . GLU A 1 183 ? -7.610 -36.355 35.867 1.00 30.24 207 GLU A O 1
ATOM 1306 N N . PHE A 1 184 ? -5.534 -36.990 36.456 1.00 26.66 208 PHE A N 1
ATOM 1307 C CA . PHE A 1 184 ? -5.716 -38.375 36.036 1.00 24.88 208 PHE A CA 1
ATOM 1308 C C . PHE A 1 184 ? -5.258 -39.280 37.166 1.00 27.00 208 PHE A C 1
ATOM 1309 O O . PHE A 1 184 ? -4.450 -38.871 37.999 1.00 29.06 208 PHE A O 1
ATOM 1317 N N . ASP A 1 185 ? -5.761 -40.511 37.202 1.00 25.08 209 ASP A N 1
ATOM 1318 C CA . ASP A 1 185 ? -5.349 -41.444 38.247 1.00 25.51 209 ASP A CA 1
ATOM 1319 C C . ASP A 1 185 ? -5.706 -42.885 37.914 1.00 30.13 209 ASP A C 1
ATOM 1320 O O . ASP A 1 185 ? -6.627 -43.156 37.141 1.00 32.08 209 ASP A O 1
ATOM 1325 N N . VAL A 1 186 ? -4.957 -43.804 38.512 1.00 32.14 210 VAL A N 1
ATOM 1326 C CA . VAL A 1 186 ? -5.267 -45.223 38.460 1.00 31.46 210 VAL A CA 1
ATOM 1327 C C . VAL A 1 186 ? -5.730 -45.623 39.858 1.00 36.17 210 VAL A C 1
ATOM 1328 O O . VAL A 1 186 ? -4.959 -45.520 40.819 1.00 38.97 210 VAL A O 1
ATOM 1332 N N . ASP A 1 187 ? -6.987 -46.048 39.980 1.00 32.94 211 ASP A N 1
ATOM 1333 C CA . ASP A 1 187 ? -7.537 -46.437 41.282 1.00 36.52 211 ASP A CA 1
ATOM 1334 C C . ASP A 1 187 ? -7.323 -47.923 41.595 1.00 38.49 211 ASP A C 1
ATOM 1335 O O . ASP A 1 187 ? -6.713 -48.644 40.807 1.00 35.74 211 ASP A O 1
ATOM 1340 N N . LYS A 1 188 ? -7.845 -48.373 42.736 1.00 43.43 212 LYS A N 1
ATOM 1341 C CA . LYS A 1 188 ? -7.638 -49.747 43.200 1.00 47.94 212 LYS A CA 1
ATOM 1342 C C . LYS A 1 188 ? -8.408 -50.790 42.388 1.00 49.08 212 LYS A C 1
ATOM 1343 O O . LYS A 1 188 ? -8.182 -51.993 42.544 1.00 50.02 212 LYS A O 1
ATOM 1349 N N . ARG A 1 189 ? -9.321 -50.330 41.535 1.00 48.64 213 ARG A N 1
ATOM 1350 C CA . ARG A 1 189 ? -10.064 -51.223 40.648 1.00 47.81 213 ARG A CA 1
ATOM 1351 C C . ARG A 1 189 ? -9.325 -51.408 39.327 1.00 46.58 213 ARG A C 1
ATOM 1352 O O . ARG A 1 189 ? -9.830 -52.060 38.411 1.00 49.15 213 ARG A O 1
ATOM 1360 N N . ASP A 1 190 ? -8.133 -50.822 39.240 1.00 43.93 214 ASP A N 1
ATOM 1361 C CA . ASP A 1 190 ? -7.293 -50.903 38.045 1.00 46.88 214 ASP A CA 1
ATOM 1362 C C . ASP A 1 190 ? -7.936 -50.240 36.817 1.00 40.91 214 ASP A C 1
ATOM 1363 O O . ASP A 1 190 ? -7.840 -50.748 35.702 1.00 39.20 214 ASP A O 1
ATOM 1368 N N . THR A 1 191 ? -8.585 -49.100 37.034 1.00 34.46 215 THR A N 1
ATOM 1369 C CA . THR A 1 191 ? -9.108 -48.289 35.936 1.00 33.97 215 THR A CA 1
ATOM 1370 C C . THR A 1 191 ? -8.451 -46.910 35.920 1.00 29.75 215 THR A C 1
ATOM 1371 O O . THR A 1 191 ? -8.110 -46.367 36.974 1.00 25.33 215 THR A O 1
ATOM 1375 N N . VAL A 1 192 ? -8.297 -46.340 34.727 1.00 26.45 216 VAL A N 1
ATOM 1376 C CA . VAL A 1 192 ? -7.739 -45.003 34.595 1.00 24.27 216 VAL A CA 1
ATOM 1377 C C . VAL A 1 192 ? -8.880 -43.997 34.538 1.00 27.40 216 VAL A C 1
ATOM 1378 O O . VAL A 1 192 ? -9.797 -44.134 33.725 1.00 26.47 216 VAL A O 1
ATOM 1382 N N . GLY A 1 193 ? -8.832 -42.992 35.406 1.00 24.33 217 GLY A N 1
ATOM 1383 C CA . GLY A 1 193 ? -9.897 -42.004 35.457 1.00 24.82 217 GLY A CA 1
ATOM 1384 C C . GLY A 1 193 ? -9.400 -40.597 35.182 1.00 25.53 217 GLY A C 1
ATOM 1385 O O . GLY A 1 193 ? -8.201 -40.313 35.288 1.00 22.96 217 GLY A O 1
ATOM 1386 N N . VAL A 1 194 ? -10.320 -39.717 34.813 1.00 24.10 218 VAL A N 1
ATOM 1387 C CA . VAL A 1 194 ? -9.999 -38.303 34.663 1.00 23.23 218 VAL A CA 1
ATOM 1388 C C . VAL A 1 194 ? -10.936 -37.495 35.555 1.00 24.01 218 VAL A C 1
ATOM 1389 O O . VAL A 1 194 ? -12.097 -37.862 35.747 1.00 29.20 218 VAL A O 1
ATOM 1393 N N . ARG A 1 195 ? -10.414 -36.421 36.135 1.00 22.98 219 ARG A N 1
ATOM 1394 C CA . ARG A 1 195 ? -11.244 -35.445 36.820 1.00 24.25 219 ARG A CA 1
ATOM 1395 C C . ARG A 1 195 ? -10.991 -34.117 36.139 1.00 21.35 219 ARG A C 1
ATOM 1396 O O . ARG A 1 195 ? -9.871 -33.607 36.147 1.00 25.59 219 ARG A O 1
ATOM 1404 N N . ILE A 1 196 ? -12.030 -33.576 35.518 1.00 25.26 220 ILE A N 1
ATOM 1405 C CA . ILE A 1 196 ? -11.907 -32.328 34.782 1.00 31.64 220 ILE A CA 1
ATOM 1406 C C . ILE A 1 196 ? -12.418 -31.182 35.649 1.00 30.16 220 ILE A C 1
ATOM 1407 O O . ILE A 1 196 ? -13.562 -31.222 36.105 1.00 30.43 220 ILE A O 1
ATOM 1412 N N . ASP A 1 197 ? -11.571 -30.183 35.895 1.00 32.24 221 ASP A N 1
ATOM 1413 C CA . ASP A 1 197 ? -11.969 -29.010 36.677 1.00 35.58 221 ASP A CA 1
ATOM 1414 C C . ASP A 1 197 ? -12.508 -29.449 38.042 1.00 39.02 221 ASP A C 1
ATOM 1415 O O . ASP A 1 197 ? -13.532 -28.945 38.513 1.00 36.71 221 ASP A O 1
ATOM 1420 N N . ARG A 1 198 ? -11.819 -30.418 38.645 1.00 40.64 222 ARG A N 1
ATOM 1421 C CA . ARG A 1 198 ? -12.145 -30.937 39.976 1.00 44.39 222 ARG A CA 1
ATOM 1422 C C . ARG A 1 198 ? -13.536 -31.562 40.101 1.00 43.32 222 ARG A C 1
ATOM 1423 O O . ARG A 1 198 ? -14.062 -31.686 41.209 1.00 43.73 222 ARG A O 1
ATOM 1431 N N . LYS A 1 199 ? -14.130 -31.964 38.980 1.00 40.42 223 LYS A N 1
ATOM 1432 C CA . LYS A 1 199 ? -15.454 -32.587 39.017 1.00 41.28 223 LYS A CA 1
ATOM 1433 C C . LYS A 1 199 ? -15.381 -34.088 39.299 1.00 37.10 223 LYS A C 1
ATOM 1434 O O . LYS A 1 199 ? -14.331 -34.609 39.673 1.00 37.13 223 LYS A O 1
ATOM 1440 N N . ARG A 1 200 ? -16.508 -34.771 39.119 1.00 38.55 224 ARG A N 1
ATOM 1441 C CA . ARG A 1 200 ? -16.586 -36.216 39.318 1.00 43.89 224 ARG A CA 1
ATOM 1442 C C . ARG A 1 200 ? -15.653 -36.990 38.387 1.00 36.99 224 ARG A C 1
ATOM 1443 O O . ARG A 1 200 ? -15.446 -36.599 37.236 1.00 34.67 224 ARG A O 1
ATOM 1451 N N . ARG A 1 201 ? -15.114 -38.100 38.887 1.00 33.63 225 ARG A N 1
ATOM 1452 C CA . ARG A 1 201 ? -14.221 -38.960 38.109 1.00 29.97 225 ARG A CA 1
ATOM 1453 C C . ARG A 1 201 ? -14.939 -39.633 36.933 1.00 29.88 225 ARG A C 1
ATOM 1454 O O . ARG A 1 201 ? -16.044 -40.156 37.084 1.00 31.73 225 ARG A O 1
ATOM 1462 N N . GLN A 1 202 ? -14.304 -39.613 35.765 1.00 28.75 226 GLN A N 1
ATOM 1463 C CA . GLN A 1 202 ? -14.832 -40.272 34.575 1.00 31.35 226 GLN A CA 1
ATOM 1464 C C . GLN A 1 202 ? -13.763 -41.194 34.012 1.00 31.58 226 GLN A C 1
ATOM 1465 O O . GLN A 1 202 ? -12.576 -40.940 34.212 1.00 28.75 226 GLN A O 1
ATOM 1471 N N . PRO A 1 203 ? -14.174 -42.258 33.296 1.00 31.75 227 PRO A N 1
ATOM 1472 C CA . PRO A 1 203 ? -13.180 -43.080 32.589 1.00 30.10 227 PRO A CA 1
ATOM 1473 C C . PRO A 1 203 ? -12.373 -42.207 31.633 1.00 25.58 227 PRO A C 1
ATOM 1474 O O . PRO A 1 203 ? -12.966 -41.373 30.938 1.00 27.58 227 PRO A O 1
ATOM 1478 N N . VAL A 1 204 ? -11.053 -42.381 31.598 1.00 21.29 228 VAL A N 1
ATOM 1479 C CA . VAL A 1 204 ? -10.201 -41.463 30.842 1.00 28.18 228 VAL A CA 1
ATOM 1480 C C . VAL A 1 204 ? -10.499 -41.504 29.340 1.00 27.82 228 VAL A C 1
ATOM 1481 O O . VAL A 1 204 ? -10.291 -40.522 28.624 1.00 25.51 228 VAL A O 1
ATOM 1485 N N . THR A 1 205 ? -11.015 -42.638 28.876 1.00 22.75 229 THR A N 1
ATOM 1486 C CA . THR A 1 205 ? -11.328 -42.813 27.464 1.00 24.20 229 THR A CA 1
ATOM 1487 C C . THR A 1 205 ? -12.478 -41.912 27.026 1.00 24.34 229 THR A C 1
ATOM 1488 O O . THR A 1 205 ? -12.653 -41.659 25.833 1.00 29.35 229 THR A O 1
ATOM 1492 N N . VAL A 1 206 ? -13.281 -41.454 27.983 1.00 22.59 230 VAL A N 1
ATOM 1493 C CA . VAL A 1 206 ? -14.350 -40.506 27.669 1.00 28.78 230 VAL A CA 1
ATOM 1494 C C . VAL A 1 206 ? -13.746 -39.190 27.191 1.00 24.45 230 VAL A C 1
ATOM 1495 O O . VAL A 1 206 ? -14.250 -38.570 26.253 1.00 29.42 230 VAL A O 1
ATOM 1499 N N . LEU A 1 207 ? -12.655 -38.772 27.828 1.00 23.41 231 LEU A N 1
ATOM 1500 C CA . LEU A 1 207 ? -11.969 -37.544 27.416 1.00 27.82 231 LEU A CA 1
ATOM 1501 C C . LEU A 1 207 ? -11.272 -37.710 26.063 1.00 30.62 231 LEU A C 1
ATOM 1502 O O . LEU A 1 207 ? -11.255 -36.784 25.251 1.00 27.99 231 LEU A O 1
ATOM 1507 N N . LEU A 1 208 ? -10.697 -38.886 25.819 1.00 23.85 232 LEU A N 1
ATOM 1508 C CA . LEU A 1 208 ? -10.049 -39.144 24.532 1.00 27.59 232 LEU A CA 1
ATOM 1509 C C . LEU A 1 208 ? -11.080 -39.102 23.408 1.00 26.04 232 LEU A C 1
ATOM 1510 O O . LEU A 1 208 ? -10.875 -38.443 22.381 1.00 28.68 232 LEU A O 1
ATOM 1515 N N . LYS A 1 209 ? -12.196 -39.796 23.615 1.00 21.46 233 LYS A N 1
ATOM 1516 C CA . LYS A 1 209 ? -13.295 -39.802 22.651 1.00 24.59 233 LYS A CA 1
ATOM 1517 C C . LYS A 1 209 ? -13.844 -38.396 22.415 1.00 27.23 233 LYS A C 1
ATOM 1518 O O . LYS A 1 209 ? -14.142 -38.020 21.281 1.00 25.72 233 LYS A O 1
ATOM 1524 N N . ALA A 1 210 ? -13.960 -37.621 23.488 1.00 26.91 234 ALA A N 1
ATOM 1525 C CA . ALA A 1 210 ? -14.461 -36.248 23.396 1.00 30.03 234 ALA A CA 1
ATOM 1526 C C . ALA A 1 210 ? -13.556 -35.359 22.541 1.00 30.24 234 ALA A C 1
ATOM 1527 O O . ALA A 1 210 ? -14.023 -34.430 21.881 1.00 29.98 234 ALA A O 1
ATOM 1529 N N . LEU A 1 211 ? -12.259 -35.653 22.561 1.00 31.88 235 LEU A N 1
ATOM 1530 C CA . LEU A 1 211 ? -11.282 -34.913 21.771 1.00 29.74 235 LEU A CA 1
ATOM 1531 C C . LEU A 1 211 ? -11.225 -35.407 20.324 1.00 32.58 235 LEU A C 1
ATOM 1532 O O . LEU A 1 211 ? -10.472 -34.871 19.511 1.00 32.84 235 LEU A O 1
ATOM 1537 N N . GLY A 1 212 ? -12.006 -36.439 20.003 1.00 30.11 236 GLY A N 1
ATOM 1538 C CA . GLY A 1 212 ? -12.112 -36.898 18.626 1.00 33.26 236 GLY A CA 1
ATOM 1539 C C . GLY A 1 212 ? -11.487 -38.249 18.318 1.00 32.95 236 GLY A C 1
ATOM 1540 O O . GLY A 1 212 ? -11.510 -38.705 17.170 1.00 30.31 236 GLY A O 1
ATOM 1541 N N . TRP A 1 213 ? -10.932 -38.901 19.332 1.00 30.83 237 TRP A N 1
ATOM 1542 C CA . TRP A 1 213 ? -10.306 -40.209 19.128 1.00 27.71 237 TRP A CA 1
ATOM 1543 C C . TRP A 1 213 ? -11.332 -41.320 18.907 1.00 26.25 237 TRP A C 1
ATOM 1544 O O . TRP A 1 213 ? -12.307 -41.443 19.648 1.00 27.42 237 TRP A O 1
ATOM 1555 N N . THR A 1 214 ? -11.106 -42.115 17.867 1.00 29.31 238 THR A N 1
ATOM 1556 C CA . THR A 1 214 ? -11.900 -43.308 17.607 1.00 28.88 238 THR A CA 1
ATOM 1557 C C . THR A 1 214 ? -11.397 -44.429 18.504 1.00 27.45 238 THR A C 1
ATOM 1558 O O . THR A 1 214 ? -10.279 -44.360 19.018 1.00 28.75 238 THR A O 1
ATOM 1562 N N . SER A 1 215 ? -12.204 -45.469 18.676 1.00 28.79 239 SER A N 1
ATOM 1563 C CA . SER A 1 215 ? -11.754 -46.646 19.414 1.00 30.39 239 SER A CA 1
ATOM 1564 C C . SER A 1 215 ? -10.474 -47.211 18.805 1.00 28.43 239 SER A C 1
ATOM 1565 O O . SER A 1 215 ? -9.576 -47.654 19.524 1.00 29.31 239 SER A O 1
ATOM 1568 N N . GLU A 1 216 ? -10.386 -47.184 17.480 1.00 28.17 240 GLU A N 1
ATOM 1569 C CA . GLU A 1 216 ? -9.206 -47.708 16.800 1.00 30.85 240 GLU A CA 1
ATOM 1570 C C . GLU A 1 216 ? -7.934 -46.961 17.207 1.00 29.32 240 GLU A C 1
ATOM 1571 O O . GLU A 1 216 ? -6.934 -47.583 17.558 1.00 25.38 240 GLU A O 1
ATOM 1577 N N . GLN A 1 217 ? -7.957 -45.630 17.169 1.00 27.60 241 GLN A N 1
ATOM 1578 C CA . GLN A 1 217 ? -6.739 -44.890 17.508 1.00 26.83 241 GLN A CA 1
ATOM 1579 C C . GLN A 1 217 ? -6.383 -44.961 19.001 1.00 22.25 241 GLN A C 1
ATOM 1580 O O . GLN A 1 217 ? -5.206 -44.935 19.367 1.00 23.08 241 GLN A O 1
ATOM 1586 N N . ILE A 1 218 ? -7.393 -45.069 19.859 1.00 21.42 242 ILE A N 1
ATOM 1587 C CA . ILE A 1 218 ? -7.141 -45.280 21.287 1.00 18.52 242 ILE A CA 1
ATOM 1588 C C . ILE A 1 218 ? -6.378 -46.592 21.487 1.00 19.92 242 ILE A C 1
ATOM 1589 O O . ILE A 1 218 ? -5.377 -46.645 22.212 1.00 23.04 242 ILE A O 1
ATOM 1594 N N . VAL A 1 219 ? -6.838 -47.650 20.821 1.00 23.30 243 VAL A N 1
ATOM 1595 C CA . VAL A 1 219 ? -6.183 -48.957 20.919 1.00 23.89 243 VAL A CA 1
ATOM 1596 C C . VAL A 1 219 ? -4.786 -48.996 20.273 1.00 24.34 243 VAL A C 1
ATOM 1597 O O . VAL A 1 219 ? -3.864 -49.591 20.829 1.00 22.09 243 VAL A O 1
ATOM 1601 N N . GLU A 1 220 ? -4.621 -48.360 19.116 1.00 26.46 244 GLU A N 1
ATOM 1602 C CA . GLU A 1 220 ? -3.290 -48.235 18.508 1.00 32.34 244 GLU A CA 1
ATOM 1603 C C . GLU A 1 220 ? -2.276 -47.644 19.484 1.00 30.35 244 GLU A C 1
ATOM 1604 O O . GLU A 1 220 ? -1.144 -48.107 19.581 1.00 32.79 244 GLU A O 1
ATOM 1610 N N . ARG A 1 221 ? -2.701 -46.611 20.204 1.00 31.38 245 ARG A N 1
ATOM 1611 C CA . ARG A 1 221 ? -1.817 -45.855 21.088 1.00 29.31 245 ARG A CA 1
ATOM 1612 C C . ARG A 1 221 ? -1.693 -46.481 22.476 1.00 27.15 245 ARG A C 1
ATOM 1613 O O . ARG A 1 221 ? -0.605 -46.538 23.047 1.00 27.06 245 ARG A O 1
ATOM 1621 N N . PHE A 1 222 ? -2.813 -46.948 23.017 1.00 23.53 246 PHE A N 1
ATOM 1622 C CA . PHE A 1 222 ? -2.846 -47.401 24.404 1.00 25.96 246 PHE A CA 1
ATOM 1623 C C . PHE A 1 222 ? -3.150 -48.888 24.572 1.00 25.15 246 PHE A C 1
ATOM 1624 O O . PHE A 1 222 ? -3.324 -49.354 25.700 1.00 24.09 246 PHE A O 1
ATOM 1632 N N . GLY A 1 223 ? -3.218 -49.623 23.465 1.00 22.95 247 GLY A N 1
ATOM 1633 C CA . GLY A 1 223 ? -3.526 -51.049 23.506 1.00 28.55 247 GLY A CA 1
ATOM 1634 C C . GLY A 1 223 ? -2.533 -51.922 24.256 1.00 28.13 247 GLY A C 1
ATOM 1635 O O . GLY A 1 223 ? -2.882 -53.017 24.708 1.00 32.00 247 GLY A O 1
ATOM 1636 N N . PHE A 1 224 ? -1.295 -51.446 24.388 1.00 32.47 248 PHE A N 1
ATOM 1637 C CA . PHE A 1 224 ? -0.267 -52.171 25.140 1.00 34.81 248 PHE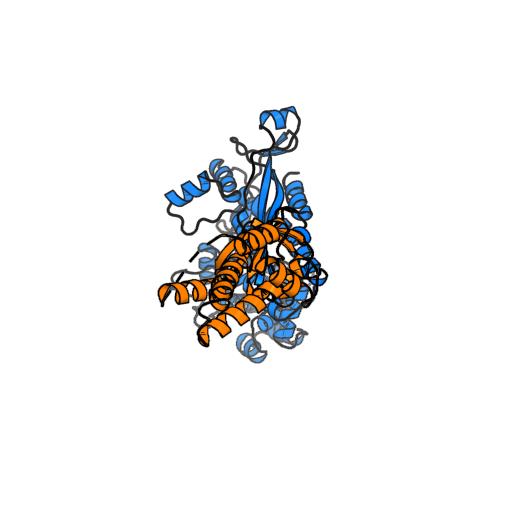 A CA 1
ATOM 1638 C C . PHE A 1 224 ? -0.654 -52.311 26.608 1.00 38.50 248 PHE A C 1
ATOM 1639 O O . PHE A 1 224 ? -0.185 -53.212 27.303 1.00 43.00 248 PHE A O 1
ATOM 1647 N N . SER A 1 225 ? -1.516 -51.412 27.072 1.00 34.05 249 SER A N 1
ATOM 1648 C CA . SER A 1 225 ? -1.822 -51.305 28.494 1.00 29.21 249 SER A CA 1
ATOM 1649 C C . SER A 1 225 ? -3.093 -52.036 28.909 1.00 26.52 249 SER A C 1
ATOM 1650 O O . SER A 1 225 ? -4.178 -51.770 28.391 1.00 26.04 249 SER A O 1
ATOM 1653 N N . GLU A 1 226 ? -2.947 -52.939 29.873 1.00 33.20 250 GLU A N 1
ATOM 1654 C CA . GLU A 1 226 ? -4.061 -53.718 30.414 1.00 35.87 250 GLU A CA 1
ATOM 1655 C C . GLU A 1 226 ? -5.137 -52.840 31.060 1.00 29.51 250 GLU A C 1
ATOM 1656 O O . GLU A 1 226 ? -6.339 -53.056 30.864 1.00 21.31 250 GLU A O 1
ATOM 1662 N N . ILE A 1 227 ? -4.708 -51.845 31.830 1.00 30.55 251 ILE A N 1
ATOM 1663 C CA . ILE A 1 227 ? -5.659 -50.971 32.514 1.00 31.63 251 ILE A CA 1
ATOM 1664 C C . ILE A 1 227 ? -6.392 -50.048 31.540 1.00 22.77 251 ILE A C 1
ATOM 1665 O O . ILE A 1 227 ? -7.529 -49.639 31.793 1.00 23.46 251 ILE A O 1
ATOM 1670 N N . MET A 1 228 ? -5.741 -49.710 30.432 1.00 20.61 252 MET A N 1
ATOM 1671 C CA . MET A 1 228 ? -6.391 -48.893 29.406 1.00 20.22 252 MET A CA 1
ATOM 1672 C C . MET A 1 228 ? -7.424 -49.712 28.620 1.00 24.92 252 MET A C 1
ATOM 1673 O O . MET A 1 228 ? -8.522 -49.228 28.344 1.00 25.00 252 MET A O 1
ATOM 1678 N N . ARG A 1 229 ? -7.085 -50.954 28.277 1.00 19.80 253 ARG A N 1
ATOM 1679 C CA . ARG A 1 229 ? -8.049 -51.846 27.629 1.00 20.64 253 ARG A CA 1
ATOM 1680 C C . ARG A 1 229 ? -9.276 -52.043 28.512 1.00 23.68 253 ARG A C 1
ATOM 1681 O O . ARG A 1 229 ? -10.414 -51.961 28.048 1.00 28.17 253 ARG A O 1
ATOM 1689 N N . SER A 1 230 ? -9.040 -52.305 29.793 1.00 25.80 254 SER A N 1
ATOM 1690 C CA . SER A 1 230 ? -10.131 -52.488 30.753 1.00 26.30 254 SER A CA 1
ATOM 1691 C C . SER A 1 230 ? -10.958 -51.207 30.924 1.00 28.87 254 SER A C 1
ATOM 1692 O O . SER A 1 230 ? -12.181 -51.258 31.056 1.00 29.62 254 SER A O 1
ATOM 1695 N N . THR A 1 231 ? -10.295 -50.056 30.907 1.00 24.54 255 THR A N 1
ATOM 1696 C CA . THR A 1 231 ? -11.013 -48.786 31.025 1.00 25.11 255 THR A CA 1
ATOM 1697 C C . THR A 1 231 ? -11.923 -48.544 29.818 1.00 25.27 255 THR A C 1
ATOM 1698 O O . THR A 1 231 ? -13.088 -48.171 29.972 1.00 23.60 255 THR A O 1
ATOM 1702 N N . LEU A 1 232 ? -11.390 -48.782 28.622 1.00 25.83 256 LEU A N 1
ATOM 1703 C CA . LEU A 1 232 ? -12.147 -48.615 27.383 1.00 27.83 256 LEU A CA 1
ATOM 1704 C C . LEU A 1 232 ? -13.403 -49.490 27.356 1.00 31.23 256 LEU A C 1
ATOM 1705 O O . LEU A 1 232 ? -14.486 -49.024 27.006 1.00 31.42 256 LEU A O 1
ATOM 1710 N N . GLU A 1 233 ? -13.263 -50.755 27.737 1.00 33.13 257 GLU A N 1
ATOM 1711 C CA . GLU A 1 233 ? -14.397 -51.675 27.716 1.00 36.22 257 GLU A CA 1
ATOM 1712 C C . GLU A 1 233 ? -15.490 -51.282 28.711 1.00 35.28 257 GLU A C 1
ATOM 1713 O O . GLU A 1 233 ? -16.681 -51.346 28.392 1.00 38.81 257 GLU A O 1
ATOM 1719 N N . LYS A 1 234 ? -15.080 -50.889 29.914 1.00 32.95 258 LYS A N 1
ATOM 1720 C CA . LYS A 1 234 ? -16.030 -50.544 30.974 1.00 40.33 258 LYS A CA 1
ATOM 1721 C C . LYS A 1 234 ? -16.549 -49.121 30.816 1.00 40.88 258 LYS A C 1
ATOM 1722 O O . LYS A 1 234 ? -17.510 -48.714 31.472 1.00 36.92 258 LYS A O 1
ATOM 1728 N N . ASP A 1 235 ? -15.894 -48.369 29.940 1.00 44.63 259 ASP A N 1
ATOM 1729 C CA . ASP A 1 235 ? -16.391 -47.069 29.515 1.00 51.52 259 ASP A CA 1
ATOM 1730 C C . ASP A 1 235 ? -17.699 -47.311 28.769 1.00 54.16 259 ASP A C 1
ATOM 1731 O O . ASP A 1 235 ? -17.728 -48.016 27.756 1.00 56.98 259 ASP A O 1
ATOM 1736 N N . ASN A 1 236 ? -18.783 -46.742 29.288 1.00 53.72 260 ASN A N 1
ATOM 1737 C CA . ASN A 1 236 ? -20.115 -46.963 28.733 1.00 57.53 260 ASN A CA 1
ATOM 1738 C C . ASN A 1 236 ? -20.477 -45.982 27.616 1.00 54.64 260 ASN A C 1
ATOM 1739 O O . ASN A 1 236 ? -21.626 -45.921 27.178 1.00 59.27 260 ASN A O 1
ATOM 1744 N N . THR A 1 237 ? -19.489 -45.223 27.155 1.00 47.59 261 THR A N 1
ATOM 1745 C CA . THR A 1 237 ? -19.717 -44.198 26.141 1.00 45.20 261 THR A CA 1
ATOM 1746 C C . THR A 1 237 ? -19.506 -44.721 24.715 1.00 41.92 261 THR A C 1
ATOM 1747 O O . THR A 1 237 ? -18.515 -45.395 24.427 1.00 40.55 261 THR A O 1
ATOM 1751 N N . VAL A 1 238 ? -20.449 -44.404 23.832 1.00 41.33 262 VAL A N 1
ATOM 1752 C CA . VAL A 1 238 ? -20.369 -44.781 22.424 1.00 45.31 262 VAL A CA 1
ATOM 1753 C C . VAL A 1 238 ? -20.172 -43.546 21.538 1.00 46.94 262 VAL A C 1
ATOM 1754 O O . VAL A 1 238 ? -21.129 -42.826 21.240 1.00 47.85 262 VAL A O 1
ATOM 1758 N N . GLY A 1 239 ? -18.928 -43.293 21.137 1.00 43.98 263 GLY A N 1
ATOM 1759 C CA . GLY A 1 239 ? -18.640 -42.237 20.182 1.00 39.60 263 GLY A CA 1
ATOM 1760 C C . GLY A 1 239 ? -18.312 -40.873 20.766 1.00 40.57 263 GLY A C 1
ATOM 1761 O O . GLY A 1 239 ? -18.548 -40.601 21.948 1.00 35.27 263 GLY A O 1
ATOM 1762 N N . THR A 1 240 ? -17.772 -40.006 19.913 1.00 41.44 264 THR A N 1
ATOM 1763 C CA . THR A 1 240 ? -17.355 -38.660 20.303 1.00 37.48 264 THR A CA 1
ATOM 1764 C C . THR A 1 240 ? -18.494 -37.811 20.873 1.00 29.99 264 THR A C 1
ATOM 1765 O O . THR A 1 240 ? -18.324 -37.147 21.897 1.00 31.21 264 THR A O 1
ATOM 1769 N N . ASP A 1 241 ? -19.650 -37.840 20.217 1.00 32.56 265 ASP A N 1
ATOM 1770 C CA . ASP A 1 241 ? -20.785 -37.019 20.637 1.00 41.58 265 ASP A CA 1
ATOM 1771 C C . ASP A 1 241 ? -21.296 -37.376 22.034 1.00 41.75 265 ASP A C 1
ATOM 1772 O O . ASP A 1 241 ? -21.564 -36.490 22.848 1.00 41.37 265 ASP A O 1
ATOM 1777 N N . GLU A 1 242 ? -21.431 -38.671 22.308 1.00 39.31 266 GLU A N 1
ATOM 1778 C CA . GLU A 1 242 ? -21.823 -39.126 23.639 1.00 37.08 266 GLU A CA 1
ATOM 1779 C C . GLU A 1 242 ? -20.808 -38.701 24.700 1.00 29.02 266 GLU A C 1
ATOM 1780 O O . GLU A 1 242 ? -21.174 -38.308 25.808 1.00 26.85 266 GLU A O 1
ATOM 1786 N N . ALA A 1 243 ? -19.530 -38.781 24.352 1.00 23.34 267 ALA A N 1
ATOM 1787 C CA . ALA A 1 243 ? -18.469 -38.398 25.274 1.00 25.78 267 ALA A CA 1
ATOM 1788 C C . ALA A 1 243 ? -18.535 -36.912 25.614 1.00 28.35 267 ALA A C 1
ATOM 1789 O O . ALA A 1 243 ? -18.337 -36.520 26.766 1.00 29.58 267 ALA A O 1
ATOM 1791 N N . LEU A 1 244 ? -18.812 -36.089 24.607 1.00 29.71 268 LEU A N 1
ATOM 1792 C CA . LEU A 1 244 ? -18.901 -34.642 24.804 1.00 32.91 268 LEU A CA 1
ATOM 1793 C C . LEU A 1 244 ? -20.051 -34.289 25.741 1.00 34.38 268 LEU A C 1
ATOM 1794 O O . LEU A 1 244 ? -19.905 -33.443 26.631 1.00 31.81 268 LEU A O 1
ATOM 1799 N N . LEU A 1 245 ? -21.190 -34.948 25.538 1.00 36.01 269 LEU A N 1
ATOM 1800 C CA . LEU A 1 245 ? -22.375 -34.716 26.358 1.00 34.62 269 LEU A CA 1
ATOM 1801 C C . LEU A 1 245 ? -22.151 -35.123 27.811 1.00 35.82 269 LEU A C 1
ATOM 1802 O O . LEU A 1 245 ? -22.604 -34.438 28.727 1.00 39.33 269 LEU A O 1
ATOM 1807 N N . ASP A 1 246 ? -21.452 -36.236 28.024 1.00 35.19 270 ASP A N 1
ATOM 1808 C CA . ASP A 1 246 ? -21.200 -36.721 29.380 1.00 34.69 270 ASP A CA 1
ATOM 1809 C C . ASP A 1 246 ? -20.273 -35.789 30.161 1.00 34.20 270 ASP A C 1
ATOM 1810 O O . ASP A 1 246 ? -20.433 -35.607 31.367 1.00 36.59 270 ASP A O 1
ATOM 1815 N N . ILE A 1 247 ? -19.299 -35.203 29.477 1.00 33.62 271 ILE A N 1
ATOM 1816 C CA . ILE A 1 247 ? -18.439 -34.211 30.115 1.00 35.81 271 ILE A CA 1
ATOM 1817 C C . ILE A 1 247 ? -19.271 -32.975 30.463 1.00 31.99 271 ILE A C 1
ATOM 1818 O O . ILE A 1 247 ? -19.092 -32.372 31.523 1.00 29.47 271 ILE A O 1
ATOM 1823 N N . TYR A 1 248 ? -20.202 -32.620 29.581 1.00 26.21 272 TYR A N 1
ATOM 1824 C CA . TYR A 1 248 ? -21.080 -31.479 29.829 1.00 33.93 272 TYR A CA 1
ATOM 1825 C C . TYR A 1 248 ? -21.969 -31.744 31.043 1.00 38.18 272 TYR A C 1
ATOM 1826 O O . TYR A 1 248 ? -22.166 -30.864 31.884 1.00 38.74 272 TYR A O 1
ATOM 1835 N N . ARG A 1 249 ? -22.500 -32.961 31.129 1.00 35.67 273 ARG A N 1
ATOM 1836 C CA . ARG A 1 249 ? -23.309 -33.372 32.272 1.00 34.76 273 ARG A CA 1
ATOM 1837 C C . ARG A 1 249 ? -22.536 -33.324 33.587 1.00 37.29 273 ARG A C 1
ATOM 1838 O O . ARG A 1 249 ? -23.115 -33.114 34.651 1.00 39.36 273 ARG A O 1
ATOM 1846 N N . LYS A 1 250 ? -21.227 -33.531 33.511 1.00 37.30 274 LYS A N 1
ATOM 1847 C CA . LYS A 1 250 ? -20.383 -33.500 34.697 1.00 35.76 274 LYS A CA 1
ATOM 1848 C C . LYS A 1 250 ? -20.018 -32.069 35.071 1.00 36.47 274 LYS A C 1
ATOM 1849 O O . LYS A 1 250 ? -19.925 -31.725 36.250 1.00 38.85 274 LYS A O 1
ATOM 1855 N N . LEU A 1 251 ? -19.820 -31.230 34.062 1.00 32.21 275 LEU A N 1
ATOM 1856 C CA . LEU A 1 251 ? -19.361 -29.863 34.300 1.00 34.46 275 LEU A CA 1
ATOM 1857 C C . LEU A 1 251 ? -20.534 -28.939 34.591 1.00 33.35 275 LEU A C 1
ATOM 1858 O O . LEU A 1 251 ? -20.441 -28.049 35.436 1.00 34.50 275 LEU A O 1
ATOM 1863 N N . ARG A 1 252 ? -21.637 -29.165 33.884 1.00 34.12 276 ARG A N 1
ATOM 1864 C CA . ARG A 1 252 ? -22.861 -28.398 34.083 1.00 37.03 276 ARG A CA 1
ATOM 1865 C C . ARG A 1 252 ? -24.054 -29.312 34.335 1.00 37.65 276 ARG A C 1
ATOM 1866 O O . ARG A 1 252 ? -24.891 -29.509 33.452 1.00 39.57 276 ARG A O 1
ATOM 1874 N N . PRO A 1 253 ? -24.133 -29.868 35.554 1.00 38.79 277 PRO A N 1
ATOM 1875 C CA . PRO A 1 253 ? -25.191 -30.821 35.907 1.00 44.81 277 PRO A CA 1
ATOM 1876 C C . PRO A 1 253 ? -26.541 -30.118 36.026 1.00 47.70 277 PRO A C 1
ATOM 1877 O O . PRO A 1 253 ? -26.633 -29.080 36.688 1.00 43.33 277 PRO A O 1
ATOM 1881 N N . GLY A 1 254 ? -27.568 -30.669 35.386 1.00 50.98 278 GLY A N 1
ATOM 1882 C CA . GLY A 1 254 ? -28.901 -30.097 35.457 1.00 53.49 278 GLY A CA 1
ATOM 1883 C C . GLY A 1 254 ? -29.260 -29.220 34.267 1.00 57.01 278 GLY A C 1
ATOM 1884 O O . GLY A 1 254 ? -30.387 -28.726 34.167 1.00 61.43 278 GLY A O 1
ATOM 1885 N N . GLU A 1 255 ? -28.300 -29.024 33.367 1.00 53.54 279 GLU A N 1
ATOM 1886 C CA . GLU A 1 255 ? -28.508 -28.204 32.180 1.00 50.80 279 GLU A CA 1
ATOM 1887 C C . GLU A 1 255 ? -28.553 -29.087 30.941 1.00 50.02 279 GLU A C 1
ATOM 1888 O O . GLU A 1 255 ? -27.899 -30.123 30.900 1.00 54.18 279 GLU A O 1
ATOM 1894 N N . PRO A 1 256 ? -29.336 -28.680 29.930 1.00 51.60 280 PRO A N 1
ATOM 1895 C CA . PRO A 1 256 ? -29.467 -29.457 28.691 1.00 50.82 280 PRO A CA 1
ATOM 1896 C C . PRO A 1 256 ? -28.160 -29.496 27.908 1.00 50.42 280 PRO A C 1
ATOM 1897 O O . PRO A 1 256 ? -27.737 -28.466 27.373 1.00 47.35 280 PRO A O 1
ATOM 1901 N N . PRO A 1 257 ? -27.526 -30.677 27.833 1.00 50.68 281 PRO A N 1
ATOM 1902 C CA . PRO A 1 257 ? -26.272 -30.770 27.085 1.00 47.34 281 PRO A CA 1
ATOM 1903 C C . PRO A 1 257 ? -26.549 -30.763 25.589 1.00 47.31 281 PRO A C 1
ATOM 1904 O O . PRO A 1 257 ? -27.449 -31.473 25.137 1.00 48.96 281 PRO A O 1
ATOM 1908 N N . THR A 1 258 ? -25.810 -29.953 24.837 1.00 48.09 282 THR A N 1
ATOM 1909 C CA . THR A 1 258 ? -25.843 -30.028 23.380 1.00 50.40 282 THR A CA 1
ATOM 1910 C C . THR A 1 258 ? -24.429 -30.203 22.855 1.00 45.01 282 THR A C 1
ATOM 1911 O O . THR A 1 258 ? -23.461 -29.937 23.564 1.00 37.83 282 THR A O 1
ATOM 1915 N N . LYS A 1 259 ? -24.321 -30.643 21.607 1.00 49.47 283 LYS A N 1
ATOM 1916 C CA . LYS A 1 259 ? -23.034 -30.912 20.977 1.00 51.46 283 LYS A CA 1
ATOM 1917 C C . LYS A 1 259 ? -22.134 -29.676 20.889 1.00 46.00 283 LYS A C 1
ATOM 1918 O O . LYS A 1 259 ? -21.025 -29.661 21.430 1.00 45.28 283 LYS A O 1
ATOM 1924 N N . GLU A 1 260 ? -22.625 -28.644 20.213 1.00 45.08 284 GLU A N 1
ATOM 1925 C CA . GLU A 1 260 ? -21.848 -27.435 19.949 1.00 46.59 284 GLU A CA 1
ATOM 1926 C C . GLU A 1 260 ? -21.372 -26.744 21.226 1.00 40.10 284 GLU A C 1
ATOM 1927 O O . GLU A 1 260 ? -20.261 -26.225 21.278 1.00 38.91 284 GLU A O 1
ATOM 1933 N N . SER A 1 261 ? -22.211 -26.743 22.256 1.00 35.61 285 SER A N 1
ATOM 1934 C CA . SER A 1 261 ? -21.849 -26.091 23.514 1.00 39.64 285 SER A CA 1
ATOM 1935 C C . SER A 1 261 ? -20.848 -26.931 24.309 1.00 35.20 285 SER A C 1
ATOM 1936 O O . SER A 1 261 ? -20.018 -26.395 25.046 1.00 29.51 285 SER A O 1
ATOM 1939 N N . ALA A 1 262 ? -20.933 -28.251 24.161 1.00 34.77 286 ALA A N 1
ATOM 1940 C CA . ALA A 1 262 ? -19.975 -29.153 24.795 1.00 32.54 286 ALA A CA 1
ATOM 1941 C C . ALA A 1 262 ? -18.592 -28.999 24.156 1.00 25.83 286 ALA A C 1
ATOM 1942 O O . ALA A 1 262 ? -17.568 -29.023 24.851 1.00 27.72 286 ALA A O 1
ATOM 1944 N N . GLN A 1 263 ? -18.565 -28.845 22.832 1.00 31.16 287 GLN A N 1
ATOM 1945 C CA . GLN A 1 263 ? -17.311 -28.627 22.106 1.00 32.38 287 GLN A CA 1
ATOM 1946 C C . GLN A 1 263 ? -16.627 -27.350 22.569 1.00 35.13 287 GLN A C 1
ATOM 1947 O O . GLN A 1 263 ? -15.427 -27.336 22.843 1.00 35.51 287 GLN A O 1
ATOM 1953 N N . THR A 1 264 ? -17.407 -26.276 22.638 1.00 32.87 288 THR A N 1
ATOM 1954 C CA . THR A 1 264 ? -16.910 -24.964 23.037 1.00 32.05 288 THR A CA 1
ATOM 1955 C C . THR A 1 264 ? -16.394 -24.977 24.476 1.00 31.85 288 THR A C 1
ATOM 1956 O O . THR A 1 264 ? -15.325 -24.432 24.776 1.00 29.71 288 THR A O 1
ATOM 1960 N N . LEU A 1 265 ? -17.152 -25.613 25.363 1.00 31.25 289 LEU A N 1
ATOM 1961 C CA . LEU A 1 265 ? -16.764 -25.704 26.769 1.00 33.22 289 LEU A CA 1
ATOM 1962 C C . LEU A 1 265 ? -15.429 -26.435 26.963 1.00 27.13 289 LEU A C 1
ATOM 1963 O O . LEU A 1 265 ? -14.557 -25.967 27.705 1.00 24.51 289 LEU A O 1
ATOM 1968 N N . LEU A 1 266 ? -15.273 -27.578 26.298 1.00 28.56 290 LEU A N 1
ATOM 1969 C CA . LEU A 1 266 ? -14.040 -28.365 26.400 1.00 27.83 290 LEU A CA 1
ATOM 1970 C C . LEU A 1 266 ? -12.863 -27.635 25.760 1.00 25.51 290 LEU A C 1
ATOM 1971 O O . LEU A 1 266 ? -11.751 -27.628 26.295 1.00 22.81 290 LEU A O 1
ATOM 1976 N N . GLU A 1 267 ? -13.119 -27.026 24.608 1.00 24.31 291 GLU A N 1
ATOM 1977 C CA . GLU A 1 267 ? -12.120 -26.238 23.898 1.00 31.01 291 GLU A CA 1
ATOM 1978 C C . GLU A 1 267 ? -11.596 -25.091 24.774 1.00 34.43 291 GLU A C 1
ATOM 1979 O O . GLU A 1 267 ? -10.387 -24.876 24.883 1.00 34.48 291 GLU A O 1
ATOM 1985 N N . ASN A 1 268 ? -12.515 -24.356 25.395 1.00 29.20 292 ASN A N 1
ATOM 1986 C CA . ASN A 1 268 ? -12.151 -23.211 26.223 1.00 33.83 292 ASN A CA 1
ATOM 1987 C C . ASN A 1 268 ? -11.536 -23.604 27.564 1.00 33.88 292 ASN A C 1
ATOM 1988 O O . ASN A 1 268 ? -10.850 -22.803 28.200 1.00 34.95 292 ASN A O 1
ATOM 1993 N N . LEU A 1 269 ? -11.800 -24.832 27.996 1.00 29.78 293 LEU A N 1
ATOM 1994 C CA . LEU A 1 269 ? -11.307 -25.306 29.281 1.00 29.00 293 LEU A CA 1
ATOM 1995 C C . LEU A 1 269 ? -9.783 -25.276 29.351 1.00 27.43 293 LEU A C 1
ATOM 1996 O O . LEU A 1 269 ? -9.204 -24.799 30.331 1.00 29.20 293 LEU A O 1
ATOM 2001 N N . PHE A 1 270 ? -9.137 -25.762 28.295 1.00 22.55 294 PHE A N 1
ATOM 2002 C CA . PHE A 1 270 ? -7.708 -26.060 28.348 1.00 23.83 294 PHE A CA 1
ATOM 2003 C C . PHE A 1 270 ? -6.930 -25.575 27.142 1.00 25.07 294 PHE A C 1
ATOM 2004 O O . PHE A 1 270 ? -5.729 -25.319 27.237 1.00 27.81 294 PHE A O 1
ATOM 2012 N N . PHE A 1 271 ? -7.602 -25.471 26.002 1.00 22.31 295 PHE A N 1
ATOM 2013 C CA . PHE A 1 271 ? -6.887 -25.356 24.736 1.00 22.12 295 PHE A CA 1
ATOM 2014 C C . PHE A 1 271 ? -6.913 -23.974 24.092 1.00 27.57 295 PHE A C 1
ATOM 2015 O O . PHE A 1 271 ? -6.409 -23.797 22.985 1.00 31.67 295 PHE A O 1
ATOM 2023 N N . LYS A 1 272 ? -7.492 -23.000 24.790 1.00 24.37 296 LYS A N 1
ATOM 2024 C CA . LYS A 1 272 ? -7.502 -21.615 24.314 1.00 28.55 296 LYS A CA 1
ATOM 2025 C C . LYS A 1 272 ? -7.042 -20.658 25.407 1.00 24.77 296 LYS A C 1
ATOM 2026 O O . LYS A 1 272 ? -7.242 -20.921 26.596 1.00 25.28 296 LYS A O 1
ATOM 2032 N N . GLU A 1 273 ? -6.424 -19.550 25.008 1.00 29.46 297 GLU A N 1
ATOM 2033 C CA . GLU A 1 273 ? -5.818 -18.641 25.975 1.00 37.12 297 GLU A CA 1
ATOM 2034 C C . GLU A 1 273 ? -6.843 -17.854 26.792 1.00 32.87 297 GLU A C 1
ATOM 2035 O O . GLU A 1 273 ? -6.497 -17.271 27.821 1.00 34.45 297 GLU A O 1
ATOM 2041 N N . LYS A 1 274 ? -8.098 -17.845 26.344 1.00 28.35 298 LYS A N 1
ATOM 2042 C CA . LYS A 1 274 ? -9.150 -17.082 27.025 1.00 28.21 298 LYS A CA 1
ATOM 2043 C C . LYS A 1 274 ? -9.296 -17.417 28.513 1.00 27.52 298 LYS A C 1
ATOM 2044 O O . LYS A 1 274 ? -9.374 -16.520 29.360 1.00 23.26 298 LYS A O 1
ATOM 2050 N N . ARG A 1 275 ? -9.336 -18.709 28.825 1.00 21.80 299 ARG A N 1
ATOM 2051 C CA . ARG A 1 275 ? -9.582 -19.146 30.194 1.00 24.48 299 ARG A CA 1
ATOM 2052 C C . ARG A 1 275 ? -8.458 -19.989 30.778 1.00 25.76 299 ARG A C 1
ATOM 2053 O O . ARG A 1 275 ? -8.527 -20.393 31.937 1.00 22.60 299 ARG A O 1
ATOM 2061 N N . TYR A 1 276 ? -7.442 -20.279 29.975 1.00 26.98 300 TYR A N 1
ATOM 2062 C CA . TYR A 1 276 ? -6.378 -21.175 30.420 1.00 24.52 300 TYR A CA 1
ATOM 2063 C C . TYR A 1 276 ? -5.000 -20.611 30.126 1.00 25.75 300 TYR A C 1
ATOM 2064 O O . TYR A 1 276 ? -4.747 -20.088 29.037 1.00 25.16 300 TYR A O 1
ATOM 2073 N N . ASP A 1 277 ? -4.107 -20.726 31.101 1.00 25.85 301 ASP A N 1
ATOM 2074 C CA . ASP A 1 277 ? -2.740 -20.282 30.906 1.00 28.03 301 ASP A CA 1
ATOM 2075 C C . ASP A 1 277 ? -1.791 -21.049 31.812 1.00 26.22 301 ASP A C 1
ATOM 2076 O O . ASP A 1 277 ? -1.894 -20.984 33.040 1.00 27.10 301 ASP A O 1
ATOM 2081 N N . LEU A 1 278 ? -0.882 -21.796 31.195 1.00 24.97 302 LEU A N 1
ATOM 2082 C CA . LEU A 1 278 ? 0.162 -22.491 31.934 1.00 28.60 302 LEU A CA 1
ATOM 2083 C C . LEU A 1 278 ? 1.243 -21.495 32.342 1.00 26.70 302 LEU A C 1
ATOM 2084 O O . LEU A 1 278 ? 2.045 -21.774 33.239 1.00 26.34 302 LEU A O 1
ATOM 2089 N N . ALA A 1 279 ? 1.250 -20.340 31.672 1.00 31.75 303 ALA A N 1
ATOM 2090 C CA . ALA A 1 279 ? 2.382 -19.398 31.665 1.00 28.31 303 ALA A CA 1
ATOM 2091 C C . ALA A 1 279 ? 3.610 -20.040 31.034 1.00 32.28 303 ALA A C 1
ATOM 2092 O O . ALA A 1 279 ? 3.655 -21.267 30.834 1.00 27.65 303 ALA A O 1
ATOM 2094 N N . ARG A 1 280 ? 4.603 -19.212 30.722 1.00 27.26 304 ARG A N 1
ATOM 2095 C CA . ARG A 1 280 ? 5.797 -19.669 30.010 1.00 29.85 304 ARG A CA 1
ATOM 2096 C C . ARG A 1 280 ? 6.578 -20.743 30.759 1.00 30.81 304 ARG A C 1
ATOM 2097 O O . ARG A 1 280 ? 7.128 -21.665 30.149 1.00 26.01 304 ARG A O 1
ATOM 2105 N N . VAL A 1 281 ? 6.652 -20.623 32.080 1.00 30.96 305 VAL A N 1
ATOM 2106 C CA . VAL A 1 281 ? 7.460 -21.571 32.851 1.00 35.41 305 VAL A CA 1
ATOM 2107 C C . VAL A 1 281 ? 6.750 -22.935 32.989 1.00 29.38 305 VAL A C 1
ATOM 2108 O O . VAL A 1 281 ? 7.390 -23.985 32.928 1.00 31.93 305 VAL A O 1
ATOM 2112 N N . GLY A 1 282 ? 5.426 -22.904 33.139 1.00 29.73 306 GLY A N 1
ATOM 2113 C CA . GLY A 1 282 ? 4.615 -24.111 33.172 1.00 28.51 306 GLY A CA 1
ATOM 2114 C C . GLY A 1 282 ? 4.621 -24.833 31.836 1.00 29.00 306 GLY A C 1
ATOM 2115 O O . GLY A 1 282 ? 4.721 -26.064 31.767 1.00 29.05 306 GLY A O 1
ATOM 2116 N N . ARG A 1 283 ? 4.498 -24.059 30.767 1.00 22.44 307 ARG A N 1
ATOM 2117 C CA . ARG A 1 283 ? 4.623 -24.587 29.417 1.00 25.84 307 ARG A CA 1
ATOM 2118 C C . ARG A 1 283 ? 6.000 -25.242 29.226 1.00 31.99 307 ARG A C 1
ATOM 2119 O O . ARG A 1 283 ? 6.105 -26.328 28.644 1.00 29.30 307 ARG A O 1
ATOM 2127 N N . TYR A 1 284 ? 7.051 -24.596 29.731 1.00 26.58 308 TYR A N 1
ATOM 2128 C CA . TYR A 1 284 ? 8.401 -25.157 29.639 1.00 24.75 308 TYR A CA 1
ATOM 2129 C C . TYR A 1 284 ? 8.517 -26.470 30.398 1.00 25.81 308 TYR A C 1
ATOM 2130 O O . TYR A 1 284 ? 9.062 -27.448 29.879 1.00 24.18 308 TYR A O 1
ATOM 2139 N N . LYS A 1 285 ? 8.015 -26.482 31.631 1.00 24.59 309 LYS A N 1
ATOM 2140 C CA . LYS A 1 285 ? 8.091 -27.670 32.480 1.00 27.83 309 LYS A CA 1
ATOM 2141 C C . LYS A 1 285 ? 7.289 -28.855 31.924 1.00 30.84 309 LYS A C 1
ATOM 2142 O O . LYS A 1 285 ? 7.740 -30.000 31.998 1.00 29.96 309 LYS A O 1
ATOM 2148 N N . VAL A 1 286 ? 6.114 -28.586 31.359 1.00 28.69 310 VAL A N 1
ATOM 2149 C CA . VAL A 1 286 ? 5.348 -29.645 30.697 1.00 24.40 310 VAL A CA 1
ATOM 2150 C C . VAL A 1 286 ? 6.110 -30.231 29.497 1.00 27.25 310 VAL A C 1
ATOM 2151 O O . VAL A 1 286 ? 6.214 -31.451 29.362 1.00 26.05 310 VAL A O 1
ATOM 2155 N N . ASN A 1 287 ? 6.660 -29.368 28.645 1.00 28.93 311 ASN A N 1
ATOM 2156 C CA . ASN A 1 287 ? 7.502 -29.818 27.533 1.00 27.31 311 ASN A CA 1
ATOM 2157 C C . ASN A 1 287 ? 8.649 -30.708 27.993 1.00 26.97 311 ASN A C 1
ATOM 2158 O O . ASN A 1 287 ? 8.909 -31.769 27.422 1.00 21.71 311 ASN A O 1
ATOM 2163 N N . LYS A 1 288 ? 9.336 -30.247 29.029 1.00 25.33 312 LYS A N 1
ATOM 2164 C CA . LYS A 1 288 ? 10.509 -30.927 29.558 1.00 29.01 312 LYS A CA 1
ATOM 2165 C C . LYS A 1 288 ? 10.147 -32.304 30.117 1.00 25.53 312 LYS A C 1
ATOM 2166 O O . LYS A 1 288 ? 10.782 -33.307 29.793 1.00 27.68 312 LYS A O 1
ATOM 2172 N N . LYS A 1 289 ? 9.105 -32.340 30.939 1.00 26.67 313 LYS A N 1
ATOM 2173 C CA . LYS A 1 289 ? 8.690 -33.558 31.634 1.00 28.67 313 LYS A CA 1
ATOM 2174 C C . LYS A 1 289 ? 8.273 -34.651 30.660 1.00 25.87 313 LYS A C 1
ATOM 2175 O O . LYS A 1 289 ? 8.623 -35.822 30.825 1.00 28.55 313 LYS A O 1
ATOM 2181 N N . LEU A 1 290 ? 7.535 -34.246 29.631 1.00 22.49 314 LEU A N 1
ATOM 2182 C CA . LEU A 1 290 ? 6.912 -35.175 28.698 1.00 24.57 314 LEU A CA 1
ATOM 2183 C C . LEU A 1 290 ? 7.754 -35.402 27.441 1.00 29.45 314 LEU A C 1
ATOM 2184 O O . LEU A 1 290 ? 7.519 -36.355 26.700 1.00 31.97 314 LEU A O 1
ATOM 2189 N N . GLY A 1 291 ? 8.715 -34.514 27.197 1.00 26.12 315 GLY A N 1
ATOM 2190 C CA . GLY A 1 291 ? 9.622 -34.651 26.066 1.00 33.00 315 GLY A CA 1
ATOM 2191 C C . GLY A 1 291 ? 9.080 -34.104 24.755 1.00 36.02 315 GLY A C 1
ATOM 2192 O O . GLY A 1 291 ? 9.303 -34.689 23.688 1.00 30.51 315 GLY A O 1
ATOM 2193 N N . LEU A 1 292 ? 8.378 -32.975 24.839 1.00 31.98 316 LEU A N 1
ATOM 2194 C CA . LEU A 1 292 ? 7.691 -32.383 23.691 1.00 35.17 316 LEU A CA 1
ATOM 2195 C C . LEU A 1 292 ? 8.338 -31.063 23.277 1.00 34.44 316 LEU A C 1
ATOM 2196 O O . LEU A 1 292 ? 8.648 -30.241 24.133 1.00 33.32 316 LEU A O 1
ATOM 2201 N N . HIS A 1 293 ? 8.519 -30.864 21.971 1.00 37.56 317 HIS A N 1
ATOM 2202 C CA . HIS A 1 293 ? 9.027 -29.603 21.413 1.00 42.54 317 HIS A CA 1
ATOM 2203 C C . HIS A 1 293 ? 10.368 -29.164 22.007 1.00 43.89 317 HIS A C 1
ATOM 2204 O O . HIS A 1 293 ? 10.527 -27.996 22.375 1.00 44.24 317 HIS A O 1
ATOM 2211 N N . VAL A 1 294 ? 11.345 -30.068 22.051 1.00 45.20 318 VAL A N 1
ATOM 2212 C CA . VAL A 1 294 ? 12.586 -29.848 22.807 1.00 51.84 318 VAL A CA 1
ATOM 2213 C C . VAL A 1 294 ? 13.497 -28.674 22.402 1.00 53.65 318 VAL A C 1
ATOM 2214 O O . VAL A 1 294 ? 13.984 -27.954 23.272 1.00 56.22 318 VAL A O 1
ATOM 2218 N N . GLY A 1 295 ? 13.725 -28.466 21.107 1.00 53.17 319 GLY A N 1
ATOM 2219 C CA . GLY A 1 295 ? 14.533 -27.339 20.666 1.00 57.70 319 GLY A CA 1
ATOM 2220 C C . GLY A 1 295 ? 13.747 -26.106 20.252 1.00 59.34 319 GLY A C 1
ATOM 2221 O O . GLY A 1 295 ? 14.277 -25.232 19.561 1.00 63.91 319 GLY A O 1
ATOM 2222 N N . GLU A 1 296 ? 12.495 -26.016 20.692 1.00 54.16 320 GLU A N 1
ATOM 2223 C CA . GLU A 1 296 ? 11.569 -25.022 20.154 1.00 52.65 320 GLU A CA 1
ATOM 2224 C C . GLU A 1 296 ? 11.262 -23.870 21.108 1.00 46.61 320 GLU A C 1
ATOM 2225 O O . GLU A 1 296 ? 11.137 -24.070 22.315 1.00 43.14 320 GLU A O 1
ATOM 2231 N N . PRO A 1 297 ? 11.143 -22.651 20.555 1.00 44.85 321 PRO A N 1
ATOM 2232 C CA . PRO A 1 297 ? 10.743 -21.483 21.344 1.00 41.23 321 PRO A CA 1
ATOM 2233 C C . PRO A 1 297 ? 9.332 -21.673 21.893 1.00 39.50 321 PRO A C 1
ATOM 2234 O O . PRO A 1 297 ? 8.473 -22.225 21.199 1.00 40.86 321 PRO A O 1
ATOM 2238 N N . ILE A 1 298 ? 9.099 -21.238 23.126 1.00 34.20 322 ILE A N 1
ATOM 2239 C CA . ILE A 1 298 ? 7.757 -21.237 23.684 1.00 32.31 322 ILE A CA 1
ATOM 2240 C C . ILE A 1 298 ? 6.992 -20.044 23.111 1.00 38.28 322 ILE A C 1
ATOM 2241 O O . ILE A 1 298 ? 7.412 -18.894 23.262 1.00 38.52 322 ILE A O 1
ATOM 2246 N N . THR A 1 299 ? 5.886 -20.328 22.429 1.00 38.36 323 THR A N 1
ATOM 2247 C CA . THR A 1 299 ? 4.996 -19.285 21.931 1.00 42.97 323 THR A CA 1
ATOM 2248 C C . THR A 1 299 ? 3.741 -19.250 22.794 1.00 48.03 323 THR A C 1
ATOM 2249 O O . THR A 1 299 ? 3.562 -18.347 23.612 1.00 49.92 323 THR A O 1
ATOM 2253 N N . SER A 1 300 ? 2.881 -20.249 22.625 1.00 49.82 324 SER A N 1
ATOM 2254 C CA . SER A 1 300 ? 1.644 -20.335 23.399 1.00 49.36 324 SER A CA 1
ATOM 2255 C C . SER A 1 300 ? 1.844 -21.086 24.713 1.00 42.74 324 SER A C 1
ATOM 2256 O O . SER A 1 300 ? 2.764 -21.896 24.845 1.00 40.19 324 SER A O 1
ATOM 2259 N N . SER A 1 301 ? 0.973 -20.806 25.679 1.00 39.85 325 SER A N 1
ATOM 2260 C CA . SER A 1 301 ? 1.032 -21.445 26.986 1.00 35.49 325 SER A CA 1
ATOM 2261 C C . SER A 1 301 ? -0.311 -22.076 27.331 1.00 32.43 325 SER A C 1
ATOM 2262 O O . SER A 1 301 ? -0.687 -22.164 28.500 1.00 28.35 325 SER A O 1
ATOM 2265 N N . THR A 1 302 ? -1.043 -22.483 26.297 1.00 25.23 326 THR A N 1
ATOM 2266 C CA . THR A 1 302 ? -2.240 -23.291 26.478 1.00 29.35 326 THR A CA 1
ATOM 2267 C C . THR A 1 302 ? -1.837 -24.760 26.500 1.00 29.43 326 THR A C 1
ATOM 2268 O O . THR A 1 302 ? -0.697 -25.106 26.171 1.00 25.31 326 THR A O 1
ATOM 2272 N N . LEU A 1 303 ? -2.771 -25.621 26.892 1.00 29.45 327 LEU A N 1
ATOM 2273 C CA . LEU A 1 303 ? -2.553 -27.054 26.825 1.00 27.84 327 LEU A CA 1
ATOM 2274 C C . LEU A 1 303 ? -2.873 -27.486 25.394 1.00 30.58 327 LEU A C 1
ATOM 2275 O O . LEU A 1 303 ? -3.601 -26.791 24.678 1.00 29.55 327 LEU A O 1
ATOM 2280 N N . THR A 1 304 ? -2.310 -28.612 24.966 1.00 36.39 328 THR A N 1
ATOM 2281 C CA . THR A 1 304 ? -2.625 -29.174 23.655 1.00 30.18 328 THR A CA 1
ATOM 2282 C C . THR A 1 304 ? -3.130 -30.608 23.806 1.00 30.29 328 THR A C 1
ATOM 2283 O O . THR A 1 304 ? -2.924 -31.235 24.847 1.00 28.47 328 THR A O 1
ATOM 2287 N N . GLU A 1 305 ? -3.785 -31.119 22.768 1.00 30.36 329 GLU A N 1
ATOM 2288 C CA . GLU A 1 305 ? -4.271 -32.496 22.766 1.00 36.29 329 GLU A CA 1
ATOM 2289 C C . GLU A 1 305 ? -3.099 -33.435 22.987 1.00 32.88 329 GLU A C 1
ATOM 2290 O O . GLU A 1 305 ? -3.204 -34.441 23.692 1.00 30.33 329 GLU A O 1
ATOM 2296 N N . GLU A 1 306 ? -1.975 -33.074 22.379 1.00 30.12 330 GLU A N 1
ATOM 2297 C CA . GLU A 1 306 ? -0.733 -33.825 22.472 1.00 30.21 330 GLU A CA 1
ATOM 2298 C C . GLU A 1 306 ? -0.287 -33.973 23.928 1.00 29.84 330 GLU A C 1
ATOM 2299 O O . GLU A 1 306 ? 0.186 -35.038 24.339 1.00 25.83 330 GLU A O 1
ATOM 2305 N N . ASP A 1 307 ? -0.439 -32.895 24.697 1.00 27.15 331 ASP A N 1
ATOM 2306 C CA . ASP A 1 307 ? -0.090 -32.877 26.119 1.00 28.11 331 ASP A CA 1
ATOM 2307 C C . ASP A 1 307 ? -0.942 -33.849 26.905 1.00 25.88 331 ASP A C 1
ATOM 2308 O O . ASP A 1 307 ? -0.441 -34.591 27.750 1.00 25.05 331 ASP A O 1
ATOM 2313 N N . VAL A 1 308 ? -2.244 -33.798 26.637 1.00 21.22 332 VAL A N 1
ATOM 2314 C CA . VAL A 1 308 ? -3.217 -34.623 27.330 1.00 22.38 332 VAL A CA 1
ATOM 2315 C C . VAL A 1 308 ? -2.895 -36.096 27.117 1.00 22.00 332 VAL A C 1
ATOM 2316 O O . VAL A 1 308 ? -2.901 -36.881 28.062 1.00 23.62 332 VAL A O 1
ATOM 2320 N N . VAL A 1 309 ? -2.604 -36.454 25.869 1.00 20.70 333 VAL A N 1
ATOM 2321 C CA . VAL A 1 309 ? -2.369 -37.849 25.497 1.00 25.40 333 VAL A CA 1
ATOM 2322 C C . VAL A 1 309 ? -1.048 -38.367 26.053 1.00 24.60 333 VAL A C 1
ATOM 2323 O O . VAL A 1 309 ? -0.971 -39.498 26.521 1.00 23.97 333 VAL A O 1
ATOM 2327 N N . ALA A 1 310 ? -0.011 -37.536 25.994 1.00 21.55 334 ALA A N 1
ATOM 2328 C CA . ALA A 1 310 ? 1.293 -37.898 26.548 1.00 27.17 334 ALA A CA 1
ATOM 2329 C C . ALA A 1 310 ? 1.253 -38.003 28.073 1.00 26.78 334 ALA A C 1
ATOM 2330 O O . ALA A 1 310 ? 1.985 -38.787 28.671 1.00 25.03 334 ALA A O 1
ATOM 2332 N N . THR A 1 311 ? 0.401 -37.200 28.703 1.00 26.24 335 THR A N 1
ATOM 2333 C CA . THR A 1 311 ? 0.265 -37.230 30.157 1.00 24.34 335 THR A CA 1
ATOM 2334 C C . THR A 1 311 ? -0.375 -38.552 30.593 1.00 23.49 335 THR A C 1
ATOM 2335 O O . THR A 1 311 ? 0.014 -39.151 31.593 1.00 22.78 335 THR A O 1
ATOM 2339 N N . ILE A 1 312 ? -1.352 -39.009 29.823 1.00 22.68 336 ILE A N 1
ATOM 2340 C CA . ILE A 1 312 ? -2.029 -40.268 30.113 1.00 21.48 336 ILE A CA 1
ATOM 2341 C C . ILE A 1 312 ? -1.074 -41.438 29.921 1.00 20.28 336 ILE A C 1
ATOM 2342 O O . ILE A 1 312 ? -1.009 -42.344 30.756 1.00 24.99 336 ILE A O 1
ATOM 2347 N N . GLU A 1 313 ? -0.333 -41.415 28.818 1.00 23.73 337 GLU A N 1
ATOM 2348 C CA . GLU A 1 313 ? 0.633 -42.468 28.518 1.00 27.20 337 GLU A CA 1
ATOM 2349 C C . GLU A 1 313 ? 1.714 -42.532 29.595 1.00 28.55 337 GLU A C 1
ATOM 2350 O O . GLU A 1 313 ? 2.126 -43.622 30.010 1.00 23.31 337 GLU A O 1
ATOM 2356 N N . TYR A 1 314 ? 2.165 -41.362 30.047 1.00 26.93 338 TYR A N 1
ATOM 2357 C CA . TYR A 1 314 ? 3.185 -41.269 31.096 1.00 29.84 338 TYR A CA 1
ATOM 2358 C C . TYR A 1 314 ? 2.683 -41.956 32.356 1.00 28.69 338 TYR A C 1
ATOM 2359 O O . TYR A 1 314 ? 3.357 -42.821 32.913 1.00 26.48 338 TYR A O 1
ATOM 2368 N N . LEU A 1 315 ? 1.487 -41.570 32.788 1.00 25.34 339 LEU A N 1
ATOM 2369 C CA . LEU A 1 315 ? 0.868 -42.141 33.984 1.00 27.32 339 LEU A CA 1
ATOM 2370 C C . LEU A 1 315 ? 0.714 -43.658 33.876 1.00 30.87 339 LEU A C 1
ATOM 2371 O O . LEU A 1 315 ? 0.962 -44.398 34.831 1.00 32.62 339 LEU A O 1
ATOM 2376 N N . VAL A 1 316 ? 0.298 -44.111 32.699 1.00 28.31 340 VAL A N 1
ATOM 2377 C CA . VAL A 1 316 ? 0.029 -45.522 32.464 1.00 28.16 340 VAL A CA 1
ATOM 2378 C C . VAL A 1 316 ? 1.314 -46.347 32.442 1.00 28.25 340 VAL A C 1
ATOM 2379 O O . VAL A 1 316 ? 1.372 -47.437 33.018 1.00 29.89 340 VAL A O 1
ATOM 2383 N N . ARG A 1 317 ? 2.345 -45.824 31.786 1.00 29.13 341 ARG A N 1
ATOM 2384 C CA . ARG A 1 317 ? 3.637 -46.498 31.755 1.00 36.08 341 ARG A CA 1
ATOM 2385 C C . ARG A 1 317 ? 4.291 -46.494 33.134 1.00 38.79 341 ARG A C 1
ATOM 2386 O O . ARG A 1 317 ? 4.953 -47.460 33.527 1.00 37.79 341 ARG A O 1
ATOM 2394 N N . LEU A 1 318 ? 4.097 -45.400 33.862 1.00 32.14 342 LEU A N 1
ATOM 2395 C CA . LEU A 1 318 ? 4.556 -45.298 35.244 1.00 34.98 342 LEU A CA 1
ATOM 2396 C C . LEU A 1 318 ? 3.933 -46.414 36.073 1.00 36.65 342 LEU A C 1
ATOM 2397 O O . LEU A 1 318 ? 4.607 -47.061 36.876 1.00 34.29 342 LEU A O 1
ATOM 2402 N N . HIS A 1 319 ? 2.643 -46.651 35.853 1.00 33.66 343 HIS A N 1
ATOM 2403 C CA . HIS A 1 319 ? 1.919 -47.663 36.609 1.00 35.74 343 HIS A CA 1
ATOM 2404 C C . HIS A 1 319 ? 2.447 -49.078 36.360 1.00 37.24 343 HIS A C 1
ATOM 2405 O O . HIS A 1 319 ? 2.531 -49.889 37.287 1.00 34.88 343 HIS A O 1
ATOM 2412 N N . GLU A 1 320 ? 2.808 -49.370 35.114 1.00 37.98 344 GLU A N 1
ATOM 2413 C CA . GLU A 1 320 ? 3.353 -50.680 34.765 1.00 41.25 344 GLU A CA 1
ATOM 2414 C C . GLU A 1 320 ? 4.845 -50.787 35.076 1.00 41.02 344 GLU A C 1
ATOM 2415 O O . GLU A 1 320 ? 5.508 -51.736 34.656 1.00 43.55 344 GLU A O 1
ATOM 2421 N N . GLY A 1 321 ? 5.370 -49.807 35.807 1.00 39.78 345 GLY A N 1
ATOM 2422 C CA . GLY A 1 321 ? 6.742 -49.867 36.281 1.00 44.88 345 GLY A CA 1
ATOM 2423 C C . GLY A 1 321 ? 7.790 -49.614 35.211 1.00 47.11 345 GLY A C 1
ATOM 2424 O O . GLY A 1 321 ? 8.958 -49.976 35.383 1.00 48.19 345 GLY A O 1
ATOM 2425 N N . GLN A 1 322 ? 7.381 -48.995 34.106 1.00 41.95 346 GLN A N 1
ATOM 2426 C CA . GLN A 1 322 ? 8.333 -48.610 33.069 1.00 43.27 346 GLN A CA 1
ATOM 2427 C C . GLN A 1 322 ? 9.092 -47.357 33.503 1.00 42.66 346 GLN A C 1
ATOM 2428 O O . GLN A 1 322 ? 8.613 -46.599 34.348 1.00 43.39 346 GLN A O 1
ATOM 2434 N N . THR A 1 323 ? 10.275 -47.148 32.930 1.00 44.42 347 THR A N 1
ATOM 2435 C CA . THR A 1 323 ? 11.174 -46.090 33.395 1.00 48.45 347 THR A CA 1
ATOM 2436 C C . THR A 1 323 ? 11.539 -45.053 32.333 1.00 42.90 347 THR A C 1
ATOM 2437 O O . THR A 1 323 ? 12.127 -44.023 32.653 1.00 41.62 347 THR A O 1
ATOM 2441 N N . THR A 1 324 ? 11.222 -45.341 31.073 1.00 42.11 348 THR A N 1
ATOM 2442 C CA . THR A 1 324 ? 11.387 -44.368 29.990 1.00 44.50 348 THR A CA 1
ATOM 2443 C C . THR A 1 324 ? 10.210 -44.431 29.029 1.00 44.19 348 THR A C 1
ATOM 2444 O O . THR A 1 324 ? 9.483 -45.426 28.993 1.00 43.55 348 THR A O 1
ATOM 2448 N N . MET A 1 325 ? 10.041 -43.371 28.241 1.00 42.41 349 MET A N 1
ATOM 2449 C CA . MET A 1 325 ? 9.055 -43.361 27.166 1.00 41.57 349 MET A CA 1
ATOM 2450 C C . MET A 1 325 ? 9.403 -42.307 26.125 1.00 42.00 349 MET A C 1
ATOM 2451 O O . MET A 1 325 ? 10.134 -41.354 26.408 1.00 41.70 349 MET A O 1
ATOM 2456 N N . THR A 1 326 ? 8.869 -42.483 24.923 1.00 40.87 350 THR A N 1
ATOM 2457 C CA . THR A 1 326 ? 9.040 -41.509 23.857 1.00 39.58 350 THR A CA 1
ATOM 2458 C C . THR A 1 326 ? 7.721 -41.366 23.119 1.00 40.04 350 THR A C 1
ATOM 2459 O O . THR A 1 326 ? 7.262 -42.309 22.473 1.00 40.80 350 THR A O 1
ATOM 2463 N N . VAL A 1 327 ? 7.106 -40.192 23.230 1.00 38.13 351 VAL A N 1
ATOM 2464 C CA . VAL A 1 327 ? 5.861 -39.924 22.524 1.00 41.12 351 VAL A CA 1
ATOM 2465 C C . VAL A 1 327 ? 6.166 -39.709 21.045 1.00 46.07 351 VAL A C 1
ATOM 2466 O O . VAL A 1 327 ? 7.305 -39.400 20.689 1.00 49.54 351 VAL A O 1
ATOM 2470 N N . PRO A 1 328 ? 5.157 -39.901 20.179 1.00 49.92 352 PRO A N 1
ATOM 2471 C CA . PRO A 1 328 ? 5.300 -39.652 18.740 1.00 51.63 352 PRO A CA 1
ATOM 2472 C C . PRO A 1 328 ? 5.899 -38.284 18.424 1.00 51.12 352 PRO A C 1
ATOM 2473 O O . PRO A 1 328 ? 5.286 -37.260 18.734 1.00 47.07 352 PRO A O 1
ATOM 2477 N N . GLY A 1 329 ? 7.083 -38.279 17.814 1.00 55.09 353 GLY A N 1
ATOM 2478 C CA . GLY A 1 329 ? 7.746 -37.047 17.423 1.00 57.98 353 GLY A CA 1
ATOM 2479 C C . GLY A 1 329 ? 8.506 -36.362 18.546 1.00 57.10 353 GLY A C 1
ATOM 2480 O O . GLY A 1 329 ? 9.112 -35.308 18.340 1.00 61.27 353 GLY A O 1
ATOM 2481 N N . GLY A 1 330 ? 8.471 -36.956 19.736 1.00 50.84 354 GLY A N 1
ATOM 2482 C CA . GLY A 1 330 ? 9.162 -36.396 20.884 1.00 45.42 354 GLY A CA 1
ATOM 2483 C C . GLY A 1 330 ? 10.490 -37.080 21.152 1.00 44.36 354 GLY A C 1
ATOM 2484 O O . GLY A 1 330 ? 10.928 -37.929 20.368 1.00 46.72 354 GLY A O 1
ATOM 2485 N N . VAL A 1 331 ? 11.138 -36.707 22.253 1.00 40.21 355 VAL A N 1
ATOM 2486 C CA . VAL A 1 331 ? 12.386 -37.347 22.656 1.00 42.03 355 VAL A CA 1
ATOM 2487 C C . VAL A 1 331 ? 12.183 -38.190 23.910 1.00 38.21 355 VAL A C 1
ATOM 2488 O O . VAL A 1 331 ? 11.228 -37.974 24.662 1.00 34.39 355 VAL A O 1
ATOM 2492 N N . GLU A 1 332 ? 13.078 -39.151 24.130 1.00 39.39 356 GLU A N 1
ATOM 2493 C CA . GLU A 1 332 ? 12.977 -40.048 25.282 1.00 42.03 356 GLU A CA 1
ATOM 2494 C C . GLU A 1 332 ? 13.127 -39.290 26.606 1.00 39.34 356 GLU A C 1
ATOM 2495 O O . GLU A 1 332 ? 13.996 -38.431 26.745 1.00 37.55 356 GLU A O 1
ATOM 2501 N N . VAL A 1 333 ? 12.261 -39.600 27.566 1.00 36.58 357 VAL A N 1
ATOM 2502 C CA . VAL A 1 333 ? 12.326 -38.997 28.894 1.00 36.79 357 VAL A CA 1
ATOM 2503 C C . VAL A 1 333 ? 12.171 -40.081 29.954 1.00 42.23 357 VAL A C 1
ATOM 2504 O O . VAL A 1 333 ? 11.580 -41.131 29.685 1.00 44.14 357 VAL A O 1
ATOM 2508 N N . PRO A 1 334 ? 12.711 -39.839 31.162 1.00 41.10 358 PRO A N 1
ATOM 2509 C CA . PRO A 1 334 ? 12.518 -40.817 32.239 1.00 39.81 358 PRO A CA 1
ATOM 2510 C C . PRO A 1 334 ? 11.092 -40.774 32.773 1.00 37.73 358 PRO A C 1
ATOM 2511 O O . PRO A 1 334 ? 10.497 -39.694 32.859 1.00 41.18 358 PRO A O 1
ATOM 2515 N N . VAL A 1 335 ? 10.554 -41.936 33.125 1.00 36.12 359 VAL A N 1
ATOM 2516 C CA . VAL A 1 335 ? 9.207 -42.028 33.674 1.00 36.04 359 VAL A CA 1
ATOM 2517 C C . VAL A 1 335 ? 9.290 -42.255 35.181 1.00 36.30 359 VAL A C 1
ATOM 2518 O O . VAL A 1 335 ? 9.739 -43.309 35.632 1.00 37.64 359 VAL A O 1
ATOM 2522 N N . GLU A 1 336 ? 8.854 -41.268 35.957 1.00 32.27 360 GLU A N 1
ATOM 2523 C CA . GLU A 1 336 ? 9.060 -41.298 37.400 1.00 36.64 360 GLU A CA 1
ATOM 2524 C C . GLU A 1 336 ? 8.134 -40.316 38.102 1.00 36.13 360 GLU A C 1
ATOM 2525 O O . GLU A 1 336 ? 7.524 -39.458 37.458 1.00 37.41 360 GLU A O 1
ATOM 2531 N N . THR A 1 337 ? 8.041 -40.439 39.425 1.00 34.10 361 THR A N 1
ATOM 2532 C CA . THR A 1 337 ? 7.230 -39.526 40.234 1.00 36.01 361 THR A CA 1
ATOM 2533 C C . THR A 1 337 ? 7.989 -38.233 40.524 1.00 40.24 361 THR A C 1
ATOM 2534 O O . THR A 1 337 ? 9.221 -38.210 40.508 1.00 43.60 361 THR A O 1
ATOM 2538 N N . ASP A 1 338 ? 7.255 -37.162 40.796 1.00 40.57 362 ASP A N 1
ATOM 2539 C CA . ASP A 1 338 ? 7.876 -35.884 41.110 1.00 49.45 362 ASP A CA 1
ATOM 2540 C C . ASP A 1 338 ? 7.910 -35.677 42.617 1.00 60.07 362 ASP A C 1
ATOM 2541 O O . ASP A 1 338 ? 6.869 -35.729 43.276 1.00 60.41 362 ASP A O 1
ATOM 2546 N N . ASP A 1 339 ? 9.109 -35.450 43.149 1.00 72.58 363 ASP A N 1
ATOM 2547 C CA . ASP A 1 339 ? 9.324 -35.320 44.591 1.00 83.81 363 ASP A CA 1
ATOM 2548 C C . ASP A 1 339 ? 8.352 -34.348 45.267 1.00 89.72 363 ASP A C 1
ATOM 2549 O O . ASP A 1 339 ? 7.923 -34.584 46.397 1.00 93.08 363 ASP A O 1
ATOM 2554 N N . ILE A 1 340 ? 8.006 -33.272 44.563 1.00 91.53 364 ILE A N 1
ATOM 2555 C CA . ILE A 1 340 ? 6.944 -32.348 44.976 1.00 94.55 364 ILE A CA 1
ATOM 2556 C C . ILE A 1 340 ? 6.999 -31.919 46.443 1.00 100.65 364 ILE A C 1
ATOM 2557 O O . ILE A 1 340 ? 5.968 -31.797 47.107 1.00 101.03 364 ILE A O 1
ATOM 2559 N N . ASP A 1 341 ? 8.213 -31.720 46.940 1.00 105.42 365 ASP A N 1
ATOM 2560 C CA . ASP A 1 341 ? 8.441 -31.056 48.213 1.00 108.04 365 ASP A CA 1
ATOM 2561 C C . ASP A 1 341 ? 9.417 -29.945 47.882 1.00 109.78 365 ASP A C 1
ATOM 2562 O O . ASP A 1 341 ? 9.691 -29.056 48.690 1.00 112.13 365 ASP A O 1
ATOM 2564 N N . HIS A 1 342 ? 9.928 -30.023 46.659 1.00 107.72 366 HIS A N 1
ATOM 2565 C CA . HIS A 1 342 ? 10.869 -29.055 46.123 1.00 107.18 366 HIS A CA 1
ATOM 2566 C C . HIS A 1 342 ? 10.279 -27.652 46.024 1.00 107.28 366 HIS A C 1
ATOM 2567 O O . HIS A 1 342 ? 9.118 -27.470 45.645 1.00 105.94 366 HIS A O 1
ATOM 2569 N N . PHE A 1 343 ? 11.093 -26.662 46.377 1.00 107.62 367 PHE A N 1
ATOM 2570 C CA . PHE A 1 343 ? 10.780 -25.275 46.076 1.00 105.43 367 PHE A CA 1
ATOM 2571 C C . PHE A 1 343 ? 10.924 -25.109 44.571 1.00 101.13 367 PHE A C 1
ATOM 2572 O O . PHE A 1 343 ? 11.669 -25.851 43.927 1.00 101.11 367 PHE A O 1
ATOM 2574 N N . GLY A 1 344 ? 10.216 -24.137 44.010 1.00 95.43 368 GLY A N 1
ATOM 2575 C CA . GLY A 1 344 ? 10.081 -24.045 42.570 1.00 88.61 368 GLY A CA 1
ATOM 2576 C C . GLY A 1 344 ? 8.750 -24.661 42.190 1.00 80.39 368 GLY A C 1
ATOM 2577 O O . GLY A 1 344 ? 8.165 -24.332 41.156 1.00 79.05 368 GLY A O 1
ATOM 2578 N N . ASN A 1 345 ? 8.274 -25.564 43.042 1.00 74.55 369 ASN A N 1
ATOM 2579 C CA . ASN A 1 345 ? 6.938 -26.121 42.900 1.00 70.05 369 ASN A CA 1
ATOM 2580 C C . ASN A 1 345 ? 5.960 -25.423 43.836 1.00 65.04 369 ASN A C 1
ATOM 2581 O O . ASN A 1 345 ? 4.840 -25.880 44.033 1.00 61.05 369 ASN A O 1
ATOM 2586 N N . ARG A 1 346 ? 6.404 -24.317 44.422 1.00 67.56 370 ARG A N 1
ATOM 2587 C CA . ARG A 1 346 ? 5.521 -23.434 45.176 1.00 69.39 370 ARG A CA 1
ATOM 2588 C C . ARG A 1 346 ? 5.524 -22.050 44.525 1.00 62.23 370 ARG A C 1
ATOM 2589 O O . ARG A 1 346 ? 6.532 -21.628 43.955 1.00 60.43 370 ARG A O 1
ATOM 2597 N N . ARG A 1 347 ? 4.397 -21.350 44.604 1.00 56.95 371 ARG A N 1
ATOM 2598 C CA . ARG A 1 347 ? 4.226 -20.095 43.879 1.00 51.01 371 ARG A CA 1
ATOM 2599 C C . ARG A 1 347 ? 3.425 -19.102 44.717 1.00 44.83 371 ARG A C 1
ATOM 2600 O O . ARG A 1 347 ? 2.536 -19.499 45.475 1.00 39.57 371 ARG A O 1
ATOM 2608 N N . LEU A 1 348 ? 3.732 -17.814 44.573 1.00 42.69 372 LEU A N 1
ATOM 2609 C CA . LEU A 1 348 ? 3.050 -16.780 45.347 1.00 45.03 372 LEU A CA 1
ATOM 2610 C C . LEU A 1 348 ? 1.747 -16.322 44.703 1.00 42.31 372 LEU A C 1
ATOM 2611 O O . LEU A 1 348 ? 1.701 -16.002 43.510 1.00 46.49 372 LEU A O 1
ATOM 2616 N N . ARG A 1 349 ? 0.691 -16.289 45.510 1.00 38.84 373 ARG A N 1
ATOM 2617 C CA . ARG A 1 349 ? -0.598 -15.753 45.095 1.00 34.86 373 ARG A CA 1
ATOM 2618 C C . ARG A 1 349 ? -0.862 -14.459 45.846 1.00 31.31 373 ARG A C 1
ATOM 2619 O O . ARG A 1 349 ? -1.080 -14.476 47.055 1.00 31.04 373 ARG A O 1
ATOM 2627 N N . THR A 1 350 ? -0.850 -13.341 45.128 1.00 27.36 374 THR A N 1
ATOM 2628 C CA . THR A 1 350 ? -1.003 -12.028 45.745 1.00 30.12 374 THR A CA 1
ATOM 2629 C C . THR A 1 350 ? -2.444 -11.772 46.159 1.00 29.20 374 THR A C 1
ATOM 2630 O O . THR A 1 350 ? -3.359 -12.496 45.738 1.00 24.91 374 THR A O 1
ATOM 2634 N N . VAL A 1 351 ? -2.647 -10.731 46.967 1.00 25.76 375 VAL A N 1
ATOM 2635 C CA . VAL A 1 351 ? -3.989 -10.366 47.416 1.00 27.75 375 VAL A CA 1
ATOM 2636 C C . VAL A 1 351 ? -4.923 -10.075 46.236 1.00 29.38 375 VAL A C 1
ATOM 2637 O O . VAL A 1 351 ? -6.083 -10.497 46.236 1.00 30.09 375 VAL A O 1
ATOM 2641 N N . GLY A 1 352 ? -4.414 -9.374 45.225 1.00 29.65 376 GLY A N 1
ATOM 2642 C CA . GLY A 1 352 ? -5.210 -9.076 44.045 1.00 21.06 376 GLY A CA 1
ATOM 2643 C C . GLY A 1 352 ? -5.646 -10.355 43.351 1.00 20.74 376 GLY A C 1
ATOM 2644 O O . GLY A 1 352 ? -6.782 -10.479 42.894 1.00 23.83 376 GLY A O 1
ATOM 2645 N N . GLU A 1 353 ? -4.743 -11.326 43.293 1.00 21.37 377 GLU A N 1
ATOM 2646 C CA . GLU A 1 353 ? -5.060 -12.604 42.667 1.00 23.79 377 GLU A CA 1
ATOM 2647 C C . GLU A 1 353 ? -6.090 -13.398 43.477 1.00 22.60 377 GLU A C 1
ATOM 2648 O O . GLU A 1 353 ? -7.008 -14.000 42.909 1.00 24.67 377 GLU A O 1
ATOM 2654 N N . LEU A 1 354 ? -5.951 -13.386 44.801 1.00 24.09 378 LEU A N 1
ATOM 2655 C CA . LEU A 1 354 ? -6.916 -14.055 45.682 1.00 22.61 378 LEU A CA 1
ATOM 2656 C C . LEU A 1 354 ? -8.318 -13.467 45.539 1.00 22.71 378 LEU A C 1
ATOM 2657 O O . LEU A 1 354 ? -9.315 -14.193 45.500 1.00 20.48 378 LEU A O 1
ATOM 2662 N N . ILE A 1 355 ? -8.397 -12.142 45.496 1.00 21.85 379 ILE A N 1
ATOM 2663 C CA . ILE A 1 355 ? -9.681 -11.492 45.308 1.00 21.70 379 ILE A CA 1
ATOM 2664 C C . ILE A 1 355 ? -10.190 -11.787 43.903 1.00 26.03 379 ILE A C 1
ATOM 2665 O O . ILE A 1 355 ? -11.376 -12.055 43.716 1.00 21.76 379 ILE A O 1
ATOM 2670 N N . GLN A 1 356 ? -9.290 -11.756 42.921 1.00 18.12 380 GLN A N 1
ATOM 2671 C CA . GLN A 1 356 ? -9.663 -12.064 41.538 1.00 21.10 380 GLN A CA 1
ATOM 2672 C C . GLN A 1 356 ? -10.269 -13.460 41.419 1.00 25.80 380 GLN A C 1
ATOM 2673 O O . GLN A 1 356 ? -11.278 -13.646 40.740 1.00 25.77 380 GLN A O 1
ATOM 2679 N N . ASN A 1 357 ? -9.657 -14.441 42.076 1.00 25.08 381 ASN A N 1
ATOM 2680 C CA . ASN A 1 357 ? -10.193 -15.802 42.043 1.00 25.32 381 ASN A CA 1
ATOM 2681 C C . ASN A 1 357 ? -11.565 -15.905 42.711 1.00 29.26 381 ASN A C 1
ATOM 2682 O O . ASN A 1 357 ? -12.421 -16.673 42.273 1.00 28.63 381 ASN A O 1
ATOM 2687 N N . GLN A 1 358 ? -11.769 -15.125 43.769 1.00 29.21 382 GLN A N 1
ATOM 2688 C CA . GLN A 1 358 ? -13.036 -15.140 44.499 1.00 29.93 382 GLN A CA 1
ATOM 2689 C C . GLN A 1 358 ? -14.162 -14.531 43.665 1.00 31.68 382 GLN A C 1
ATOM 2690 O O . GLN A 1 358 ? -15.277 -15.057 43.623 1.00 29.53 382 GLN A O 1
ATOM 2696 N N . ILE A 1 359 ? -13.858 -13.418 43.006 1.00 27.35 383 ILE A N 1
ATOM 2697 C CA . ILE A 1 359 ? -14.787 -12.791 42.077 1.00 28.99 383 ILE A CA 1
ATOM 2698 C C . ILE A 1 359 ? -15.166 -13.774 40.979 1.00 27.43 383 ILE A C 1
ATOM 2699 O O . ILE A 1 359 ? -16.340 -13.920 40.644 1.00 28.99 383 ILE A O 1
ATOM 2704 N N . ARG A 1 360 ? -14.165 -14.449 40.422 1.00 28.24 384 ARG A N 1
ATOM 2705 C CA . ARG A 1 360 ? -14.395 -15.442 39.371 1.00 28.61 384 ARG A CA 1
ATOM 2706 C C . ARG A 1 360 ? -15.406 -16.520 39.787 1.00 28.68 384 ARG A C 1
ATOM 2707 O O . ARG A 1 360 ? -16.269 -16.907 38.996 1.00 29.64 384 ARG A O 1
ATOM 2715 N N . VAL A 1 361 ? -15.306 -16.994 41.025 1.00 30.15 385 VAL A N 1
ATOM 2716 C CA . VAL A 1 361 ? -16.247 -17.994 41.532 1.00 31.86 385 VAL A CA 1
ATOM 2717 C C . VAL A 1 361 ? -17.662 -17.417 41.615 1.00 28.01 385 VAL A C 1
ATOM 2718 O O . VAL A 1 361 ? -18.631 -18.062 41.215 1.00 27.45 385 VAL A O 1
ATOM 2722 N N . GLY A 1 362 ? -17.775 -16.193 42.122 1.00 26.30 386 GLY A N 1
ATOM 2723 C CA . GLY A 1 362 ? -19.059 -15.517 42.172 1.00 29.09 386 GLY A CA 1
ATOM 2724 C C . GLY A 1 362 ? -19.666 -15.340 40.789 1.00 25.17 386 GLY A C 1
ATOM 2725 O O . GLY A 1 362 ? -20.848 -15.611 40.586 1.00 23.62 386 GLY A O 1
ATOM 2726 N N . MET A 1 363 ? -18.852 -14.891 39.836 1.00 23.84 387 MET A N 1
ATOM 2727 C CA . MET A 1 363 ? -19.316 -14.668 38.470 1.00 25.99 387 MET A CA 1
ATOM 2728 C C . MET A 1 363 ? -19.763 -15.957 37.800 1.00 24.31 387 MET A C 1
ATOM 2729 O O . MET A 1 363 ? -20.700 -15.952 37.008 1.00 30.06 387 MET A O 1
ATOM 2734 N N . SER A 1 364 ? -19.080 -17.055 38.102 1.00 23.24 388 SER A N 1
ATOM 2735 C CA . SER A 1 364 ? -19.400 -18.340 37.481 1.00 27.57 388 SER A CA 1
ATOM 2736 C C . SER A 1 364 ? -20.806 -18.783 37.862 1.00 25.83 388 SER A C 1
ATOM 2737 O O . SER A 1 364 ? -21.509 -19.402 37.064 1.00 28.84 388 SER A O 1
ATOM 2740 N N . ARG A 1 365 ? -21.211 -18.464 39.087 1.00 23.75 389 ARG A N 1
ATOM 2741 C CA . ARG A 1 365 ? -22.555 -18.774 39.559 1.00 26.22 389 ARG A CA 1
ATOM 2742 C C . ARG A 1 365 ? -23.565 -17.838 38.912 1.00 27.69 389 ARG A C 1
ATOM 2743 O O . ARG A 1 365 ? -24.674 -18.240 38.567 1.00 25.07 389 ARG A O 1
ATOM 2751 N N . MET A 1 366 ? -23.170 -16.581 38.75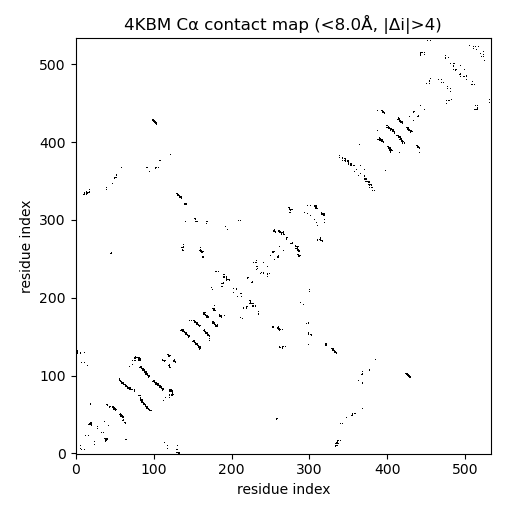3 1.00 27.97 390 MET A N 1
ATOM 2752 C CA . MET A 1 366 ? -23.989 -15.605 38.046 1.00 25.80 390 MET A CA 1
ATOM 2753 C C . MET A 1 366 ? -24.161 -16.055 36.595 1.00 19.62 390 MET A C 1
ATOM 2754 O O . MET A 1 366 ? -25.253 -15.994 36.026 1.00 22.72 390 MET A O 1
ATOM 2759 N N . GLU A 1 367 ? -23.060 -16.513 36.011 1.00 20.63 391 GLU A N 1
ATOM 2760 C CA . GLU A 1 367 ? -23.029 -17.059 34.655 1.00 29.37 391 GLU A CA 1
ATOM 2761 C C . GLU A 1 367 ? -24.039 -18.201 34.476 1.00 32.06 391 GLU A C 1
ATOM 2762 O O . GLU A 1 367 ? -24.670 -18.334 33.417 1.00 30.17 391 GLU A O 1
ATOM 2768 N N . ARG A 1 368 ? -24.204 -19.017 35.515 1.00 26.73 392 ARG A N 1
ATOM 2769 C CA . ARG A 1 368 ? -25.099 -20.175 35.431 1.00 32.52 392 ARG A CA 1
ATOM 2770 C C . ARG A 1 368 ? -26.558 -19.738 35.467 1.00 30.95 392 ARG A C 1
ATOM 2771 O O . ARG A 1 368 ? -27.400 -20.298 34.763 1.00 22.87 392 ARG A O 1
ATOM 2779 N N . VAL A 1 369 ? -26.851 -18.740 36.296 1.00 29.41 393 VAL A N 1
ATOM 2780 C CA . VAL A 1 369 ? -28.184 -18.152 36.344 1.00 32.99 393 VAL A CA 1
ATOM 2781 C C . VAL A 1 369 ? -28.560 -17.557 34.982 1.00 31.03 393 VAL A C 1
ATOM 2782 O O . VAL A 1 369 ? -29.715 -17.639 34.553 1.00 28.42 393 VAL A O 1
ATOM 2786 N N . VAL A 1 370 ? -27.579 -16.977 34.295 1.00 28.44 394 VAL A N 1
ATOM 2787 C CA . VAL A 1 370 ? -27.815 -16.424 32.965 1.00 25.91 394 VAL A CA 1
ATOM 2788 C C . VAL A 1 370 ? -28.267 -17.521 31.992 1.00 27.36 394 VAL A C 1
ATOM 2789 O O . VAL A 1 370 ? -29.293 -17.379 31.321 1.00 23.98 394 VAL A O 1
ATOM 2793 N N . ARG A 1 371 ? -27.512 -18.615 31.925 1.00 27.46 395 ARG A N 1
ATOM 2794 C CA . ARG A 1 371 ? -27.866 -19.720 31.033 1.00 29.28 395 ARG A CA 1
ATOM 2795 C C . ARG A 1 371 ? -29.257 -20.260 31.349 1.00 29.14 395 ARG A C 1
ATOM 2796 O O . ARG A 1 371 ? -30.050 -20.525 30.446 1.00 36.54 395 ARG A O 1
ATOM 2804 N N . GLU A 1 372 ? -29.553 -20.409 32.635 1.00 25.60 396 GLU A N 1
ATOM 2805 C CA . GLU A 1 372 ? -30.866 -20.877 33.065 1.00 34.55 396 GLU A CA 1
ATOM 2806 C C . GLU A 1 372 ? -31.998 -19.919 32.672 1.00 35.99 396 GLU A C 1
ATOM 2807 O O . GLU A 1 372 ? -33.059 -20.357 32.235 1.00 33.27 396 GLU A O 1
ATOM 2813 N N . ARG A 1 373 ? -31.770 -18.616 32.817 1.00 31.44 397 ARG A N 1
ATOM 2814 C CA . ARG A 1 373 ? -32.781 -17.629 32.430 1.00 28.13 397 ARG A CA 1
ATOM 2815 C C . ARG A 1 373 ? -32.951 -17.556 30.911 1.00 27.41 397 ARG A C 1
ATOM 2816 O O . ARG A 1 373 ? -34.020 -17.203 30.413 1.00 30.56 397 ARG A O 1
ATOM 2824 N N . MET A 1 374 ? -31.897 -17.906 30.179 1.00 25.24 398 MET A N 1
ATOM 2825 C CA . MET A 1 374 ? -31.956 -17.937 28.721 1.00 31.21 398 MET A CA 1
ATOM 2826 C C . MET A 1 374 ? -32.890 -19.031 28.180 1.00 36.34 398 MET A C 1
ATOM 2827 O O . MET A 1 374 ? -33.362 -18.949 27.046 1.00 33.41 398 MET A O 1
ATOM 2832 N N . THR A 1 375 ? -33.160 -20.048 28.993 1.00 36.42 399 THR A N 1
ATOM 2833 C CA . THR A 1 375 ? -34.019 -21.156 28.565 1.00 38.36 399 THR A CA 1
ATOM 2834 C C . THR A 1 375 ? -35.501 -20.806 28.650 1.00 33.02 399 THR A C 1
ATOM 2835 O O . THR A 1 375 ? -36.326 -21.375 27.940 1.00 36.76 399 THR A O 1
ATOM 2839 N N . THR A 1 376 ? -35.838 -19.874 29.531 1.00 28.65 400 THR A N 1
ATOM 2840 C CA . THR A 1 376 ? -37.240 -19.562 29.781 1.00 30.18 400 THR A CA 1
ATOM 2841 C C . THR A 1 376 ? -37.678 -18.165 29.356 1.00 32.36 400 THR A C 1
ATOM 2842 O O . THR A 1 376 ? -38.838 -17.967 29.015 1.00 27.30 400 THR A O 1
ATOM 2846 N N . GLN A 1 377 ? -36.778 -17.190 29.393 1.00 28.69 401 GLN A N 1
ATOM 2847 C CA . GLN A 1 377 ? -37.191 -15.823 29.064 1.00 29.05 401 GLN A CA 1
ATOM 2848 C C . GLN A 1 377 ? -37.523 -15.630 27.578 1.00 25.34 401 GLN A C 1
ATOM 2849 O O . GLN A 1 377 ? -36.939 -16.278 26.702 1.00 23.02 401 GLN A O 1
ATOM 2855 N N . ASP A 1 378 ? -38.478 -14.746 27.305 1.00 28.27 402 ASP A N 1
ATOM 2856 C CA . ASP A 1 378 ? -38.821 -14.379 25.934 1.00 28.43 402 ASP A CA 1
ATOM 2857 C C . ASP A 1 378 ? -37.635 -13.623 25.345 1.00 24.39 402 ASP A C 1
ATOM 2858 O O . ASP A 1 378 ? -37.258 -12.574 25.861 1.00 27.47 402 ASP A O 1
ATOM 2863 N N . VAL A 1 379 ? -37.045 -14.145 24.270 1.00 27.03 403 VAL A N 1
ATOM 2864 C CA . VAL A 1 379 ? -35.859 -13.516 23.679 1.00 25.30 403 VAL A CA 1
ATOM 2865 C C . VAL A 1 379 ? -36.066 -12.029 23.344 1.00 26.83 403 VAL A C 1
ATOM 2866 O O . VAL A 1 379 ? -35.131 -11.227 23.451 1.00 26.08 403 VAL A O 1
ATOM 2870 N N . GLU A 1 380 ? -37.292 -11.660 22.972 1.00 27.12 404 GLU A N 1
ATOM 2871 C CA . GLU A 1 380 ? -37.603 -10.281 22.577 1.00 31.99 404 GLU A CA 1
ATOM 2872 C C . GLU A 1 380 ? -37.684 -9.337 23.777 1.00 29.02 404 GLU A C 1
ATOM 2873 O O . GLU A 1 380 ? -37.676 -8.113 23.628 1.00 27.40 404 GLU A O 1
ATOM 2879 N N . ALA A 1 381 ? -37.767 -9.915 24.970 1.00 24.23 405 ALA A N 1
ATOM 2880 C CA . ALA A 1 381 ? -37.901 -9.124 26.191 1.00 25.13 405 ALA A CA 1
ATOM 2881 C C . ALA A 1 381 ? -36.589 -9.043 26.966 1.00 24.73 405 ALA A C 1
ATOM 2882 O O . ALA A 1 381 ? -36.431 -8.198 27.849 1.00 28.05 405 ALA A O 1
ATOM 2884 N N . ILE A 1 382 ? -35.656 -9.933 26.636 1.00 20.98 406 ILE A N 1
ATOM 2885 C CA . ILE A 1 382 ? -34.387 -10.052 27.357 1.00 22.36 406 ILE A CA 1
ATOM 2886 C C . ILE A 1 382 ? -33.481 -8.809 27.265 1.00 25.73 406 ILE A C 1
ATOM 2887 O O . ILE A 1 382 ? -33.216 -8.297 26.171 1.00 22.42 406 ILE A O 1
ATOM 2892 N N . THR A 1 383 ? -33.007 -8.341 28.423 1.00 19.20 407 THR A N 1
ATOM 2893 C CA . THR A 1 383 ? -31.933 -7.346 28.504 1.00 21.24 407 THR A CA 1
ATOM 2894 C C . THR A 1 383 ? -30.875 -7.875 29.465 1.00 25.34 407 THR A C 1
ATOM 2895 O O . THR A 1 383 ? -31.116 -8.870 30.156 1.00 20.32 407 THR A O 1
ATOM 2899 N N . PRO A 1 384 ? -29.698 -7.229 29.509 1.00 22.70 408 PRO A N 1
ATOM 2900 C CA . PRO A 1 384 ? -28.729 -7.684 30.509 1.00 24.71 408 PRO A CA 1
ATOM 2901 C C . PRO A 1 384 ? -29.317 -7.693 31.916 1.00 23.31 408 PRO A C 1
ATOM 2902 O O . PRO A 1 384 ? -29.072 -8.642 32.654 1.00 20.47 408 PRO A O 1
ATOM 2906 N N . GLN A 1 385 ? -30.120 -6.689 32.256 1.00 17.44 409 GLN A N 1
ATOM 2907 C CA . GLN A 1 385 ? -30.707 -6.601 33.596 1.00 24.89 409 GLN A CA 1
ATOM 2908 C C . GLN A 1 385 ? -31.656 -7.751 33.972 1.00 27.94 409 GLN A C 1
ATOM 2909 O O . GLN A 1 385 ? -31.727 -8.133 35.143 1.00 34.27 409 GLN A O 1
ATOM 2915 N N . THR A 1 386 ? -32.389 -8.291 32.999 1.00 22.06 410 THR A N 1
ATOM 2916 C CA . THR A 1 386 ? -33.302 -9.410 33.274 1.00 23.23 410 THR A CA 1
ATOM 2917 C C . THR A 1 386 ? -32.544 -10.716 33.454 1.00 19.98 410 THR A C 1
ATOM 2918 O O . THR A 1 386 ? -33.052 -11.661 34.053 1.00 25.71 410 THR A O 1
ATOM 2922 N N . LEU A 1 387 ? -31.332 -10.763 32.909 1.00 18.53 411 LEU A N 1
ATOM 2923 C CA . LEU A 1 387 ? -30.509 -11.972 32.940 1.00 24.49 411 LEU A CA 1
ATOM 2924 C C . LEU A 1 387 ? -29.549 -12.003 34.120 1.00 27.17 411 LEU A C 1
ATOM 2925 O O . LEU A 1 387 ? -29.192 -13.075 34.614 1.00 24.10 411 LEU A O 1
ATOM 2930 N N . ILE A 1 388 ? -29.116 -10.827 34.560 1.00 27.49 412 ILE A N 1
ATOM 2931 C CA . ILE A 1 388 ? -28.041 -10.740 35.542 1.00 29.04 412 ILE A CA 1
ATOM 2932 C C . ILE A 1 388 ? -28.517 -10.637 36.996 1.00 27.12 412 ILE A C 1
ATOM 2933 O O . ILE A 1 388 ? -29.222 -9.697 37.376 1.00 25.61 412 ILE A O 1
ATOM 2938 N N . ASN A 1 389 ? -28.103 -11.619 37.795 1.00 26.79 413 ASN A N 1
ATOM 2939 C CA . ASN A 1 389 ? -28.317 -11.652 39.243 1.00 29.94 413 ASN A CA 1
ATOM 2940 C C . ASN A 1 389 ? -26.961 -11.519 39.946 1.00 25.22 413 ASN A C 1
ATOM 2941 O O . ASN A 1 389 ? -26.129 -12.417 39.857 1.00 30.77 413 ASN A O 1
ATOM 2946 N N . ILE A 1 390 ? -26.744 -10.409 40.646 1.00 25.53 414 ILE A N 1
ATOM 2947 C CA . ILE A 1 390 ? -25.434 -10.123 41.237 1.00 25.08 414 ILE A CA 1
ATOM 2948 C C . ILE A 1 390 ? -25.222 -10.726 42.635 1.00 27.56 414 ILE A C 1
ATOM 2949 O O . ILE A 1 390 ? -24.110 -10.676 43.165 1.00 24.09 414 ILE A O 1
ATOM 2954 N N . ARG A 1 391 ? -26.275 -11.290 43.229 1.00 28.26 415 ARG A N 1
ATOM 2955 C CA . ARG A 1 391 ? -26.190 -11.873 44.583 1.00 29.32 415 ARG A CA 1
ATOM 2956 C C . ARG A 1 391 ? -24.990 -12.808 44.860 1.00 27.31 415 ARG A C 1
ATOM 2957 O O . ARG A 1 391 ? -24.342 -12.674 45.904 1.00 29.96 415 ARG A O 1
ATOM 2965 N N . PRO A 1 392 ? -24.691 -13.759 43.949 1.00 25.16 416 PRO A N 1
ATOM 2966 C CA . PRO A 1 392 ? -23.528 -14.616 44.230 1.00 27.49 416 PRO A CA 1
ATOM 2967 C C . PRO A 1 392 ? -22.193 -13.877 44.154 1.00 28.16 416 PRO A C 1
ATOM 2968 O O . PRO A 1 392 ? -21.223 -14.318 44.776 1.00 26.14 416 PRO A O 1
ATOM 2972 N N . VAL A 1 393 ? -22.142 -12.779 43.402 1.00 27.95 417 VAL A N 1
ATOM 2973 C CA . VAL A 1 393 ? -20.937 -11.956 43.337 1.00 31.60 417 VAL A CA 1
ATOM 2974 C C . VAL A 1 393 ? -20.771 -11.165 44.631 1.00 29.82 417 VAL A C 1
ATOM 2975 O O . VAL A 1 393 ? -19.675 -11.076 45.188 1.00 28.60 417 VAL A O 1
ATOM 2979 N N . VAL A 1 394 ? -21.871 -10.585 45.095 1.00 31.85 418 VAL A N 1
ATOM 2980 C CA . VAL A 1 394 ? -21.890 -9.865 46.361 1.00 31.05 418 VAL A CA 1
ATOM 2981 C C . VAL A 1 394 ? -21.552 -10.808 47.515 1.00 30.21 418 VAL A C 1
ATOM 2982 O O . VAL A 1 394 ? -20.738 -10.482 48.378 1.00 30.76 418 VAL A O 1
ATOM 2986 N N . ALA A 1 395 ? -22.175 -11.984 47.518 1.00 24.61 419 ALA A N 1
ATOM 2987 C CA . ALA A 1 395 ? -21.927 -12.981 48.557 1.00 26.14 419 ALA A CA 1
ATOM 2988 C C . ALA A 1 395 ? -20.470 -13.449 48.580 1.00 29.91 419 ALA A C 1
ATOM 2989 O O . ALA A 1 395 ? -19.880 -13.616 49.654 1.00 27.33 419 ALA A O 1
ATOM 2991 N N . ALA A 1 396 ? -19.892 -13.667 47.401 1.00 27.10 420 ALA A N 1
ATOM 2992 C CA . ALA A 1 396 ? -18.496 -14.107 47.306 1.00 30.40 420 ALA A CA 1
ATOM 2993 C C . ALA A 1 396 ? -17.529 -13.099 47.939 1.00 30.06 420 ALA A C 1
ATOM 2994 O O . ALA A 1 396 ? -16.547 -13.480 48.577 1.00 32.03 420 ALA A O 1
ATOM 2996 N N . ILE A 1 397 ? -17.808 -11.815 47.747 1.00 29.83 421 ILE A N 1
ATOM 2997 C CA . ILE A 1 397 ? -16.991 -10.758 48.333 1.00 33.69 421 ILE A CA 1
ATOM 2998 C C . ILE A 1 397 ? -17.186 -10.675 49.845 1.00 35.93 421 ILE A C 1
ATOM 2999 O O . ILE A 1 397 ? -16.220 -10.543 50.606 1.00 39.14 421 ILE A O 1
ATOM 3004 N N . LYS A 1 398 ? -18.441 -10.753 50.273 1.00 33.97 422 LYS A N 1
ATOM 3005 C CA . LYS A 1 398 ? -18.772 -10.743 51.694 1.00 37.37 422 LYS A CA 1
ATOM 3006 C C . LYS A 1 398 ? -18.080 -11.886 52.429 1.00 33.31 422 LYS A C 1
ATOM 3007 O O . LYS A 1 398 ? -17.528 -11.693 53.513 1.00 35.54 422 LYS A O 1
ATOM 3013 N N . GLU A 1 399 ? -18.105 -13.074 51.834 1.00 27.50 423 GLU A N 1
ATOM 3014 C CA . GLU A 1 399 ? -17.442 -14.235 52.425 1.00 35.08 423 GLU A CA 1
ATOM 3015 C C . GLU A 1 399 ? -15.933 -14.010 52.557 1.00 39.45 423 GLU A C 1
ATOM 3016 O O . GLU A 1 399 ? -15.332 -14.332 53.586 1.00 42.82 423 GLU A O 1
ATOM 3022 N N . PHE A 1 400 ? -15.330 -13.450 51.512 1.00 34.49 424 PHE A N 1
ATOM 3023 C CA . PHE A 1 400 ? -13.883 -13.264 51.465 1.00 31.93 424 PHE A CA 1
ATOM 3024 C C . PHE A 1 400 ? -13.395 -12.334 52.579 1.00 31.76 424 PHE A C 1
ATOM 3025 O O . PHE A 1 400 ? -12.378 -12.595 53.217 1.00 35.45 424 PHE A O 1
ATOM 3033 N N . PHE A 1 401 ? -14.133 -11.256 52.816 1.00 32.09 425 PHE A N 1
ATOM 3034 C CA . PHE A 1 401 ? -13.725 -10.249 53.790 1.00 36.48 425 PHE A CA 1
ATOM 3035 C C . PHE A 1 401 ? -14.357 -10.442 55.173 1.00 46.18 425 PHE A C 1
ATOM 3036 O O . PHE A 1 401 ? -14.400 -9.509 55.979 1.00 53.30 425 PHE A O 1
ATOM 3044 N N . GLY A 1 402 ? -14.834 -11.652 55.448 1.00 46.22 426 GLY A N 1
ATOM 3045 C CA . GLY A 1 402 ? -15.421 -11.957 56.741 1.00 54.63 426 GLY A CA 1
ATOM 3046 C C . GLY A 1 402 ? -14.494 -12.747 57.645 1.00 59.07 426 GLY A C 1
ATOM 3047 O O . GLY A 1 402 ? -14.258 -13.935 57.426 1.00 62.70 426 GLY A O 1
ATOM 3048 N N . ILE B 2 2 ? -36.655 6.647 7.487 1.00 65.01 2 ILE B N 1
ATOM 3049 C CA . ILE B 2 2 ? -37.931 7.050 8.066 1.00 65.80 2 ILE B CA 1
ATOM 3050 C C . ILE B 2 2 ? -37.818 7.252 9.575 1.00 60.57 2 ILE B C 1
ATOM 3051 O O . ILE B 2 2 ? -38.801 7.579 10.242 1.00 59.35 2 ILE B O 1
ATOM 3056 N N . PHE B 2 3 ? -36.613 7.055 10.102 1.00 55.95 3 PHE B N 1
ATOM 3057 C CA . PHE B 2 3 ? -36.336 7.270 11.518 1.00 49.56 3 PHE B CA 1
ATOM 3058 C C . PHE B 2 3 ? -35.482 8.521 11.684 1.00 49.31 3 PHE B C 1
ATOM 3059 O O . PHE B 2 3 ? -34.402 8.627 11.101 1.00 49.90 3 PHE B O 1
ATOM 3067 N N . LYS B 2 4 ? -35.967 9.470 12.477 1.00 44.69 4 LYS B N 1
ATOM 3068 C CA . LYS B 2 4 ? -35.293 10.755 12.603 1.00 45.05 4 LYS B CA 1
ATOM 3069 C C . LYS B 2 4 ? -34.805 10.957 14.037 1.00 39.67 4 LYS B C 1
ATOM 3070 O O . LYS B 2 4 ? -35.497 10.600 14.995 1.00 34.50 4 LYS B O 1
ATOM 3076 N N . VAL B 2 5 ? -33.598 11.497 14.177 1.00 38.07 5 VAL B N 1
ATOM 3077 C CA . VAL B 2 5 ? -33.026 11.763 15.491 1.00 34.99 5 VAL B CA 1
ATOM 3078 C C . VAL B 2 5 ? -33.951 12.697 16.267 1.00 33.67 5 VAL B C 1
ATOM 3079 O O . VAL B 2 5 ? -34.393 13.721 15.738 1.00 30.55 5 VAL B O 1
ATOM 3083 N N . GLY B 2 6 ? -34.264 12.332 17.507 1.00 30.45 6 GLY B N 1
ATOM 3084 C CA . GLY B 2 6 ? -35.118 13.158 18.341 1.00 34.27 6 GLY B CA 1
ATOM 3085 C C . GLY B 2 6 ? -36.543 12.644 18.406 1.00 34.24 6 GLY B C 1
ATOM 3086 O O . GLY B 2 6 ? -37.307 13.020 19.302 1.00 33.65 6 GLY B O 1
ATOM 3087 N N . ASP B 2 7 ? -36.912 11.795 17.450 1.00 32.15 7 ASP B N 1
ATOM 3088 C CA . ASP B 2 7 ? -38.221 11.157 17.476 1.00 35.43 7 ASP B CA 1
ATOM 3089 C C . ASP B 2 7 ? -38.292 10.178 18.641 1.00 31.50 7 ASP B C 1
ATOM 3090 O O . ASP B 2 7 ? -37.271 9.643 19.072 1.00 29.26 7 ASP B O 1
ATOM 3095 N N . THR B 2 8 ? -39.494 9.948 19.157 1.00 33.43 8 THR B N 1
ATOM 3096 C CA . THR B 2 8 ? -39.687 8.902 20.155 1.00 36.94 8 THR B CA 1
ATOM 3097 C C . THR B 2 8 ? -40.493 7.762 19.539 1.00 36.36 8 THR B C 1
ATOM 3098 O O . THR B 2 8 ? -41.506 7.998 18.879 1.00 34.54 8 THR B O 1
ATOM 3102 N N . VAL B 2 9 ? -40.024 6.532 19.737 1.00 32.74 9 VAL B N 1
ATOM 3103 C CA . VAL B 2 9 ? -40.722 5.348 19.252 1.00 32.37 9 VAL B CA 1
ATOM 3104 C C . VAL B 2 9 ? -40.966 4.375 20.405 1.00 34.08 9 VAL B C 1
ATOM 3105 O O . VAL B 2 9 ? -40.181 4.316 21.353 1.00 34.59 9 VAL B O 1
ATOM 3109 N N . VAL B 2 10 ? -42.064 3.628 20.336 1.00 33.93 10 VAL B N 1
ATOM 3110 C CA . VAL B 2 10 ? -42.328 2.584 21.320 1.00 31.48 10 VAL B CA 1
ATOM 3111 C C . VAL B 2 10 ? -41.547 1.328 20.954 1.00 29.68 10 VAL B C 1
ATOM 3112 O O . VAL B 2 10 ? -41.671 0.820 19.837 1.00 30.90 10 VAL B O 1
ATOM 3116 N N . TYR B 2 11 ? -40.728 0.841 21.884 1.00 27.56 11 TYR B N 1
ATOM 3117 C CA . TYR B 2 11 ? -40.017 -0.423 21.698 1.00 28.28 11 TYR B CA 1
ATOM 3118 C C . TYR B 2 11 ? -40.667 -1.473 22.587 1.00 27.59 11 TYR B C 1
ATOM 3119 O O . TYR B 2 11 ? -40.571 -1.387 23.816 1.00 28.10 11 TYR B O 1
ATOM 3128 N N . PRO B 2 12 ? -41.337 -2.464 21.975 1.00 31.75 12 PRO B N 1
ATOM 3129 C CA . PRO B 2 12 ? -42.021 -3.516 22.740 1.00 32.32 12 PRO B CA 1
ATOM 3130 C C . PRO B 2 12 ? -41.112 -4.137 23.797 1.00 24.44 12 PRO B C 1
ATOM 3131 O O . PRO B 2 12 ? -39.936 -4.374 23.520 1.00 22.86 12 PRO B O 1
ATOM 3135 N N . HIS B 2 13 ? -41.655 -4.358 24.992 1.00 24.14 13 HIS B N 1
ATOM 3136 C CA . HIS B 2 13 ? -40.921 -4.919 26.129 1.00 24.40 13 HIS B CA 1
ATOM 3137 C C . HIS B 2 13 ? -39.954 -3.945 26.805 1.00 28.08 13 HIS B C 1
ATOM 3138 O O . HIS B 2 13 ? -39.347 -4.290 27.822 1.00 26.11 13 HIS B O 1
ATOM 3145 N N . HIS B 2 14 ? -39.809 -2.738 26.260 1.00 23.70 14 HIS B N 1
ATOM 3146 C CA . HIS B 2 14 ? -38.840 -1.791 26.816 1.00 25.84 14 HIS B CA 1
ATOM 3147 C C . HIS B 2 14 ? -39.437 -0.415 27.082 1.00 23.23 14 HIS B C 1
ATOM 3148 O O . HIS B 2 14 ? -39.043 0.263 28.032 1.00 24.65 14 HIS B O 1
ATOM 3155 N N . GLY B 2 15 ? -40.388 -0.007 26.250 1.00 20.57 15 GLY B N 1
ATOM 3156 C CA . GLY B 2 15 ? -41.056 1.268 26.439 1.00 27.32 15 GLY B CA 1
ATOM 3157 C C . GLY B 2 15 ? -40.624 2.332 25.449 1.00 29.90 15 GLY B C 1
ATOM 3158 O O . GLY B 2 15 ? -40.244 2.025 24.313 1.00 29.51 15 GLY B O 1
ATOM 3159 N N . ALA B 2 16 ? -40.686 3.588 25.888 1.00 29.25 16 ALA B N 1
ATOM 3160 C CA . ALA B 2 16 ? -40.372 4.733 25.040 1.00 27.42 16 ALA B CA 1
ATOM 3161 C C . ALA B 2 16 ? -38.882 4.795 24.753 1.00 25.01 16 ALA B C 1
ATOM 3162 O O . ALA B 2 16 ? -38.061 4.824 25.674 1.00 22.79 16 ALA B O 1
ATOM 3164 N N . ALA B 2 17 ? -38.535 4.824 23.471 1.00 25.58 17 ALA B N 1
ATOM 3165 C CA . ALA B 2 17 ? -37.135 4.894 23.062 1.00 27.23 17 ALA B CA 1
ATOM 3166 C C . ALA B 2 17 ? -36.872 6.170 22.275 1.00 30.33 17 ALA B C 1
ATOM 3167 O O . ALA B 2 17 ? -37.615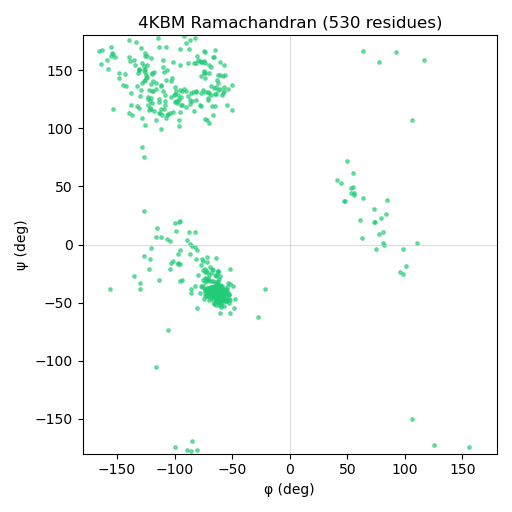 6.510 21.351 1.00 28.95 17 ALA B O 1
ATOM 3169 N N . LEU B 2 18 ? -35.810 6.876 22.645 1.00 27.00 18 LEU B N 1
ATOM 3170 C CA . LEU B 2 18 ? -35.420 8.082 21.928 1.00 25.09 18 LEU B CA 1
ATOM 3171 C C . LEU B 2 18 ? -34.489 7.697 20.780 1.00 25.24 18 LEU B C 1
ATOM 3172 O O . LEU B 2 18 ? -33.508 6.985 20.992 1.00 24.43 18 LEU B O 1
ATOM 3177 N N . VAL B 2 19 ? -34.791 8.147 19.564 1.00 27.47 19 VAL B N 1
ATOM 3178 C CA . V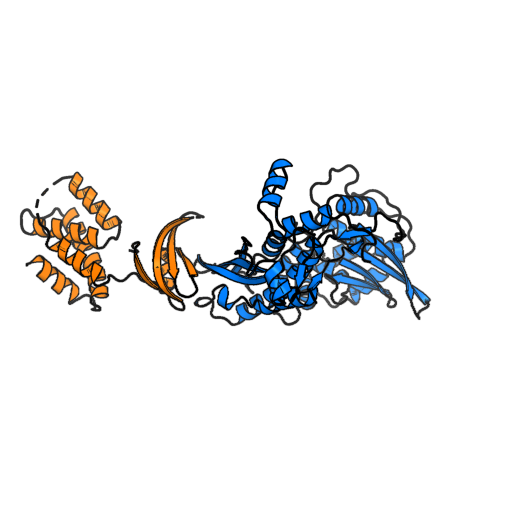AL B 2 19 ? -33.854 7.946 18.463 1.00 27.47 19 VAL B CA 1
ATOM 3179 C C . VAL B 2 19 ? -32.675 8.883 18.688 1.00 29.87 19 VAL B C 1
ATOM 3180 O O . VAL B 2 19 ? -32.795 10.101 18.511 1.00 30.52 19 VAL B O 1
ATOM 3184 N N . GLU B 2 20 ? -31.539 8.319 19.088 1.00 27.22 20 GLU B N 1
ATOM 3185 C CA . GLU B 2 20 ? -30.400 9.134 19.497 1.00 33.43 20 GLU B CA 1
ATOM 3186 C C . GLU B 2 20 ? -29.415 9.357 18.353 1.00 34.58 20 GLU B C 1
ATOM 3187 O O . GLU B 2 20 ? -28.766 10.402 18.282 1.00 34.02 20 GLU B O 1
ATOM 3193 N N . ALA B 2 21 ? -29.314 8.379 17.458 1.00 35.06 21 ALA B N 1
ATOM 3194 C CA . ALA B 2 21 ? -28.423 8.490 16.304 1.00 40.25 21 ALA B CA 1
ATOM 3195 C C . ALA B 2 21 ? -28.733 7.437 15.251 1.00 44.35 21 ALA B C 1
ATOM 3196 O O . ALA B 2 21 ? -29.450 6.474 15.519 1.00 44.54 21 ALA B O 1
ATOM 3198 N N . ILE B 2 22 ? -28.181 7.630 14.057 1.00 52.86 22 ILE B N 1
ATOM 3199 C CA . ILE B 2 22 ? -28.236 6.621 13.007 1.00 61.59 22 ILE B CA 1
ATOM 3200 C C . ILE B 2 22 ? -26.820 6.327 12.523 1.00 67.40 22 ILE B C 1
ATOM 3201 O O . ILE B 2 22 ? -26.232 7.110 11.773 1.00 72.20 22 ILE B O 1
ATOM 3206 N N . GLU B 2 23 ? -26.272 5.203 12.970 1.00 65.89 23 GLU B N 1
ATOM 3207 C CA . GLU B 2 23 ? -24.895 4.850 12.656 1.00 68.44 23 GLU B CA 1
ATOM 3208 C C . GLU B 2 23 ? -24.774 4.103 11.347 1.00 71.26 23 GLU B C 1
ATOM 3209 O O . GLU B 2 23 ? -25.767 3.778 10.695 1.00 67.41 23 GLU B O 1
ATOM 3215 N N . THR B 2 24 ? -23.529 3.829 10.984 1.00 76.77 24 THR B N 1
ATOM 3216 C CA . THR B 2 24 ? -23.211 2.910 9.911 1.00 78.33 24 THR B CA 1
ATOM 3217 C C . THR B 2 24 ? -22.129 1.991 10.464 1.00 80.49 24 THR B C 1
ATOM 3218 O O . THR B 2 24 ? -21.049 2.444 10.848 1.00 81.78 24 THR B O 1
ATOM 3222 N N . ARG B 2 25 ? -22.436 0.700 10.518 1.00 80.84 25 ARG B N 1
ATOM 3223 C CA . ARG B 2 25 ? -21.692 -0.235 11.351 1.00 82.71 25 ARG B CA 1
ATOM 3224 C C . ARG B 2 25 ? -21.275 -1.474 10.571 1.00 85.58 25 ARG B C 1
ATOM 3225 O O . ARG B 2 25 ? -22.052 -2.015 9.788 1.00 84.93 25 ARG B O 1
ATOM 3233 N N . GLU B 2 30 ? -21.859 -6.646 5.998 1.00 99.99 30 GLU B N 1
ATOM 3234 C CA . GLU B 2 30 ? -20.695 -6.163 6.733 1.00 101.63 30 GLU B CA 1
ATOM 3235 C C . GLU B 2 30 ? -20.912 -4.725 7.198 1.00 98.32 30 GLU B C 1
ATOM 3236 O O . GLU B 2 30 ? -20.509 -4.347 8.301 1.00 92.34 30 GLU B O 1
ATOM 3242 N N . GLN B 2 31 ? -21.555 -3.930 6.350 1.00 101.33 31 GLN B N 1
ATOM 3243 C CA . GLN B 2 31 ? -21.815 -2.529 6.663 1.00 101.24 31 GLN B CA 1
ATOM 3244 C C . GLN B 2 31 ? -23.236 -2.115 6.268 1.00 100.06 31 GLN B C 1
ATOM 3245 O O . GLN B 2 31 ? -23.568 -2.055 5.082 1.00 103.17 31 GLN B O 1
ATOM 3251 N N . LYS B 2 32 ? -24.069 -1.847 7.273 1.00 94.69 32 LYS B N 1
ATOM 3252 C CA . LYS B 2 32 ? -25.463 -1.459 7.054 1.00 89.19 32 LYS B CA 1
ATOM 3253 C C . LYS B 2 32 ? -25.895 -0.349 8.019 1.00 81.32 32 LYS B C 1
ATOM 3254 O O . LYS B 2 32 ? -25.136 0.056 8.904 1.00 81.04 32 LYS B O 1
ATOM 3260 N N . GLU B 2 33 ? -27.124 0.127 7.843 1.00 74.57 33 GLU B N 1
ATOM 3261 C CA . GLU B 2 33 ? -27.652 1.246 8.622 1.00 67.43 33 GLU B CA 1
ATOM 3262 C C . GLU B 2 33 ? -28.253 0.801 9.964 1.00 56.62 33 GLU B C 1
ATOM 3263 O O . GLU B 2 33 ? -29.152 -0.041 10.006 1.00 52.94 33 GLU B O 1
ATOM 3269 N N . TYR B 2 34 ? -27.753 1.377 11.055 1.00 49.78 34 TYR B N 1
ATOM 3270 C CA . TYR B 2 34 ? -28.196 1.004 12.400 1.00 43.40 34 TYR B CA 1
ATOM 3271 C C . TYR B 2 34 ? -28.897 2.135 13.152 1.00 37.84 34 TYR B C 1
ATOM 3272 O O . TYR B 2 34 ? -28.427 3.273 13.173 1.00 37.90 34 TYR B O 1
ATOM 3281 N N . LEU B 2 35 ? -30.027 1.808 13.771 1.00 34.54 35 LEU B N 1
ATOM 3282 C CA . LEU B 2 35 ? -30.703 2.721 14.688 1.00 31.32 35 LEU B CA 1
ATOM 3283 C C . LEU B 2 35 ? -30.043 2.652 16.062 1.00 29.86 35 LEU B C 1
ATOM 3284 O O . LEU B 2 35 ? -29.821 1.563 16.590 1.00 27.53 35 LEU B O 1
ATOM 3289 N N . VAL B 2 36 ? -29.728 3.805 16.645 1.00 24.09 36 VAL B N 1
ATOM 3290 C CA . VAL B 2 36 ? -29.262 3.844 18.029 1.00 25.14 36 VAL B CA 1
ATOM 3291 C C . VAL B 2 36 ? -30.375 4.429 18.891 1.00 26.95 36 VAL B C 1
ATOM 3292 O O . VAL B 2 36 ? -30.678 5.627 18.816 1.00 27.50 36 VAL B O 1
ATOM 3296 N N . LEU B 2 37 ? -30.988 3.575 19.703 1.00 17.69 37 LEU B N 1
ATOM 3297 C CA . LEU B 2 37 ? -32.163 3.963 20.478 1.00 22.27 37 LEU B CA 1
ATOM 3298 C C . LEU B 2 37 ? -31.842 4.000 21.975 1.00 26.51 37 LEU B C 1
ATOM 3299 O O . LEU B 2 37 ? -31.174 3.106 22.498 1.00 22.41 37 LEU B O 1
ATOM 3304 N N . LYS B 2 38 ? -32.320 5.036 22.661 1.00 25.53 38 LYS B N 1
ATOM 3305 C CA . LYS B 2 38 ? -32.098 5.163 24.099 1.00 27.27 38 LYS B CA 1
ATOM 3306 C C . LYS B 2 38 ? -33.411 5.045 24.874 1.00 26.35 38 LYS B C 1
ATOM 3307 O O . LYS B 2 38 ? -34.287 5.909 24.758 1.00 23.16 38 LYS B O 1
ATOM 3313 N N . VAL B 2 39 ? -33.542 3.969 25.651 1.00 24.71 39 VAL B N 1
ATOM 3314 C CA . VAL B 2 39 ? -34.673 3.786 26.570 1.00 20.18 39 VAL B CA 1
ATOM 3315 C C . VAL B 2 39 ? -34.248 4.279 27.949 1.00 26.31 39 VAL B C 1
ATOM 3316 O O . VAL B 2 39 ? -33.352 3.698 28.561 1.00 26.42 39 VAL B O 1
ATOM 3320 N N . ALA B 2 40 ? -34.863 5.354 28.437 1.00 29.00 40 ALA B N 1
ATOM 3321 C CA . ALA B 2 40 ? -34.467 5.914 29.734 1.00 38.05 40 ALA B CA 1
ATOM 3322 C C . ALA B 2 40 ? -34.743 4.910 30.848 1.00 40.90 40 ALA B C 1
ATOM 3323 O O . ALA B 2 40 ? -34.087 4.915 31.891 1.00 39.07 40 ALA B O 1
ATOM 3325 N N . GLN B 2 41 ? -35.722 4.045 30.606 1.00 46.67 41 GLN B N 1
ATOM 3326 C CA . GLN B 2 41 ? -36.090 3.005 31.555 1.00 54.70 41 GLN B CA 1
ATOM 3327 C C . GLN B 2 41 ? -34.986 1.953 31.625 1.00 49.59 41 GLN B C 1
ATOM 3328 O O . GLN B 2 41 ? -34.844 1.131 30.718 1.00 50.06 41 GLN B O 1
ATOM 3334 N N . GLY B 2 42 ? -34.206 1.989 32.703 1.00 47.31 42 GLY B N 1
ATOM 3335 C CA . GLY B 2 42 ? -33.069 1.098 32.868 1.00 45.05 42 GLY B CA 1
ATOM 3336 C C . GLY B 2 42 ? -31.831 1.571 32.124 1.00 43.00 42 GLY B C 1
ATOM 3337 O O . GLY B 2 42 ? -30.856 0.822 32.010 1.00 38.17 42 GLY B O 1
ATOM 3338 N N . ASP B 2 43 ? -31.875 2.811 31.628 1.00 37.15 43 ASP B N 1
ATOM 3339 C CA . ASP B 2 43 ? -30.801 3.398 30.814 1.00 35.23 43 ASP B CA 1
ATOM 3340 C C . ASP B 2 43 ? -30.290 2.414 29.760 1.00 28.88 43 ASP B C 1
ATOM 3341 O O . ASP B 2 43 ? -29.090 2.143 29.670 1.00 26.54 43 ASP B O 1
ATOM 3346 N N . LEU B 2 44 ? -31.212 1.876 28.972 1.00 23.63 44 LEU B N 1
ATOM 3347 C CA . LEU B 2 44 ? -30.883 0.838 28.007 1.00 22.78 44 LEU B CA 1
ATOM 3348 C C . LEU B 2 44 ? -30.589 1.451 26.644 1.00 23.42 44 LEU B C 1
ATOM 3349 O O . LEU B 2 44 ? -31.330 2.306 26.165 1.00 25.99 44 LEU B O 1
ATOM 3354 N N . THR B 2 45 ? -29.489 1.022 26.035 1.00 24.76 45 THR B N 1
ATOM 3355 C CA . THR B 2 45 ? -29.170 1.394 24.663 1.00 25.07 45 THR B CA 1
ATOM 3356 C C . THR B 2 45 ? -29.487 0.209 23.748 1.00 26.37 45 THR B C 1
ATOM 3357 O O . THR B 2 45 ? -29.026 -0.914 23.993 1.00 24.21 45 THR B O 1
ATOM 3361 N N . VAL B 2 46 ? -30.286 0.450 22.709 1.00 24.56 46 VAL B N 1
ATOM 3362 C CA . VAL B 2 46 ? -30.594 -0.591 21.728 1.00 22.70 46 VAL B CA 1
ATOM 3363 C C . VAL B 2 46 ? -30.128 -0.175 20.339 1.00 26.38 46 VAL B C 1
ATOM 3364 O O . VAL B 2 46 ? -30.530 0.872 19.830 1.00 28.61 46 VAL B O 1
ATOM 3368 N N . ARG B 2 47 ? -29.266 -0.988 19.738 1.00 24.23 47 ARG B N 1
ATOM 3369 C CA . ARG B 2 47 ? -28.904 -0.804 18.339 1.00 24.28 47 ARG B CA 1
ATOM 3370 C C . ARG B 2 47 ? -29.536 -1.910 17.514 1.00 28.39 47 ARG B C 1
ATOM 3371 O O . ARG B 2 47 ? -29.387 -3.095 17.831 1.00 31.49 47 ARG B O 1
ATOM 3379 N N . VAL B 2 48 ? -30.238 -1.516 16.458 1.00 26.25 48 VAL B N 1
ATOM 3380 C CA . VAL B 2 48 ? -30.936 -2.466 15.598 1.00 27.88 48 VAL B CA 1
ATOM 3381 C C . VAL B 2 48 ? -30.817 -1.988 14.150 1.00 29.51 48 VAL B C 1
ATOM 3382 O O . VAL B 2 48 ? -30.924 -0.788 13.880 1.00 26.08 48 VAL B O 1
ATOM 3386 N N . PRO B 2 49 ? -30.535 -2.916 13.223 1.00 31.87 49 PRO B N 1
ATOM 3387 C CA . PRO B 2 49 ? -30.507 -2.560 11.799 1.00 32.88 49 PRO B CA 1
ATOM 3388 C C . PRO B 2 49 ? -31.849 -1.970 11.375 1.00 33.38 49 PRO B C 1
ATOM 3389 O O . PRO B 2 49 ? -32.893 -2.543 11.714 1.00 23.27 49 PRO B O 1
ATOM 3393 N N . ALA B 2 50 ? -31.817 -0.834 10.675 1.00 36.86 50 ALA B N 1
ATOM 3394 C CA . ALA B 2 50 ? -33.032 -0.115 10.283 1.00 40.50 50 ALA B CA 1
ATOM 3395 C C . ALA B 2 50 ? -34.034 -0.991 9.539 1.00 37.35 50 ALA B C 1
ATOM 3396 O O . ALA B 2 50 ? -35.240 -0.906 9.779 1.00 36.09 50 ALA B O 1
ATOM 3398 N N . GLU B 2 51 ? -33.527 -1.827 8.637 1.00 43.61 51 GLU B N 1
ATOM 3399 C CA . GLU B 2 51 ? -34.365 -2.713 7.828 1.00 49.85 51 GLU B CA 1
ATOM 3400 C C . GLU B 2 51 ? -35.136 -3.719 8.679 1.00 45.17 51 GLU B C 1
ATOM 3401 O O . GLU B 2 51 ? -36.168 -4.247 8.255 1.00 45.40 51 GLU B O 1
ATOM 3407 N N . ASN B 2 52 ? -34.629 -3.977 9.879 1.00 37.97 52 ASN B N 1
ATOM 3408 C CA . ASN B 2 52 ? -35.202 -4.991 10.760 1.00 37.48 52 ASN B CA 1
ATOM 3409 C C . ASN B 2 52 ? -36.195 -4.425 11.770 1.00 31.81 52 ASN B C 1
ATOM 3410 O O . ASN B 2 52 ? -36.818 -5.174 12.521 1.00 28.88 52 ASN B O 1
ATOM 3415 N N . ALA B 2 53 ? -36.332 -3.102 11.777 1.00 28.30 53 ALA B N 1
ATOM 3416 C CA . ALA B 2 53 ? -37.127 -2.402 12.785 1.00 29.30 53 ALA B CA 1
ATOM 3417 C C . ALA B 2 53 ? -38.576 -2.861 12.829 1.00 27.03 53 ALA B C 1
ATOM 3418 O O . ALA B 2 53 ? -39.171 -2.969 13.905 1.00 30.10 53 ALA B O 1
ATOM 3420 N N . GLU B 2 54 ? -39.158 -3.111 11.663 1.00 34.87 54 GLU B N 1
ATOM 3421 C CA . GLU B 2 54 ? -40.540 -3.580 11.619 1.00 45.14 54 GLU B CA 1
ATOM 3422 C C . GLU B 2 54 ? -40.709 -4.970 12.241 1.00 44.37 54 GLU B C 1
ATOM 3423 O O . GLU B 2 54 ? -41.695 -5.225 12.934 1.00 45.69 54 GLU B O 1
ATOM 3429 N N . TYR B 2 55 ? -39.750 -5.859 11.996 1.00 42.72 55 TYR B N 1
ATOM 3430 C CA . TYR B 2 55 ? -39.780 -7.203 12.578 1.00 48.01 55 TYR B CA 1
ATOM 3431 C C . TYR B 2 55 ? -39.825 -7.152 14.100 1.00 42.62 55 TYR B C 1
ATOM 3432 O O . TYR B 2 55 ? -40.521 -7.937 14.740 1.00 40.08 55 TYR B O 1
ATOM 3441 N N . VAL B 2 56 ? -39.061 -6.232 14.677 1.00 37.16 56 VAL B N 1
ATOM 3442 C CA . VAL B 2 56 ? -38.977 -6.146 16.123 1.00 32.53 56 VAL B CA 1
ATOM 3443 C C . VAL B 2 56 ? -40.114 -5.313 16.692 1.00 30.54 56 VAL B C 1
ATOM 3444 O O . VAL B 2 56 ? -40.227 -5.162 17.903 1.00 30.39 56 VAL B O 1
ATOM 3448 N N . GLY B 2 57 ? -40.966 -4.787 15.814 1.00 30.34 57 GLY B N 1
ATOM 3449 C CA . GLY B 2 57 ? -42.141 -4.056 16.249 1.00 29.92 57 GLY B CA 1
ATOM 3450 C C . GLY B 2 57 ? -41.864 -2.595 16.566 1.00 32.80 57 GLY B C 1
ATOM 3451 O O . GLY B 2 57 ? -42.572 -1.979 17.368 1.00 34.71 57 GLY B O 1
ATOM 3452 N N . VAL B 2 58 ? -40.838 -2.036 15.935 1.00 34.35 58 VAL B N 1
ATOM 3453 C CA . VAL B 2 58 ? -40.497 -0.631 16.139 1.00 39.42 58 VAL B CA 1
ATOM 3454 C C . VAL B 2 58 ? -40.843 0.198 14.907 1.00 47.91 58 VAL B C 1
ATOM 3455 O O . VAL B 2 58 ? -40.327 -0.051 13.816 1.00 49.01 58 VAL B O 1
ATOM 3459 N N . ARG B 2 59 ? -41.720 1.182 15.090 1.00 39.36 59 ARG B N 1
ATOM 3460 C CA . ARG B 2 59 ? -42.143 2.063 14.001 1.00 45.25 59 ARG B CA 1
ATOM 3461 C C . ARG B 2 59 ? -41.992 3.532 14.380 1.00 40.01 59 ARG B C 1
ATOM 3462 O O . ARG B 2 59 ? -42.301 3.925 15.508 1.00 38.27 59 ARG B O 1
ATOM 3470 N N . ASP B 2 60 ? -41.523 4.345 13.441 1.00 40.55 60 ASP B N 1
ATOM 3471 C CA . ASP B 2 60 ? -41.490 5.788 13.657 1.00 44.12 60 ASP B CA 1
ATOM 3472 C C . ASP B 2 60 ? -42.738 6.398 13.034 1.00 46.97 60 ASP B C 1
ATOM 3473 O O . ASP B 2 60 ? -42.821 6.553 11.813 1.00 48.31 60 ASP B O 1
ATOM 3478 N N . VAL B 2 61 ? -43.716 6.719 13.873 1.00 47.61 61 VAL B N 1
ATOM 3479 C CA . VAL B 2 61 ? -44.954 7.324 13.401 1.00 53.77 61 VAL B CA 1
ATOM 3480 C C . VAL B 2 61 ? -44.917 8.828 13.657 1.00 53.51 61 VAL B C 1
ATOM 3481 O O . VAL B 2 61 ? -44.624 9.265 14.773 1.00 54.74 61 VAL B O 1
ATOM 3485 N N . VAL B 2 62 ? -45.196 9.608 12.615 1.00 49.49 62 VAL B N 1
ATOM 3486 C CA . VAL B 2 62 ? -45.168 11.067 12.701 1.00 47.70 62 VAL B CA 1
ATOM 3487 C C . VAL B 2 62 ? -46.061 11.580 13.836 1.00 45.78 62 VAL B C 1
ATOM 3488 O O . VAL B 2 62 ? -47.268 11.317 13.854 1.00 45.21 62 VAL B O 1
ATOM 3492 N N . GLY B 2 63 ? -45.459 12.290 14.787 1.00 81.86 63 GLY B N 1
ATOM 3493 C CA . GLY B 2 63 ? -46.195 12.852 15.907 1.00 77.71 63 GLY B CA 1
ATOM 3494 C C . GLY B 2 63 ? -46.784 14.205 15.560 1.00 72.54 63 GLY B C 1
ATOM 3495 O O . GLY B 2 63 ? -46.637 14.677 14.431 1.00 69.51 63 GLY B O 1
ATOM 3496 N N . GLN B 2 64 ? -47.444 14.832 16.531 1.00 72.11 64 GLN B N 1
ATOM 3497 C CA . GLN B 2 64 ? -48.112 16.111 16.304 1.00 72.57 64 GLN B CA 1
ATOM 3498 C C . GLN B 2 64 ? -47.132 17.204 15.876 1.00 67.59 64 GLN B C 1
ATOM 3499 O O . GLN B 2 64 ? -47.481 18.068 15.075 1.00 67.18 64 GLN B O 1
ATOM 3505 N N . GLU B 2 65 ? -45.912 17.159 16.409 1.00 66.08 65 GLU B N 1
ATOM 3506 C CA . GLU B 2 65 ? -44.848 18.063 15.974 1.00 67.31 65 GLU B CA 1
ATOM 3507 C C . GLU B 2 65 ? -44.626 17.929 14.471 1.00 61.98 65 GLU B C 1
ATOM 3508 O O . GLU B 2 65 ? -44.521 18.926 13.753 1.00 61.11 65 GLU B O 1
ATOM 3514 N N . GLY B 2 66 ? -44.548 16.683 14.009 1.00 56.79 66 GLY B N 1
ATOM 3515 C CA . GLY B 2 66 ? -44.278 16.387 12.614 1.00 51.49 66 GLY B CA 1
ATOM 3516 C C . GLY B 2 66 ? -45.427 16.699 11.671 1.00 50.00 66 GLY B C 1
ATOM 3517 O O . GLY B 2 66 ? -45.197 17.151 10.550 1.00 50.02 66 GLY B O 1
ATOM 3518 N N . LEU B 2 67 ? -46.659 16.448 12.111 1.00 53.36 67 LEU B N 1
ATOM 3519 C CA . LEU B 2 67 ? -47.832 16.758 11.292 1.00 57.59 67 LEU B CA 1
ATOM 3520 C C . LEU B 2 67 ? -47.913 18.250 10.976 1.00 59.05 67 LEU B C 1
ATOM 3521 O O . LEU B 2 67 ? -48.171 18.631 9.830 1.00 57.68 67 LEU B O 1
ATOM 3526 N N . ASP B 2 68 ? -47.697 19.077 11.998 1.00 63.66 68 ASP B N 1
ATOM 3527 C CA . ASP B 2 68 ? -47.628 20.530 11.839 1.00 69.57 68 ASP B CA 1
ATOM 3528 C C . ASP B 2 68 ? -46.634 20.900 10.751 1.00 65.01 68 ASP B C 1
ATOM 3529 O O . ASP B 2 68 ? -46.989 21.545 9.763 1.00 66.33 68 ASP B O 1
ATOM 3534 N N . LYS B 2 69 ? -45.385 20.484 10.956 1.00 59.66 69 LYS B N 1
ATOM 3535 C CA . LYS B 2 69 ? -44.289 20.779 10.041 1.00 62.09 69 LYS B CA 1
ATOM 3536 C C . LYS B 2 69 ? -44.640 20.370 8.615 1.00 60.09 69 LYS B C 1
ATOM 3537 O O . LYS B 2 69 ? -44.449 21.146 7.676 1.00 60.92 69 LYS B O 1
ATOM 3543 N N . VAL B 2 70 ? -45.171 19.157 8.470 1.00 55.12 70 VAL B N 1
ATOM 3544 C CA . VAL B 2 70 ? -45.630 18.656 7.177 1.00 50.99 70 VAL B CA 1
ATOM 3545 C C . VAL B 2 70 ? -46.700 19.557 6.566 1.00 50.44 70 VAL B C 1
ATOM 3546 O O . VAL B 2 70 ? -46.668 19.847 5.374 1.00 46.67 70 VAL B O 1
ATOM 3550 N N . PHE B 2 71 ? -47.646 20.008 7.376 1.00 51.70 71 PHE B N 1
ATOM 3551 C CA . PHE B 2 71 ? -48.693 20.871 6.846 1.00 59.06 71 PHE B CA 1
ATOM 3552 C C . PHE B 2 71 ? -48.179 22.282 6.603 1.00 60.65 71 PHE B C 1
ATOM 3553 O O . PHE B 2 71 ? -48.556 22.924 5.629 1.00 57.28 71 PHE B O 1
ATOM 3561 N N . GLN B 2 72 ? -47.292 22.742 7.478 1.00 66.91 72 GLN B N 1
ATOM 3562 C CA . GLN B 2 72 ? -46.600 24.014 7.292 1.00 71.38 72 GLN B CA 1
ATOM 3563 C C . GLN B 2 72 ? -45.796 24.049 5.986 1.00 69.70 72 GLN B C 1
ATOM 3564 O O . GLN B 2 72 ? -45.836 25.039 5.251 1.00 71.49 72 GLN B O 1
ATOM 3570 N N . VAL B 2 73 ? -45.075 22.972 5.690 1.00 65.18 73 VAL B N 1
ATOM 3571 C CA . VAL B 2 73 ? -44.269 22.940 4.473 1.00 61.57 73 VAL B CA 1
ATOM 3572 C C . VAL B 2 73 ? -45.131 22.803 3.206 1.00 56.11 73 VAL B C 1
ATOM 3573 O O . VAL B 2 73 ? -44.779 23.325 2.148 1.00 52.21 73 VAL B O 1
ATOM 3577 N N . LEU B 2 74 ? -46.276 22.136 3.331 1.00 53.18 74 LEU B N 1
ATOM 3578 C CA . LEU B 2 74 ? -47.213 22.012 2.215 1.00 51.02 74 LEU B CA 1
ATOM 3579 C C . LEU B 2 74 ? -47.889 23.347 1.874 1.00 57.59 74 LEU B C 1
ATOM 3580 O O . LEU B 2 74 ? -48.415 23.518 0.772 1.00 57.77 74 LEU B O 1
ATOM 3585 N N . ARG B 2 75 ? -47.873 24.286 2.819 1.00 60.01 75 ARG B N 1
ATOM 3586 C CA . ARG B 2 75 ? -48.503 25.593 2.622 1.00 64.11 75 ARG B CA 1
ATOM 3587 C C . ARG B 2 75 ? -47.496 26.693 2.281 1.00 65.20 75 ARG B C 1
ATOM 3588 O O . ARG B 2 75 ? -47.873 27.778 1.839 1.00 66.67 75 ARG B O 1
ATOM 3596 N N . ALA B 2 76 ? -46.216 26.406 2.489 1.00 68.31 76 ALA B N 1
ATOM 3597 C CA . ALA B 2 76 ? -45.155 27.396 2.298 1.00 74.09 76 ALA B CA 1
ATOM 3598 C C . ALA B 2 76 ? -45.041 27.899 0.856 1.00 78.72 76 ALA B C 1
ATOM 3599 O O . ALA B 2 76 ? -45.267 27.144 -0.092 1.00 77.99 76 ALA B O 1
ATOM 3601 N N . PRO B 2 77 ? -44.686 29.185 0.688 1.00 83.45 77 PRO B N 1
ATOM 3602 C CA . PRO B 2 77 ? -44.511 29.786 -0.641 1.00 85.69 77 PRO B CA 1
ATOM 3603 C C . PRO B 2 77 ? -43.304 29.223 -1.392 1.00 84.09 77 PRO B C 1
ATOM 3604 O O . PRO B 2 77 ? -42.166 29.567 -1.068 1.00 84.91 77 PRO B O 1
ATOM 3608 N N . TRP B 2 85 ? -35.803 21.918 -15.960 1.00 77.75 85 TRP B N 1
ATOM 3609 C CA . TRP B 2 85 ? -34.668 22.185 -15.082 1.00 80.52 85 TRP B CA 1
ATOM 3610 C C . TRP B 2 85 ? -34.130 20.887 -14.465 1.00 74.42 85 TRP B C 1
ATOM 3611 O O . TRP B 2 85 ? -34.755 20.295 -13.582 1.00 69.55 85 TRP B O 1
ATOM 3622 N N . SER B 2 86 ? -32.966 20.458 -14.945 1.00 75.29 86 SER B N 1
ATOM 3623 C CA . SER B 2 86 ? -32.282 19.269 -14.444 1.00 76.47 86 SER B CA 1
ATOM 3624 C C . SER B 2 86 ? -31.964 19.362 -12.951 1.00 76.18 86 SER B C 1
ATOM 3625 O O . SER B 2 86 ? -31.999 18.361 -12.236 1.00 73.04 86 SER B O 1
ATOM 3628 N N . ARG B 2 87 ? -31.634 20.569 -12.501 1.00 78.05 87 ARG B N 1
ATOM 3629 C CA . ARG B 2 87 ? -31.297 20.846 -11.106 1.00 76.69 87 ARG B CA 1
ATOM 3630 C C . ARG B 2 87 ? -32.462 20.495 -10.184 1.00 70.49 87 ARG B C 1
ATOM 3631 O O . ARG B 2 87 ? -32.305 19.741 -9.220 1.00 70.06 87 ARG B O 1
ATOM 3639 N N . ARG B 2 88 ? -33.630 21.052 -10.492 1.00 64.83 88 ARG B N 1
ATOM 3640 C CA . ARG B 2 88 ? -34.841 20.817 -9.715 1.00 61.06 88 ARG B CA 1
ATOM 3641 C C . ARG B 2 88 ? -35.251 19.341 -9.731 1.00 57.07 88 ARG B C 1
ATOM 3642 O O . ARG B 2 88 ? -35.692 18.803 -8.714 1.00 53.12 88 ARG B O 1
ATOM 3650 N N . TYR B 2 89 ? -35.088 18.688 -10.881 1.00 57.86 89 TYR B N 1
ATOM 3651 C CA . TYR B 2 89 ? -35.424 17.272 -11.006 1.00 55.99 89 TYR B CA 1
ATOM 3652 C C . TYR B 2 89 ? -34.572 16.433 -10.061 1.00 54.79 89 TYR B C 1
ATOM 3653 O O . TYR B 2 89 ? -35.089 15.569 -9.353 1.00 48.73 89 TYR B O 1
ATOM 3662 N N . LYS B 2 90 ? -33.266 16.688 -10.053 1.00 56.95 90 LYS B N 1
ATOM 3663 C CA . LYS B 2 90 ? -32.344 15.899 -9.241 1.00 58.09 90 LYS B CA 1
ATOM 3664 C C . LYS B 2 90 ? -32.464 16.194 -7.747 1.00 56.24 90 LYS B C 1
ATOM 3665 O O . LYS B 2 90 ? -32.219 15.323 -6.920 1.00 56.28 90 LYS B O 1
ATOM 3671 N N . ALA B 2 91 ? -32.839 17.423 -7.408 1.00 59.90 91 ALA B N 1
ATOM 3672 C CA . ALA B 2 91 ? -33.112 17.774 -6.018 1.00 62.02 91 ALA B CA 1
ATOM 3673 C C . ALA B 2 91 ? -34.298 16.963 -5.499 1.00 61.65 91 ALA B C 1
ATOM 3674 O O . ALA B 2 91 ? -34.233 16.364 -4.422 1.00 66.73 91 ALA B O 1
ATOM 3676 N N . ASN B 2 92 ? -35.382 16.955 -6.270 1.00 57.44 92 ASN B N 1
ATOM 3677 C CA . ASN B 2 92 ? -36.589 16.225 -5.900 1.00 56.18 92 ASN B CA 1
ATOM 3678 C C . ASN B 2 92 ? -36.367 14.712 -5.894 1.00 59.17 92 ASN B C 1
ATOM 3679 O O . ASN B 2 92 ? -36.920 13.995 -5.057 1.00 58.35 92 ASN B O 1
ATOM 3684 N N . LEU B 2 93 ? -35.555 14.238 -6.835 1.00 60.30 93 LEU B N 1
ATOM 3685 C CA . LEU B 2 93 ? -35.150 12.837 -6.875 1.00 64.38 93 LEU B CA 1
ATOM 3686 C C . LEU B 2 93 ? -34.507 12.444 -5.559 1.00 65.50 93 LEU B C 1
ATOM 3687 O O . LEU B 2 93 ? -34.704 11.338 -5.048 1.00 65.76 93 LEU B O 1
ATOM 3692 N N . GLU B 2 94 ? -33.713 13.370 -5.037 1.00 66.53 94 GLU B N 1
ATOM 3693 C CA . GLU B 2 94 ? -32.954 13.176 -3.814 1.00 69.37 94 GLU B CA 1
ATOM 3694 C C . GLU B 2 94 ? -33.851 13.216 -2.583 1.00 62.63 94 GLU B C 1
ATOM 3695 O O . GLU B 2 94 ? -33.582 12.540 -1.589 1.00 59.34 94 GLU B O 1
ATOM 3701 N N . LYS B 2 95 ? -34.913 14.012 -2.649 1.00 58.70 95 LYS B N 1
ATOM 3702 C CA . LYS B 2 95 ? -35.828 14.154 -1.521 1.00 53.94 95 LYS B CA 1
ATOM 3703 C C . LYS B 2 95 ? -36.680 12.899 -1.334 1.00 53.97 95 LYS B C 1
ATOM 3704 O O . LYS B 2 95 ? -36.873 12.424 -0.212 1.00 52.73 95 LYS B O 1
ATOM 3710 N N . LEU B 2 96 ? -37.178 12.366 -2.446 1.00 52.22 96 LEU B N 1
ATOM 3711 C CA . LEU B 2 96 ? -37.943 11.125 -2.436 1.00 55.89 96 LEU B CA 1
ATOM 3712 C C . LEU B 2 96 ? -37.078 9.986 -1.913 1.00 60.51 96 LEU B C 1
ATOM 3713 O O . LEU B 2 96 ? -37.551 9.097 -1.207 1.00 58.78 96 LEU B O 1
ATOM 3718 N N . ALA B 2 97 ? -35.800 10.031 -2.269 1.00 66.91 97 ALA B N 1
ATOM 3719 C CA . ALA B 2 97 ? -34.836 9.039 -1.818 1.00 75.17 97 ALA B CA 1
ATOM 3720 C C . ALA B 2 97 ? -34.746 8.992 -0.293 1.00 77.49 97 ALA B C 1
ATOM 3721 O O . ALA B 2 97 ? -34.809 7.917 0.305 1.00 81.57 97 ALA B O 1
ATOM 3723 N N . SER B 2 98 ? -34.617 10.162 0.328 1.00 74.68 98 SER B N 1
ATOM 3724 C CA . SER B 2 98 ? -34.350 10.266 1.768 1.00 75.14 98 SER B CA 1
ATOM 3725 C C . SER B 2 98 ? -35.456 9.720 2.680 1.00 70.94 98 SER B C 1
ATOM 3726 O O . SER B 2 98 ? -35.254 9.584 3.890 1.00 68.66 98 SER B O 1
ATOM 3729 N N . GLY B 2 99 ? -36.626 9.428 2.116 1.00 68.71 99 GLY B N 1
ATOM 3730 C CA . GLY B 2 99 ? -37.730 8.895 2.900 1.00 72.44 99 GLY B CA 1
ATOM 3731 C C . GLY B 2 99 ? -38.232 9.836 3.987 1.00 76.63 99 GLY B C 1
ATOM 3732 O O . GLY B 2 99 ? -39.088 9.467 4.797 1.00 80.37 99 GLY B O 1
ATOM 3733 N N . ASP B 2 100 ? -37.686 11.050 4.004 1.00 74.33 100 ASP B N 1
ATOM 3734 C CA . ASP B 2 100 ? -38.095 12.087 4.939 1.00 71.37 100 ASP B CA 1
ATOM 3735 C C . ASP B 2 100 ? -39.416 12.671 4.461 1.00 66.28 100 ASP B C 1
ATOM 3736 O O . ASP B 2 100 ? -39.502 13.237 3.368 1.00 63.60 100 ASP B O 1
ATOM 3741 N N . VAL B 2 101 ? -40.436 12.537 5.301 1.00 62.25 101 VAL B N 1
ATOM 3742 C CA . VAL B 2 101 ? -41.784 12.986 4.975 1.00 59.16 101 VAL B CA 1
ATOM 3743 C C . VAL B 2 101 ? -41.841 14.498 4.696 1.00 56.80 101 VAL B C 1
ATOM 3744 O O . VAL B 2 101 ? -42.699 14.962 3.941 1.00 56.43 101 VAL B O 1
ATOM 3748 N N . ASN B 2 102 ? -40.916 15.255 5.286 1.00 55.54 102 ASN B N 1
ATOM 3749 C CA . ASN B 2 102 ? -40.830 16.694 5.040 1.00 55.35 102 ASN B CA 1
ATOM 3750 C C . ASN B 2 102 ? -40.319 16.983 3.629 1.00 54.65 102 ASN B C 1
ATOM 3751 O O . ASN B 2 102 ? -40.763 17.926 2.973 1.00 56.43 102 ASN B O 1
ATOM 3756 N N . LYS B 2 103 ? -39.381 16.159 3.173 1.00 54.88 103 LYS B N 1
ATOM 3757 C CA . LYS B 2 103 ? -38.827 16.274 1.827 1.00 54.12 103 LYS B CA 1
ATOM 3758 C C . LYS B 2 103 ? -39.859 15.869 0.783 1.00 51.57 103 LYS B C 1
ATOM 3759 O O . LYS B 2 103 ? -40.066 16.576 -0.206 1.00 51.86 103 LYS B O 1
ATOM 3765 N N . VAL B 2 104 ? -40.494 14.721 1.016 1.00 48.86 104 VAL B N 1
ATOM 3766 C CA . VAL B 2 104 ? -41.581 14.229 0.173 1.00 46.54 104 VAL B CA 1
ATOM 3767 C C . VAL B 2 104 ? -42.657 15.298 0.053 1.00 42.27 104 VAL B C 1
ATOM 3768 O O . VAL B 2 104 ? -43.180 15.553 -1.033 1.00 44.73 104 VAL B O 1
ATOM 3772 N N . ALA B 2 105 ? -42.966 15.930 1.180 1.00 39.90 105 ALA B N 1
ATOM 3773 C CA . ALA B 2 105 ? -43.925 17.025 1.221 1.00 37.51 105 ALA B CA 1
ATOM 3774 C C . ALA B 2 105 ? -43.531 18.155 0.267 1.00 37.96 105 ALA B C 1
ATOM 3775 O O . ALA B 2 105 ? -44.364 18.637 -0.504 1.00 42.37 105 ALA B O 1
ATOM 3777 N N . GLU B 2 106 ? -42.267 18.574 0.325 1.00 37.22 106 GLU B N 1
ATOM 3778 C CA . GLU B 2 106 ? -41.752 19.607 -0.577 1.00 42.75 106 GLU B CA 1
ATOM 3779 C C . GLU B 2 106 ? -41.906 19.200 -2.040 1.00 41.62 106 GLU B C 1
ATOM 3780 O O . GLU B 2 106 ? -42.260 20.021 -2.889 1.00 42.14 106 GLU B O 1
ATOM 3786 N N . VAL B 2 107 ? -41.630 17.930 -2.326 1.00 37.44 107 VAL B N 1
ATOM 3787 C CA . VAL B 2 107 ? -41.762 17.403 -3.680 1.00 34.63 107 VAL B CA 1
ATOM 3788 C C . VAL B 2 107 ? -43.218 17.444 -4.136 1.00 33.46 107 VAL B C 1
ATOM 3789 O O . VAL B 2 107 ? -43.522 17.982 -5.205 1.00 32.08 107 VAL B O 1
ATOM 3793 N N . VAL B 2 108 ? -44.109 16.883 -3.318 1.00 31.89 108 VAL B N 1
ATOM 3794 C CA . VAL B 2 108 ? -45.543 16.921 -3.596 1.00 34.05 108 VAL B CA 1
ATOM 3795 C C . VAL B 2 108 ? -45.994 18.353 -3.845 1.00 39.06 108 VAL B C 1
ATOM 3796 O O . VAL B 2 108 ? -46.650 18.638 -4.846 1.00 40.68 108 VAL B O 1
ATOM 3800 N N . ARG B 2 109 ? -45.626 19.249 -2.933 1.00 39.87 109 ARG B N 1
ATOM 3801 C CA . ARG B 2 109 ? -46.024 20.655 -3.015 1.00 39.57 109 ARG B CA 1
ATOM 3802 C C . ARG B 2 109 ? -45.587 21.301 -4.328 1.00 42.50 109 ARG B C 1
ATOM 3803 O O . ARG B 2 109 ? -46.405 21.879 -5.044 1.00 45.84 109 ARG B O 1
ATOM 3811 N N . ASP B 2 110 ? -44.302 21.187 -4.651 1.00 43.91 110 ASP B N 1
ATOM 3812 C CA . ASP B 2 110 ? -43.750 21.863 -5.825 1.00 43.23 110 ASP B CA 1
ATOM 3813 C C . ASP B 2 110 ? -44.255 21.290 -7.151 1.00 39.78 110 ASP B C 1
ATOM 3814 O O . ASP B 2 110 ? -44.572 22.037 -8.078 1.00 39.25 110 ASP B O 1
ATOM 3819 N N . LEU B 2 111 ? -44.329 19.963 -7.235 1.00 37.35 111 LEU B N 1
ATOM 3820 C CA . LEU B 2 111 ? -44.796 19.296 -8.453 1.00 34.09 111 LEU B CA 1
ATOM 3821 C C . LEU B 2 111 ? -46.291 19.491 -8.683 1.00 33.39 111 LEU B C 1
ATOM 3822 O O . LEU B 2 111 ? -46.729 19.698 -9.811 1.00 36.36 111 LEU B O 1
ATOM 3827 N N . TRP B 2 112 ? -47.073 19.421 -7.611 1.00 37.61 112 TRP B N 1
ATOM 3828 C CA . TRP B 2 112 ? -48.521 19.595 -7.711 1.00 45.58 112 TRP B CA 1
ATOM 3829 C C . TRP B 2 112 ? -48.884 20.997 -8.192 1.00 46.70 112 TRP B C 1
ATOM 3830 O O . TRP B 2 112 ? -49.778 21.157 -9.023 1.00 50.40 112 TRP B O 1
ATOM 3841 N N . ARG B 2 113 ? -48.192 22.006 -7.666 1.00 45.14 113 ARG B N 1
ATOM 3842 C CA . ARG B 2 113 ? -48.434 23.394 -8.056 1.00 46.02 113 ARG B CA 1
ATOM 3843 C C . ARG B 2 113 ? -48.085 23.623 -9.517 1.00 48.83 113 ARG B C 1
ATOM 3844 O O . ARG B 2 113 ? -48.740 24.403 -10.205 1.00 50.44 113 ARG B O 1
ATOM 3852 N N . ARG B 2 114 ? -47.040 22.948 -9.984 1.00 53.37 114 ARG B N 1
ATOM 3853 C CA . ARG B 2 114 ? -46.650 23.035 -11.386 1.00 57.78 114 ARG B CA 1
ATOM 3854 C C . ARG B 2 114 ? -47.636 22.296 -12.289 1.00 58.25 114 ARG B C 1
ATOM 3855 O O . ARG B 2 114 ? -47.841 22.680 -13.440 1.00 57.64 114 ARG B O 1
ATOM 3863 N N . ASP B 2 115 ? -48.247 21.241 -11.757 1.00 58.48 115 ASP B N 1
ATOM 3864 C CA . ASP B 2 115 ? -49.201 20.427 -12.511 1.00 62.12 115 ASP B CA 1
ATOM 3865 C C . ASP B 2 115 ? -50.522 21.166 -12.721 1.00 68.37 115 ASP B C 1
ATOM 3866 O O . ASP B 2 115 ? -51.277 20.861 -13.646 1.00 71.25 115 ASP B O 1
ATOM 3871 N N . GLN B 2 116 ? -50.789 22.142 -11.859 1.00 69.78 116 GLN B N 1
ATOM 3872 C CA . GLN B 2 116 ? -51.973 22.985 -11.984 1.00 75.60 116 GLN B CA 1
ATOM 3873 C C . GLN B 2 116 ? -51.832 23.942 -13.157 1.00 81.55 116 GLN B C 1
ATOM 3874 O O . GLN B 2 116 ? -52.824 24.421 -13.706 1.00 84.74 116 GLN B O 1
ATOM 3880 N N . GLU B 2 117 ? -50.587 24.216 -13.533 1.00 83.49 117 GLU B N 1
ATOM 3881 C CA . GLU B 2 117 ? -50.287 25.223 -14.541 1.00 87.01 117 GLU B CA 1
ATOM 3882 C C . GLU B 2 117 ? -49.640 24.604 -15.778 1.00 87.71 117 GLU B C 1
ATOM 3883 O O . GLU B 2 117 ? -50.314 23.946 -16.573 1.00 90.87 117 GLU B O 1
ATOM 3889 N N . ARG B 2 118 ? -48.332 24.804 -15.924 1.00 87.25 118 ARG B N 1
ATOM 3890 C CA . ARG B 2 118 ? -47.576 24.313 -17.079 1.00 88.21 118 ARG B CA 1
ATOM 3891 C C . ARG B 2 118 ? -47.774 22.825 -17.377 1.00 81.70 118 ARG B C 1
ATOM 3892 O O . ARG B 2 118 ? -47.518 22.366 -18.493 1.00 80.98 118 ARG B O 1
ATOM 3900 N N . GLY B 2 119 ? -48.220 22.077 -16.373 1.00 74.40 119 GLY B N 1
ATOM 3901 C CA . GLY B 2 119 ? -48.316 20.636 -16.485 1.00 69.32 119 GLY B CA 1
ATOM 3902 C C . GLY B 2 119 ? -46.945 20.008 -16.322 1.00 65.67 119 GLY B C 1
ATOM 3903 O O . GLY B 2 119 ? -45.921 20.658 -16.543 1.00 67.25 119 GLY B O 1
ATOM 3904 N N . LEU B 2 120 ? -46.921 18.739 -15.936 1.00 60.89 120 LEU B N 1
ATOM 3905 C CA . LEU B 2 120 ? -45.661 18.046 -15.693 1.00 57.38 120 LEU B CA 1
ATOM 3906 C C . LEU B 2 120 ? -45.211 17.251 -16.917 1.00 59.92 120 LEU B C 1
ATOM 3907 O O . LEU B 2 120 ? -45.971 17.076 -17.872 1.00 66.31 120 LEU B O 1
ATOM 3912 N N . SER B 2 121 ? -43.964 16.786 -16.889 1.00 55.20 121 SER B N 1
ATOM 3913 C CA . SER B 2 121 ? -43.503 15.783 -17.841 1.00 51.66 121 SER B CA 1
ATOM 3914 C C . SER B 2 121 ? -43.992 14.424 -17.351 1.00 45.30 121 SER B C 1
ATOM 3915 O O . SER B 2 121 ? -44.300 14.261 -16.163 1.00 39.94 121 SER B O 1
ATOM 3918 N N . ALA B 2 122 ? -44.074 13.456 -18.260 1.00 42.30 122 ALA B N 1
ATOM 3919 C CA . ALA B 2 122 ? -44.501 12.105 -17.902 1.00 40.24 122 ALA B CA 1
ATOM 3920 C C . ALA B 2 122 ? -43.667 11.582 -16.738 1.00 41.96 122 ALA B C 1
ATOM 3921 O O . ALA B 2 122 ? -44.195 10.989 -15.798 1.00 43.22 122 ALA B O 1
ATOM 3923 N N . GLY B 2 123 ? -42.362 11.827 -16.802 1.00 41.43 123 GLY B N 1
ATOM 3924 C CA . GLY B 2 123 ? -41.462 11.469 -15.722 1.00 42.61 123 GLY B CA 1
ATOM 3925 C C . GLY B 2 123 ? -41.804 12.154 -14.408 1.00 44.23 123 GLY B C 1
ATOM 3926 O O . GLY B 2 123 ? -41.674 11.553 -13.337 1.00 47.27 123 GLY B O 1
ATOM 3927 N N . GLU B 2 124 ? -42.241 13.408 -14.480 1.00 40.19 124 GLU B N 1
ATOM 3928 C CA . GLU B 2 124 ? -42.582 14.162 -13.273 1.00 40.51 124 GLU B CA 1
ATOM 3929 C C . GLU B 2 124 ? -43.937 13.773 -12.689 1.00 39.52 124 GLU B C 1
ATOM 3930 O O . GLU B 2 124 ? -44.108 13.768 -11.466 1.00 42.25 124 GLU B O 1
ATOM 3936 N N . LYS B 2 125 ? -44.898 13.462 -13.557 1.00 41.25 125 LYS B N 1
ATOM 3937 C CA . LYS B 2 125 ? -46.202 12.981 -13.101 1.00 45.56 125 LYS B CA 1
ATOM 3938 C C . LYS B 2 125 ? -46.010 11.696 -12.310 1.00 45.57 125 LYS B C 1
ATOM 3939 O O . LYS B 2 125 ? -46.675 11.471 -11.301 1.00 45.22 125 LYS B O 1
ATOM 3945 N N . ARG B 2 126 ? -45.090 10.855 -12.776 1.00 42.05 126 ARG B N 1
ATOM 3946 C CA . ARG B 2 126 ? -44.748 9.635 -12.055 1.00 42.88 126 ARG B CA 1
ATOM 3947 C C . ARG B 2 126 ? -44.094 9.958 -10.714 1.00 42.68 126 ARG B C 1
ATOM 3948 O O . ARG B 2 126 ? -44.376 9.312 -9.708 1.00 45.51 126 ARG B O 1
ATOM 3956 N N . MET B 2 127 ? -43.226 10.963 -10.701 1.00 42.10 127 MET B N 1
ATOM 3957 C CA . MET B 2 127 ? -42.551 11.367 -9.472 1.00 46.60 127 MET B CA 1
ATOM 3958 C C . MET B 2 127 ? -43.571 11.915 -8.469 1.00 44.90 127 MET B C 1
ATOM 3959 O O . MET B 2 127 ? -43.519 11.607 -7.275 1.00 44.39 127 MET B O 1
ATOM 3964 N N . LEU B 2 128 ? -44.512 12.712 -8.969 1.00 39.97 128 LEU B N 1
ATOM 3965 C CA . LEU B 2 128 ? -45.549 13.299 -8.127 1.00 41.13 128 LEU B CA 1
ATOM 3966 C C . LEU B 2 128 ? -46.489 12.235 -7.570 1.00 45.09 128 LEU B C 1
ATOM 3967 O O . LEU B 2 128 ? -46.782 12.222 -6.375 1.00 45.82 128 LEU B O 1
ATOM 3972 N N . ALA B 2 129 ? -46.960 11.347 -8.441 1.00 44.12 129 ALA B N 1
ATOM 3973 C CA . ALA B 2 129 ? -47.877 10.289 -8.028 1.00 42.88 129 ALA B CA 1
ATOM 3974 C C . ALA B 2 129 ? -47.251 9.393 -6.962 1.00 49.50 129 ALA B C 1
ATOM 3975 O O . ALA B 2 129 ? -47.938 8.920 -6.054 1.00 52.62 129 ALA B O 1
ATOM 3977 N N . LYS B 2 130 ? -45.948 9.158 -7.079 1.00 51.49 130 LYS B N 1
ATOM 3978 C CA . LYS B 2 130 ? -45.236 8.364 -6.083 1.00 52.86 130 LYS B CA 1
ATOM 3979 C C . LYS B 2 130 ? -45.058 9.100 -4.760 1.00 49.00 130 LYS B C 1
ATOM 3980 O O . LYS B 2 130 ? -45.183 8.503 -3.692 1.00 48.32 130 LYS B O 1
ATOM 3986 N N . ALA B 2 131 ? -44.742 10.389 -4.835 1.00 46.54 131 ALA B N 1
ATOM 3987 C CA . ALA B 2 131 ? -44.553 11.198 -3.637 1.00 45.92 131 ALA B CA 1
ATOM 3988 C C . ALA B 2 131 ? -45.834 11.247 -2.808 1.00 43.62 131 ALA B C 1
ATOM 3989 O O . ALA B 2 131 ? -45.789 11.144 -1.582 1.00 43.15 131 ALA B O 1
ATOM 3991 N N . ARG B 2 132 ? -46.972 11.401 -3.481 1.00 44.31 132 ARG B N 1
ATOM 3992 C CA . ARG B 2 132 ? -48.268 11.364 -2.805 1.00 51.78 132 ARG B CA 1
ATOM 3993 C C . ARG B 2 132 ? -48.504 10.026 -2.109 1.00 52.34 132 ARG B C 1
ATOM 3994 O O . ARG B 2 132 ? -48.940 9.998 -0.959 1.00 49.06 132 ARG B O 1
ATOM 4002 N N . GLN B 2 133 ? -48.229 8.929 -2.816 1.00 53.67 133 GLN B N 1
ATOM 4003 C CA . GLN B 2 133 ? -48.337 7.583 -2.251 1.00 58.22 133 GLN B CA 1
ATOM 4004 C C . GLN B 2 133 ? -47.627 7.514 -0.902 1.00 54.75 133 GLN B C 1
ATOM 4005 O O . GLN B 2 133 ? -48.221 7.136 0.109 1.00 55.37 133 GLN B O 1
ATOM 4011 N N . ILE B 2 134 ? -46.357 7.909 -0.902 1.00 50.01 134 ILE B N 1
ATOM 4012 C CA . ILE B 2 134 ? -45.539 7.944 0.304 1.00 47.35 134 ILE B CA 1
ATOM 4013 C C . ILE B 2 134 ? -46.155 8.854 1.366 1.00 44.57 134 ILE B C 1
ATOM 4014 O O . ILE B 2 134 ? -46.280 8.475 2.535 1.00 46.76 134 ILE B O 1
ATOM 4019 N N . LEU B 2 135 ? -46.546 10.052 0.946 1.00 39.30 135 LEU B N 1
ATOM 4020 C CA . LEU B 2 135 ? -47.046 11.070 1.868 1.00 40.61 135 LEU B CA 1
ATOM 4021 C C . LEU B 2 135 ? -48.357 10.693 2.560 1.00 43.62 135 LEU B C 1
ATOM 4022 O O . LEU B 2 135 ? -48.500 10.910 3.768 1.00 42.31 135 LEU B O 1
ATOM 4027 N N . VAL B 2 136 ? -49.313 10.141 1.812 1.00 46.97 136 VAL B N 1
ATOM 4028 C CA . VAL B 2 136 ? -50.594 9.771 2.422 1.00 55.91 136 VAL B CA 1
ATOM 4029 C C . VAL B 2 136 ? -50.435 8.526 3.288 1.00 57.42 136 VAL B C 1
ATOM 4030 O O . VAL B 2 136 ? -51.161 8.349 4.266 1.00 60.30 136 VAL B O 1
ATOM 4034 N N . GLY B 2 137 ? -49.481 7.672 2.927 1.00 57.21 137 GLY B N 1
ATOM 4035 C CA . GLY B 2 137 ? -49.174 6.506 3.734 1.00 62.04 137 GLY B CA 1
ATOM 4036 C C . GLY B 2 137 ? -48.721 6.969 5.104 1.00 62.82 137 GLY B C 1
ATOM 4037 O O . GLY B 2 137 ? -49.143 6.434 6.134 1.00 62.31 137 GLY B O 1
ATOM 4038 N N . GLU B 2 138 ? -47.875 7.995 5.107 1.00 60.32 138 GLU B N 1
ATOM 4039 C CA . GLU B 2 138 ? -47.385 8.584 6.345 1.00 58.28 138 GLU B CA 1
ATOM 4040 C C . GLU B 2 138 ? -48.461 9.366 7.092 1.00 56.71 138 GLU B C 1
ATOM 4041 O O . GLU B 2 138 ? -48.559 9.263 8.316 1.00 57.43 138 GLU B O 1
ATOM 4047 N N . LEU B 2 139 ? -49.264 10.142 6.366 1.00 55.00 139 LEU B N 1
ATOM 4048 C CA . LEU B 2 139 ? -50.354 10.892 6.993 1.00 59.29 139 LEU B CA 1
ATOM 4049 C C . LEU B 2 139 ? -51.376 9.947 7.615 1.00 60.36 139 LEU B C 1
ATOM 4050 O O . LEU B 2 139 ? -51.830 10.175 8.738 1.00 61.64 139 LEU B O 1
ATOM 4055 N N . ALA B 2 140 ? -51.748 8.905 6.875 1.00 58.31 140 ALA B N 1
ATOM 4056 C CA . ALA B 2 140 ? -52.734 7.937 7.351 1.00 63.48 140 ALA B CA 1
ATOM 4057 C C . ALA B 2 140 ? -52.375 7.405 8.738 1.00 67.59 140 ALA B C 1
ATOM 4058 O O . ALA B 2 140 ? -53.220 7.369 9.632 1.00 69.14 140 ALA B O 1
ATOM 4060 N N . LEU B 2 141 ? -51.118 7.002 8.912 1.00 68.75 141 LEU B N 1
ATOM 4061 C CA . LEU B 2 141 ? -50.625 6.541 10.212 1.00 72.76 141 LEU B CA 1
ATOM 4062 C C . LEU B 2 141 ? -50.641 7.647 11.277 1.00 73.12 141 LEU B C 1
ATOM 4063 O O . LEU B 2 141 ? -50.968 7.394 12.438 1.00 72.23 141 LEU B O 1
ATOM 4068 N N . ALA B 2 142 ? -50.293 8.867 10.871 1.00 73.44 142 ALA B N 1
ATOM 4069 C CA . ALA B 2 142 ? -50.178 10.004 11.792 1.00 75.99 142 ALA B CA 1
ATOM 4070 C C . ALA B 2 142 ? -51.521 10.460 12.375 1.00 81.80 142 ALA B C 1
ATOM 4071 O O . ALA B 2 142 ? -51.599 10.855 13.541 1.00 83.29 142 ALA B O 1
ATOM 4073 N N . GLU B 2 143 ? -52.569 10.417 11.557 1.00 86.01 143 GLU B N 1
ATOM 4074 C CA . GLU B 2 143 ? -53.914 10.744 12.022 1.00 93.53 143 GLU B CA 1
ATOM 4075 C C . GLU B 2 143 ? -54.717 9.476 12.313 1.00 98.10 143 GLU B C 1
ATOM 4076 O O . GLU B 2 143 ? -55.946 9.515 12.389 1.00 99.40 143 GLU B O 1
ATOM 4082 N N . SER B 2 144 ? -54.003 8.361 12.472 1.00 99.51 144 SER B N 1
ATOM 4083 C CA . SER B 2 144 ? -54.594 7.055 12.785 1.00 103.61 144 SER B CA 1
ATOM 4084 C C . SER B 2 144 ? -55.797 6.681 11.911 1.00 107.29 144 SER B C 1
ATOM 4085 O O . SER B 2 144 ? -56.760 6.076 12.387 1.00 109.53 144 SER B O 1
ATOM 4088 N N . THR B 2 145 ? -55.730 7.043 10.633 1.00 108.99 145 THR B N 1
ATOM 4089 C CA . THR B 2 145 ? -56.763 6.681 9.665 1.00 114.56 145 THR B CA 1
ATOM 4090 C C . THR B 2 145 ? -56.188 5.729 8.619 1.00 122.11 145 THR B C 1
ATOM 4091 O O . THR B 2 145 ? -55.001 5.407 8.658 1.00 119.65 145 THR B O 1
ATOM 4095 N N . ASP B 2 146 ? -57.019 5.274 7.687 1.00 82.05 146 ASP B N 1
ATOM 4096 C CA . ASP B 2 146 ? -56.570 4.246 6.751 1.00 91.66 146 ASP B CA 1
ATOM 4097 C C . ASP B 2 146 ? -56.797 4.560 5.268 1.00 96.22 146 ASP B C 1
ATOM 4098 O O . ASP B 2 146 ? -57.788 4.133 4.671 1.00 96.14 146 ASP B O 1
ATOM 4103 N N . ASP B 2 147 ? -55.853 5.315 4.704 1.00 99.28 147 ASP B N 1
ATOM 4104 C CA . ASP B 2 147 ? -55.698 5.529 3.257 1.00 101.42 147 ASP B CA 1
ATOM 4105 C C . ASP B 2 147 ? -56.971 5.746 2.432 1.00 100.23 147 ASP B C 1
ATOM 4106 O O . ASP B 2 147 ? -57.217 5.041 1.455 1.00 101.20 147 ASP B O 1
ATOM 4111 N N . ALA B 2 148 ? -57.764 6.734 2.820 1.00 96.66 148 ALA B N 1
ATOM 4112 C CA . ALA B 2 148 ? -58.921 7.136 2.034 1.00 93.40 148 ALA B CA 1
ATOM 4113 C C . ALA B 2 148 ? -59.244 8.573 2.392 1.00 90.26 148 ALA B C 1
ATOM 4114 O O . ALA B 2 148 ? -59.611 9.378 1.535 1.00 88.27 148 ALA B O 1
ATOM 4116 N N . LYS B 2 149 ? -59.087 8.878 3.677 1.00 90.16 149 LYS B N 1
ATOM 4117 C CA . LYS B 2 149 ? -59.353 10.205 4.217 1.00 90.27 149 LYS B CA 1
ATOM 4118 C C . LYS B 2 149 ? -58.063 11.013 4.336 1.00 88.07 149 LYS B C 1
ATOM 4119 O O . LYS B 2 149 ? -58.090 12.235 4.490 1.00 86.91 149 LYS B O 1
ATOM 4125 N N . ALA B 2 150 ? -56.934 10.316 4.255 1.00 86.69 150 ALA B N 1
ATOM 4126 C CA . ALA B 2 150 ? -55.619 10.946 4.300 1.00 85.28 150 ALA B CA 1
ATOM 4127 C C . ALA B 2 150 ? -55.373 11.834 3.073 1.00 81.93 150 ALA B C 1
ATOM 4128 O O . ALA B 2 150 ? -54.971 12.996 3.203 1.00 79.16 150 ALA B O 1
ATOM 4130 N N . GLU B 2 151 ? -55.616 11.273 1.888 1.00 81.16 151 GLU B N 1
ATOM 4131 C CA . GLU B 2 151 ? -55.460 11.991 0.621 1.00 81.50 151 GLU B CA 1
ATOM 4132 C C . GLU B 2 151 ? -56.428 13.167 0.551 1.00 75.74 151 GLU B C 1
ATOM 4133 O O . GLU B 2 151 ? -56.131 14.207 -0.046 1.00 72.03 151 GLU B O 1
ATOM 4139 N N . THR B 2 152 ? -57.592 12.982 1.167 1.00 73.23 152 THR B N 1
ATOM 4140 C CA . THR B 2 152 ? -58.630 13.999 1.190 1.00 71.83 152 THR B CA 1
ATOM 4141 C C . THR B 2 152 ? -58.115 15.166 2.014 1.00 68.85 152 THR B C 1
ATOM 4142 O O . THR B 2 152 ? -58.259 16.323 1.628 1.00 67.39 152 THR B O 1
ATOM 4146 N N . ILE B 2 153 ? -57.501 14.846 3.148 1.00 68.06 153 ILE B N 1
ATOM 4147 C CA . ILE B 2 153 ? -56.835 15.850 3.964 1.00 67.94 153 ILE B CA 1
ATOM 4148 C C . ILE B 2 153 ? -55.739 16.548 3.146 1.00 65.74 153 ILE B C 1
ATOM 4149 O O . ILE B 2 153 ? -55.611 17.772 3.189 1.00 64.22 153 ILE B O 1
ATOM 4154 N N . LEU B 2 154 ? -54.969 15.769 2.386 1.00 63.38 154 LEU B N 1
ATOM 4155 C CA . LEU B 2 154 ? -53.890 16.319 1.562 1.00 61.15 154 LEU B CA 1
ATOM 4156 C C . LEU B 2 154 ? -54.407 17.330 0.537 1.00 61.97 154 LEU B C 1
ATOM 4157 O O . LEU B 2 154 ? -53.884 18.442 0.441 1.00 59.35 154 LEU B O 1
ATOM 4162 N N . ASP B 2 155 ? -55.433 16.938 -0.217 1.00 65.56 155 ASP B N 1
ATOM 4163 C CA . ASP B 2 155 ? -56.020 17.793 -1.248 1.00 70.05 155 ASP B CA 1
ATOM 4164 C C . ASP B 2 155 ? -56.506 19.119 -0.668 1.00 71.70 155 ASP B C 1
ATOM 4165 O O . ASP B 2 155 ? -56.234 20.190 -1.215 1.00 69.10 155 ASP B O 1
ATOM 4170 N N . GLU B 2 156 ? -57.227 19.034 0.444 1.00 74.75 156 GLU B N 1
ATOM 4171 C CA . GLU B 2 156 ? -57.748 20.219 1.111 1.00 77.49 156 GLU B CA 1
ATOM 4172 C C . GLU B 2 156 ? -56.625 21.103 1.654 1.00 75.43 156 GLU B C 1
ATOM 4173 O O . GLU B 2 156 ? -56.713 22.330 1.600 1.00 73.91 156 GLU B O 1
ATOM 4179 N N . VAL B 2 157 ? -55.571 20.477 2.170 1.00 75.19 157 VAL B N 1
ATOM 4180 C CA . VAL B 2 157 ? -54.362 21.204 2.547 1.00 75.26 157 VAL B CA 1
ATOM 4181 C C . VAL B 2 157 ? -53.746 21.851 1.302 1.00 73.92 157 VAL B C 1
ATOM 4182 O O . VAL B 2 157 ? -53.254 22.981 1.353 1.00 73.49 157 VAL B O 1
ATOM 4186 N N . LEU B 2 158 ? -53.805 21.136 0.179 1.00 72.73 158 LEU B N 1
ATOM 4187 C CA . LEU B 2 158 ? -53.259 21.625 -1.091 1.00 72.78 158 LEU B CA 1
ATOM 4188 C C . LEU B 2 158 ? -54.121 22.704 -1.752 1.00 74.24 158 LEU B C 1
ATOM 4189 O O . LEU B 2 158 ? -53.604 23.729 -2.196 1.00 73.16 158 LEU B O 1
ATOM 4194 N N . ALA B 2 159 ? -55.428 22.466 -1.822 1.00 77.91 159 ALA B N 1
ATOM 4195 C CA . ALA B 2 159 ? -56.358 23.422 -2.424 1.00 79.98 159 ALA B CA 1
ATOM 4196 C C . ALA B 2 159 ? -56.356 24.756 -1.676 1.00 81.11 159 ALA B C 1
ATOM 4197 O O . ALA B 2 159 ? -56.376 25.827 -2.289 1.00 80.89 159 ALA B O 1
ATOM 4199 N N . ALA B 2 160 ? -56.330 24.681 -0.350 1.00 81.78 160 ALA B N 1
ATOM 4200 C CA . ALA B 2 160 ? -56.283 25.872 0.49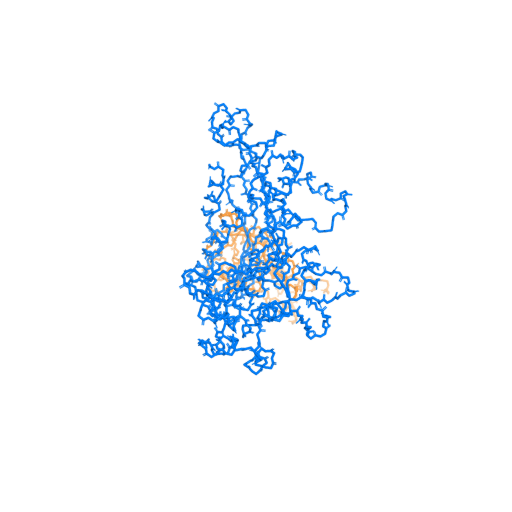0 1.00 83.42 160 ALA B CA 1
ATOM 4201 C C . ALA B 2 160 ? -54.867 26.434 0.586 1.00 84.05 160 ALA B C 1
ATOM 4202 O O . ALA B 2 160 ? -54.148 26.523 -0.410 1.00 84.22 160 ALA B O 1
#

Secondary structure (DSSP, 8-state):
-B-SS--HHHHHHHHHHHTT-HHHHHHHHHHT-SS---HHHHHHHHHPPEE-TTSSEEEEEEEEEE---SS-HHHHHHTT---EEEEEEEEEEEETTTTEEEEEEEEEEEEEPBPTTS-EEETTEEE-PPPEEEEPSEEEEEEEE-TTT--EEEEEEEE-SBS--EEEEE-TTS-EEEEETT---EEHHHHHHHTT--HHHHHHHHTT-HHHHHHHHH----HHHHHHHHHHHHHSTTS---HHHHHHHHHHHHSSTTT-B-HHHHHHHHHHHHT-STT------S--HHHHHHHHHHHHHHHTT--EE--TTS--EE-------STTSEEEE-HHHHHHHHHHHHHHHHHHHHHHHHHHS-TTT--HHHH---HHHHHHHHHHT-/---TT-EEEETTTEEEEEEEEEE----EEEEEEETTTTEEEEEEGGGTTTTT------HHHHHHHHHHHH---HHHHHHHHHHHHTT-HHHHHHHHHHHHHHHTTT---HHHHHHHHHHHHHHHHHHHHHTT--SSSHHHHHHHHHH-

CATH classification: 3.90.1110.10

B-factor: mean 44.17, std 19.58, range [16.73, 122.11]

Solvent-accessible surface area: 27553 Å² total; per-residue (Å²): 81,28,20,192,174,62,136,96,99,59,9,30,82,11,3,44,63,1,30,18,12,102,166,26,112,116,43,0,74,152,156,51,61,142,118,45,47,0,0,3,54,40,2,6,143,7,9,18,57,4,80,20,121,84,41,26,14,15,0,35,9,58,81,26,81,49,85,129,54,136,12,70,24,94,66,0,78,123,136,100,69,42,32,3,2,23,10,48,2,36,0,57,0,48,4,92,118,26,20,5,16,1,18,11,65,3,84,5,6,59,5,8,19,27,11,151,141,8,11,0,0,13,96,12,73,68,93,88,28,65,0,52,69,29,76,10,5,0,9,15,1,60,95,72,110,27,181,100,57,130,65,58,32,8,30,1,70,3,9,7,37,44,37,15,56,0,26,1,23,1,29,106,145,57,8,0,0,0,94,0,50,150,85,160,60,3,49,0,0,3,2,0,14,8,36,39,34,78,63,124,68,3,74,136,52,2,18,79,0,124,12,2,108,32,3,31,134,105,11,143,18,114,38,46,71,82,0,5,43,28,5,10,122,40,20,44,76,85,19,72,37,20,92,113,28,4,92,55,24,8,83,23,16,1,43,97,138,51,68,1,44,0,29,149,88,0,11,123,51,1,15,141,33,0,1,2,65,100,77,108,117,28,128,63,17,18,4,47,75,75,2,2,3,0,2,0,7,0,0,0,50,17,42,74,59,62,97,66,8,72,3,89,93,17,64,120,12,79,7,90,54,38,134,40,102,53,98,54,24,127,53,70,64,23,2,0,30,28,0,6,40,35,3,60,66,0,6,52,131,0,16,99,34,0,31,78,77,11,85,115,58,80,45,97,31,0,11,0,86,53,0,12,22,37,169,22,3,67,54,4,15,160,124,56,19,91,106,21,87,92,50,46,86,3,108,2,48,108,20,33,67,0,84,1,82,30,68,63,88,118,216,129,108,97,35,1,4,0,76,2,99,146,45,104,4,13,0,56,0,9,30,98,30,3,124,174,18,27,2,130,16,65,24,38,122,143,22,7,78,86,3,33,107,11,3,133,32,165,180,79,175,81,83,142,46,6,90,123,48,17,78,63,25,28,12,28,76,0,0,42,0,0,31,45,0,54,83,51,52,111,129,216,28,18,62,62,21,12,102,164,10,12,64,108,0,54,124,50,1,25,33,34,5,6,87,23,82,106,33,113,106,56,136,0,84,57,50,0,55,116,13,15,84,103

Nearest PDB structures (foldseek):
  4kbm-assembly1_A  TM=1.003E+00  e=1.191E-76  Mycobacterium tuberculosis
  6tyg-assembly1_C  TM=7.572E-01  e=2.497E-62  Mycobacterium tuberculosis
  8e95-assembly1_C  TM=7.099E-01  e=2.113E-62  Mycobacterium tuberculosis
  8eof-assembly1_C  TM=6.951E-01  e=9.507E-62  Mycobacterium tuberculosis H37Rv
  8r2m-assembly1_C  TM=7.027E-01  e=1.512E-59  Mycolicibacterium smegmatis MC2 155